Protein AF-0000000078793741 (afdb_homodimer)

Structure (mmCIF, N/CA/C/O backbone):
data_AF-0000000078793741-model_v1
#
loop_
_entity.id
_entity.type
_entity.pdbx_description
1 polymer 'Ribonuclease Z'
#
loop_
_atom_site.group_PDB
_atom_site.id
_atom_site.type_symbol
_atom_site.label_atom_id
_atom_site.label_alt_id
_atom_site.label_comp_id
_atom_site.label_asym_id
_atom_site.label_entity_id
_atom_site.label_seq_id
_atom_site.pdbx_PDB_ins_code
_atom_site.Cartn_x
_atom_site.Cartn_y
_atom_site.Cartn_z
_atom_site.occupancy
_atom_site.B_iso_or_equiv
_atom_site.auth_seq_id
_atom_site.auth_comp_id
_atom_site.auth_asym_id
_atom_site.auth_atom_id
_atom_site.pdbx_PDB_model_num
ATOM 1 N N . MET A 1 1 ? -8.016 23.734 22.828 1 80.94 1 MET A N 1
ATOM 2 C CA . MET A 1 1 ? -8.281 22.891 21.672 1 80.94 1 MET A CA 1
ATOM 3 C C . MET A 1 1 ? -7.121 21.938 21.422 1 80.94 1 MET A C 1
ATOM 5 O O . MET A 1 1 ? -5.957 22.312 21.562 1 80.94 1 MET A O 1
ATOM 9 N N . GLU A 1 2 ? -7.434 20.641 21.078 1 92.31 2 GLU A N 1
ATOM 10 C CA . GLU A 1 2 ? -6.398 19.641 20.797 1 92.31 2 GLU A CA 1
ATOM 11 C C . GLU A 1 2 ? -5.625 20 19.531 1 92.31 2 GLU A C 1
ATOM 13 O O . GLU A 1 2 ? -6.211 20.453 18.547 1 92.31 2 GLU A O 1
ATOM 18 N N . PHE A 1 3 ? -4.344 20.047 19.641 1 97.56 3 PHE A N 1
ATOM 19 C CA . PHE A 1 3 ? -3.445 20.219 18.5 1 97.56 3 PHE A CA 1
ATOM 20 C C . PHE A 1 3 ? -2.244 19.281 18.625 1 97.56 3 PHE A C 1
ATOM 22 O O . PHE A 1 3 ? -1.313 19.562 19.375 1 97.56 3 PHE A O 1
ATOM 29 N N . GLN A 1 4 ? -2.367 18.125 17.828 1 98.19 4 GLN A N 1
ATOM 30 C CA . GLN A 1 4 ? -1.365 17.078 18.016 1 98.19 4 GLN A CA 1
ATOM 31 C C . GLN A 1 4 ? -1.037 16.391 16.703 1 98.19 4 GLN A C 1
ATOM 33 O O . GLN A 1 4 ? -1.836 16.422 15.758 1 98.19 4 GLN A O 1
ATOM 38 N N . VAL A 1 5 ? 0.161 15.797 16.656 1 98.69 5 VAL A N 1
ATOM 39 C CA . VAL A 1 5 ? 0.648 15.086 15.477 1 98.69 5 VAL A CA 1
ATOM 40 C C . VAL A 1 5 ? 0.984 13.641 15.844 1 98.69 5 VAL A C 1
ATOM 42 O O . VAL A 1 5 ? 1.792 13.398 16.75 1 98.69 5 VAL A O 1
ATOM 45 N N . THR A 1 6 ? 0.355 12.727 15.188 1 98.75 6 THR A N 1
ATOM 46 C CA . THR A 1 6 ? 0.688 11.32 15.352 1 98.75 6 THR A CA 1
ATOM 47 C C . THR A 1 6 ? 1.462 10.797 14.148 1 98.75 6 THR A C 1
ATOM 49 O O . THR A 1 6 ? 1.026 10.961 13.008 1 98.75 6 THR A O 1
ATOM 52 N N . VAL A 1 7 ? 2.574 10.141 14.469 1 98.81 7 VAL A N 1
ATOM 53 C CA . VAL A 1 7 ? 3.428 9.641 13.398 1 98.81 7 VAL A CA 1
ATOM 54 C C . VAL A 1 7 ? 2.957 8.25 12.961 1 98.81 7 VAL A C 1
ATOM 56 O O . VAL A 1 7 ? 2.834 7.348 13.789 1 98.81 7 VAL A O 1
ATOM 59 N N . LEU A 1 8 ? 2.705 8.117 11.648 1 98.69 8 LEU A N 1
ATOM 60 C CA . LEU A 1 8 ? 2.289 6.832 11.102 1 98.69 8 LEU A CA 1
ATOM 61 C C . LEU A 1 8 ? 3.453 6.133 10.406 1 98.69 8 LEU A C 1
ATOM 63 O O . LEU A 1 8 ? 3.486 4.902 10.328 1 98.69 8 LEU A O 1
ATOM 67 N N . GLY A 1 9 ? 4.309 6.895 9.875 1 98.44 9 GLY A N 1
ATOM 68 C CA . GLY A 1 9 ? 5.527 6.438 9.219 1 98.44 9 GLY A CA 1
ATOM 69 C C . GLY A 1 9 ? 6.598 7.508 9.141 1 98.44 9 GLY A C 1
ATOM 70 O O . GLY A 1 9 ? 6.289 8.695 9.039 1 98.44 9 GLY A O 1
ATOM 71 N N . ALA A 1 10 ? 7.887 7.008 9.109 1 97.81 10 ALA A N 1
ATOM 72 C CA . ALA A 1 10 ? 8.953 7.996 9.219 1 97.81 10 ALA A CA 1
ATOM 73 C C . ALA A 1 10 ? 10.133 7.625 8.328 1 97.81 10 ALA A C 1
ATOM 75 O O . ALA A 1 10 ? 11.188 8.266 8.375 1 97.81 10 ALA A O 1
ATOM 76 N N . ASN A 1 11 ? 9.938 6.555 7.48 1 97.56 11 ASN A N 1
ATOM 77 C CA . ASN A 1 11 ? 11.016 6.16 6.582 1 97.56 11 ASN A CA 1
ATOM 78 C C . ASN A 1 11 ? 10.875 6.816 5.211 1 97.56 11 ASN A C 1
ATOM 80 O O . ASN A 1 11 ? 9.766 7.184 4.809 1 97.56 11 ASN A O 1
ATOM 84 N N . SER A 1 12 ? 12.047 6.918 4.652 1 97.25 12 SER A N 1
ATOM 85 C CA . SER A 1 12 ? 12.07 7.328 3.252 1 97.25 12 SER A CA 1
ATOM 86 C C . SER A 1 12 ? 12.008 6.125 2.32 1 97.25 12 SER A C 1
ATOM 88 O O . SER A 1 12 ? 12.289 4.996 2.734 1 97.25 12 SER A O 1
ATOM 90 N N . ALA A 1 13 ? 11.578 6.246 1.208 1 94.69 13 ALA A N 1
ATOM 91 C CA . ALA A 1 13 ? 11.703 5.383 0.035 1 94.69 13 ALA A CA 1
ATOM 92 C C . ALA A 1 13 ? 10.922 4.086 0.22 1 94.69 13 ALA A C 1
ATOM 94 O O . ALA A 1 13 ? 9.859 3.91 -0.372 1 94.69 13 ALA A O 1
ATOM 95 N N . ILE A 1 14 ? 11.438 3.193 1.119 1 93.94 14 ILE A N 1
ATOM 96 C CA . ILE A 1 14 ? 10.789 1.893 1.269 1 93.94 14 ILE A CA 1
ATOM 97 C C . ILE A 1 14 ? 10.648 1.556 2.752 1 93.94 14 ILE A C 1
A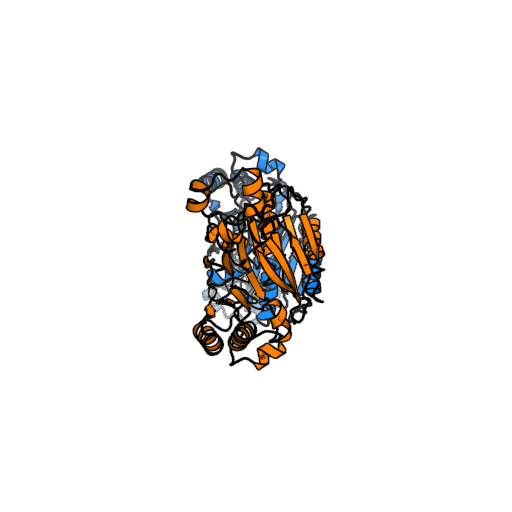TOM 99 O O . ILE A 1 14 ? 11.375 2.094 3.59 1 93.94 14 ILE A O 1
ATOM 103 N N . PRO A 1 15 ? 9.68 0.693 3.113 1 94 15 PRO A N 1
ATOM 104 C CA . PRO A 1 15 ? 9.633 0.208 4.492 1 94 15 PRO A CA 1
ATOM 105 C C . PRO A 1 15 ? 10.867 -0.607 4.875 1 94 15 PRO A C 1
ATOM 107 O O . PRO A 1 15 ? 11.359 -1.399 4.07 1 94 15 PRO A O 1
ATOM 110 N N . ALA A 1 16 ? 11.383 -0.297 6.023 1 92.12 16 ALA A N 1
ATOM 111 C CA . ALA A 1 16 ? 12.562 -0.991 6.523 1 92.12 16 ALA A CA 1
ATOM 112 C C . ALA A 1 16 ? 12.719 -0.796 8.031 1 92.12 16 ALA A C 1
ATOM 114 O O . ALA A 1 16 ? 12.227 0.19 8.586 1 92.12 16 ALA A O 1
ATOM 115 N N . HIS A 1 17 ? 13.336 -1.751 8.688 1 93.12 17 HIS A N 1
ATOM 116 C CA . HIS A 1 17 ? 13.672 -1.677 10.109 1 93.12 17 HIS A CA 1
ATOM 117 C C . HIS A 1 17 ? 12.43 -1.449 10.961 1 93.12 17 HIS A C 1
ATOM 119 O O . HIS A 1 17 ? 12.477 -0.723 11.953 1 93.12 17 HIS A O 1
ATOM 125 N N . GLY A 1 18 ? 11.305 -1.909 10.461 1 91 18 GLY A N 1
ATOM 126 C CA . GLY A 1 18 ? 10.07 -1.777 11.219 1 91 18 GLY A CA 1
ATOM 127 C C . GLY A 1 18 ? 9.422 -0.416 11.062 1 91 18 GLY A C 1
ATOM 128 O O . GLY A 1 18 ? 8.484 -0.084 11.797 1 91 18 GLY A O 1
ATOM 129 N N . ARG A 1 19 ? 9.906 0.318 10.117 1 95.62 19 ARG A N 1
ATOM 130 C CA . ARG A 1 19 ? 9.359 1.649 9.891 1 95.62 19 ARG A CA 1
ATOM 131 C C . ARG A 1 19 ? 8.68 1.733 8.531 1 95.62 19 ARG A C 1
ATOM 133 O O . ARG A 1 19 ? 9.164 1.173 7.547 1 95.62 19 ARG A O 1
ATOM 140 N N . ASN A 1 20 ? 7.602 2.443 8.539 1 97.12 20 ASN A N 1
ATOM 141 C CA . ASN A 1 20 ? 6.824 2.645 7.32 1 97.12 20 ASN A CA 1
ATOM 142 C C . ASN A 1 20 ? 7.176 3.967 6.641 1 97.12 20 ASN A C 1
ATOM 144 O O . ASN A 1 20 ? 7.875 4.797 7.219 1 97.12 20 ASN A O 1
ATOM 148 N N . GLN A 1 21 ? 6.672 4.102 5.453 1 98 21 GLN A N 1
ATOM 149 C CA . GLN A 1 21 ? 6.891 5.309 4.664 1 98 21 GLN A CA 1
ATOM 150 C C . GLN A 1 21 ? 6.16 6.504 5.273 1 98 21 GLN A C 1
ATOM 152 O O . GLN A 1 21 ? 5.254 6.332 6.094 1 98 21 GLN A O 1
ATOM 157 N N . THR A 1 22 ? 6.492 7.609 4.867 1 98.56 22 THR A N 1
ATOM 158 C CA . THR A 1 22 ? 6.129 8.875 5.492 1 98.56 22 THR A CA 1
ATOM 159 C C . THR A 1 22 ? 4.613 9.062 5.492 1 98.56 22 THR A C 1
ATOM 161 O O . THR A 1 22 ? 3.973 8.984 4.445 1 98.56 22 THR A O 1
ATOM 164 N N . SER A 1 23 ? 4.059 9.281 6.672 1 98.88 23 SER A N 1
ATOM 165 C CA . SER A 1 23 ? 2.662 9.648 6.891 1 98.88 23 SER A CA 1
ATOM 166 C C . SER A 1 23 ? 2.436 10.133 8.32 1 98.88 23 SER A C 1
ATOM 168 O O . SER A 1 23 ? 3.027 9.609 9.266 1 98.88 23 SER A O 1
ATOM 170 N N . GLN A 1 24 ? 1.602 11.18 8.484 1 98.75 24 GLN A N 1
ATOM 171 C CA . GLN A 1 24 ? 1.268 11.719 9.797 1 98.75 24 GLN A CA 1
ATOM 172 C C . GLN A 1 24 ? -0.207 12.102 9.875 1 98.75 24 GLN A C 1
ATOM 174 O O . GLN A 1 24 ? -0.781 12.586 8.898 1 98.75 24 GLN A O 1
ATOM 179 N N . LEU A 1 25 ? -0.77 11.898 11.016 1 98.81 25 LEU A N 1
ATOM 180 C CA . LEU A 1 25 ? -2.125 12.352 11.305 1 98.81 25 LEU A CA 1
ATOM 181 C C . LEU A 1 25 ? -2.107 13.547 12.25 1 98.81 25 LEU A C 1
ATOM 183 O O . LEU A 1 25 ? -1.556 13.461 13.352 1 98.81 25 LEU A O 1
ATOM 187 N N . VAL A 1 26 ? -2.668 14.633 11.82 1 98.69 26 VAL A N 1
ATOM 188 C CA . VAL A 1 26 ? -2.758 15.836 12.641 1 98.69 26 VAL A CA 1
ATOM 189 C C . VAL A 1 26 ? -4.191 16.016 13.133 1 98.69 26 VAL A C 1
ATOM 191 O O . VAL A 1 26 ? -5.133 16.016 12.336 1 98.69 26 VAL A O 1
ATOM 194 N N . ASN A 1 27 ? -4.301 16.109 14.328 1 97.69 27 ASN A N 1
ATOM 195 C CA . ASN A 1 27 ? -5.574 16.438 14.961 1 97.69 27 ASN A CA 1
ATOM 196 C C . ASN A 1 27 ? -5.598 17.859 15.477 1 97.69 27 ASN A C 1
ATOM 198 O O . ASN A 1 27 ? -4.773 18.25 16.312 1 97.69 27 ASN A O 1
ATOM 202 N N . ILE A 1 28 ? -6.488 18.688 15 1 97.19 28 ILE A N 1
ATOM 203 C CA . ILE A 1 28 ? -6.656 20.062 15.461 1 97.19 28 ILE A CA 1
ATOM 204 C C . ILE A 1 28 ? -8.141 20.344 15.703 1 97.19 28 ILE A C 1
ATOM 206 O O . ILE A 1 28 ? -8.922 20.438 14.758 1 97.19 28 ILE A O 1
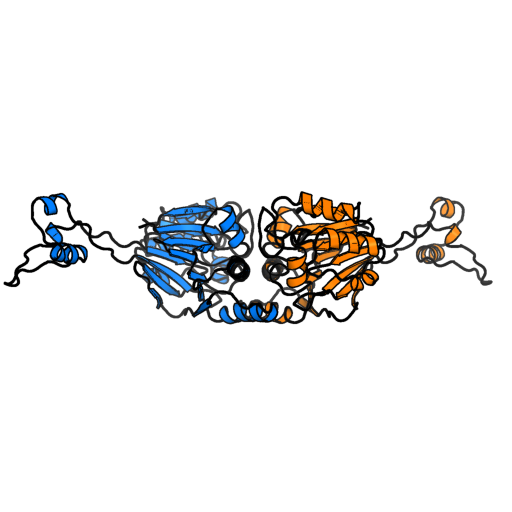ATOM 210 N N . GLY A 1 29 ? -8.469 20.469 16.969 1 93.56 29 GLY A N 1
ATOM 211 C CA . GLY A 1 29 ? -9.875 20.484 17.312 1 93.56 29 GLY A CA 1
ATOM 212 C C . GLY A 1 29 ? -10.609 19.219 16.938 1 93.56 29 GLY A C 1
ATOM 213 O O . GLY A 1 29 ? -10.188 18.125 17.297 1 93.56 29 GLY A O 1
ATOM 214 N N . ASN A 1 30 ? -11.633 19.422 16.156 1 93.69 30 ASN A N 1
ATOM 215 C CA . ASN A 1 30 ? -12.422 18.266 15.719 1 93.69 30 ASN A CA 1
ATOM 216 C C . ASN A 1 30 ? -12.039 17.844 14.305 1 93.69 30 ASN A C 1
ATOM 218 O O . ASN A 1 30 ? -12.727 17.031 13.695 1 93.69 30 ASN A O 1
ATOM 222 N N . ASN A 1 31 ? -10.93 18.422 13.852 1 96.88 31 ASN A N 1
ATOM 223 C CA . ASN A 1 31 ? -10.508 18.141 12.484 1 96.88 31 ASN A CA 1
ATOM 224 C C . ASN A 1 31 ? -9.32 17.188 12.445 1 96.88 31 ASN A C 1
ATOM 226 O O . ASN A 1 31 ? -8.453 17.234 13.32 1 96.88 31 ASN A O 1
ATOM 230 N N . TYR A 1 32 ? -9.344 16.328 11.43 1 97.81 32 TYR A N 1
ATOM 231 C CA . TYR A 1 32 ? -8.266 15.375 11.195 1 97.81 32 TYR A CA 1
ATOM 232 C C . TYR A 1 32 ? -7.664 15.57 9.805 1 97.81 32 TYR A C 1
ATOM 234 O O . TYR A 1 32 ? -8.375 15.531 8.805 1 97.81 32 TYR A O 1
ATOM 242 N N . LEU A 1 33 ? -6.363 15.836 9.805 1 98.69 33 LEU A N 1
ATOM 243 C CA . LEU A 1 33 ? -5.59 16.062 8.586 1 98.69 33 LEU A CA 1
ATOM 244 C C . LEU A 1 33 ? -4.52 14.984 8.414 1 98.69 33 LEU A C 1
ATOM 246 O O . LEU A 1 33 ? -3.773 14.695 9.359 1 98.69 33 LEU A O 1
ATOM 250 N N . LEU A 1 34 ? -4.516 14.398 7.266 1 98.94 34 LEU A N 1
ATOM 251 C CA . LEU A 1 34 ? -3.426 13.477 6.949 1 98.94 34 LEU A CA 1
ATOM 252 C C . LEU A 1 34 ? -2.373 14.164 6.082 1 98.94 34 LEU A C 1
ATOM 254 O O . LEU A 1 34 ? -2.703 14.781 5.066 1 98.94 34 LEU A O 1
ATOM 258 N N . ILE A 1 35 ? -1.127 14.109 6.527 1 98.94 35 ILE A N 1
ATOM 259 C CA . ILE A 1 35 ? -0.023 14.648 5.738 1 98.94 35 ILE A CA 1
ATOM 260 C C . ILE A 1 35 ? 0.806 13.5 5.164 1 98.94 35 ILE A C 1
ATOM 262 O O . ILE A 1 35 ? 1.385 12.711 5.914 1 98.94 35 ILE A O 1
ATOM 266 N N . ASP A 1 36 ? 0.881 13.477 3.834 1 98.94 36 ASP A N 1
ATOM 267 C CA . ASP A 1 36 ? 1.446 12.367 3.072 1 98.94 36 ASP A CA 1
ATOM 268 C C . ASP A 1 36 ? 0.793 11.047 3.463 1 98.94 36 ASP A C 1
ATOM 270 O O . ASP A 1 36 ? 0.128 10.953 4.496 1 98.94 36 ASP A O 1
ATOM 274 N N . CYS A 1 37 ? 0.893 10.117 2.592 1 98.88 37 CYS A N 1
ATOM 275 C CA . CYS A 1 37 ? 0.198 8.836 2.725 1 98.88 37 CYS A CA 1
ATOM 276 C C . CYS A 1 37 ? 1.004 7.711 2.09 1 98.88 37 CYS A C 1
ATOM 278 O O . CYS A 1 37 ? 0.598 7.148 1.071 1 98.88 37 CYS A O 1
ATOM 280 N N . GLY A 1 38 ? 2.076 7.352 2.75 1 98.56 38 GLY A N 1
ATOM 281 C CA . GLY A 1 38 ? 2.891 6.254 2.248 1 98.56 38 GLY A CA 1
ATOM 282 C C . GLY A 1 38 ? 2.166 4.922 2.258 1 98.56 38 GLY A C 1
ATOM 283 O O . GLY A 1 38 ? 1.075 4.809 2.82 1 98.56 38 GLY A O 1
ATOM 284 N N . GLU A 1 39 ? 2.752 3.982 1.643 1 98.06 39 GLU A N 1
ATOM 285 C CA . GLU A 1 39 ? 2.176 2.643 1.592 1 98.06 39 GLU A CA 1
ATOM 286 C C . GLU A 1 39 ? 1.801 2.148 2.986 1 98.06 39 GLU A C 1
ATOM 288 O O . GLU A 1 39 ? 2.537 2.377 3.949 1 98.06 39 GLU A O 1
ATOM 293 N N . ALA A 1 40 ? 0.642 1.504 3.148 1 97.19 40 ALA A N 1
ATOM 294 C CA . ALA A 1 40 ? 0.161 0.84 4.355 1 97.19 40 ALA A CA 1
ATOM 295 C C . ALA A 1 40 ? -0.241 1.859 5.422 1 97.19 40 ALA A C 1
ATOM 297 O O . ALA A 1 40 ? -0.302 1.534 6.609 1 97.19 40 ALA A O 1
ATOM 298 N N . SER A 1 41 ? -0.481 3.117 5.023 1 98.06 41 SER A N 1
ATOM 299 C CA . SER A 1 41 ? -0.909 4.125 5.988 1 98.06 41 SER A CA 1
ATOM 300 C C . SER A 1 41 ? -2.213 3.721 6.668 1 98.06 41 SER A C 1
ATOM 302 O O . SER A 1 41 ? -2.379 3.92 7.871 1 98.06 41 SER A O 1
ATOM 304 N N . GLN A 1 42 ? -3.137 3.123 5.891 1 97.38 42 GLN A N 1
ATOM 305 C CA . GLN A 1 42 ? -4.398 2.727 6.5 1 97.38 42 GLN A CA 1
ATOM 306 C C . GLN A 1 42 ? -4.191 1.6 7.512 1 97.38 42 GLN A C 1
ATOM 308 O O . GLN A 1 42 ? -4.922 1.502 8.5 1 97.38 42 GLN A O 1
ATOM 313 N N . ILE A 1 43 ? -3.23 0.757 7.238 1 95.88 43 ILE A N 1
ATOM 314 C CA . ILE A 1 43 ? -2.906 -0.314 8.172 1 95.88 43 ILE A CA 1
ATOM 315 C C . ILE A 1 43 ? -2.371 0.282 9.477 1 95.88 43 ILE A C 1
ATOM 317 O O . ILE A 1 43 ? -2.738 -0.158 10.562 1 95.88 43 ILE A O 1
ATOM 321 N N . GLN A 1 44 ? -1.519 1.329 9.359 1 96.88 44 GLN A N 1
ATOM 322 C CA . GLN A 1 44 ? -0.981 2.023 10.523 1 96.88 44 GLN A CA 1
ATOM 323 C C . GLN A 1 44 ? -2.092 2.705 11.312 1 96.88 44 GLN A C 1
ATOM 325 O O . GLN A 1 44 ? -2.094 2.668 12.547 1 96.88 44 GLN A O 1
ATOM 330 N N . LEU A 1 45 ? -3.023 3.35 10.602 1 97.5 45 LEU A N 1
ATOM 331 C CA . LEU A 1 45 ? -4.152 4.004 11.25 1 97.5 45 LEU A CA 1
ATOM 332 C C . LEU A 1 45 ? -4.941 3.012 12.094 1 97.5 45 LEU A C 1
ATOM 334 O O . LEU A 1 45 ? -5.309 3.312 13.234 1 97.5 45 LEU A O 1
ATOM 338 N N . ARG A 1 46 ? -5.137 1.856 11.562 1 94.44 46 ARG A N 1
ATOM 339 C CA . ARG A 1 46 ? -5.871 0.819 12.281 1 94.44 46 ARG A CA 1
ATOM 340 C C . ARG A 1 46 ? -5.051 0.275 13.445 1 94.44 46 ARG A C 1
ATOM 342 O O . ARG A 1 46 ? -5.578 0.078 14.547 1 94.44 46 ARG A O 1
ATOM 349 N N . LYS A 1 47 ? -3.811 0.047 13.203 1 94.5 47 LYS A N 1
ATOM 350 C CA . LYS A 1 47 ? -2.898 -0.491 14.211 1 94.5 47 LYS A CA 1
ATOM 351 C C . LYS A 1 47 ? -2.873 0.389 15.453 1 94.5 47 LYS A C 1
ATOM 353 O O . LYS A 1 47 ? -2.885 -0.117 16.578 1 94.5 47 LYS A O 1
ATOM 358 N N . PHE A 1 48 ? -2.912 1.65 15.227 1 96.5 48 PHE A N 1
ATOM 359 C CA . PHE A 1 48 ? -2.779 2.578 16.344 1 96.5 48 PHE A CA 1
ATOM 360 C C . PHE A 1 48 ? -4.145 3.088 16.797 1 96.5 48 PHE A C 1
ATOM 362 O O . PHE A 1 48 ? -4.234 4.047 17.562 1 96.5 48 PHE A O 1
ATOM 369 N N . LYS A 1 49 ? -5.223 2.545 16.25 1 94.81 49 LYS A N 1
ATOM 370 C CA . LYS A 1 49 ? -6.605 2.801 16.641 1 94.81 49 LYS A CA 1
ATOM 371 C C . LYS A 1 49 ? -6.957 4.277 16.484 1 94.81 49 LYS A C 1
ATOM 373 O O . LYS A 1 49 ? -7.551 4.879 17.375 1 94.81 49 LYS A O 1
ATOM 378 N N . LEU A 1 50 ? -6.488 4.781 15.375 1 94.38 50 LEU A N 1
ATOM 379 C CA . LEU A 1 50 ? -6.77 6.18 15.062 1 94.38 50 LEU A CA 1
ATOM 380 C C . LEU A 1 50 ? -8.039 6.312 14.242 1 94.38 50 LEU A C 1
ATOM 382 O O . LEU A 1 50 ? -8.367 5.426 13.445 1 94.38 50 LEU A O 1
ATOM 386 N N . LYS A 1 51 ? -8.742 7.355 14.406 1 87.56 51 LYS A N 1
ATOM 387 C CA . LYS A 1 51 ? -10.039 7.605 13.789 1 87.56 51 LYS A CA 1
ATOM 388 C C . LYS A 1 51 ? -9.883 8.023 12.328 1 87.56 51 LYS A C 1
ATOM 390 O O . LYS A 1 51 ? -10.172 9.164 11.969 1 87.56 51 LYS A O 1
ATOM 395 N N . PHE A 1 52 ? -9.75 7.047 11.5 1 88.19 52 PHE A N 1
ATOM 396 C CA . PHE A 1 52 ? -9.445 7.402 10.117 1 88.19 52 PHE A CA 1
ATOM 397 C C . PHE A 1 52 ? -10.703 7.859 9.391 1 88.19 52 PHE A C 1
ATOM 399 O O . PHE A 1 52 ? -10.617 8.625 8.43 1 88.19 52 PHE A O 1
ATOM 406 N N . SER A 1 53 ? -11.906 7.477 9.875 1 92.06 53 SER A N 1
ATOM 407 C CA . SER A 1 53 ? -13.148 7.859 9.219 1 92.06 53 SER A CA 1
ATOM 408 C C . SER A 1 53 ? -13.406 9.359 9.344 1 92.06 53 SER A C 1
ATOM 410 O O . SER A 1 53 ? -14.25 9.906 8.633 1 92.06 53 SER A O 1
ATOM 412 N N . LYS A 1 54 ? -12.688 10.016 10.195 1 94.75 54 LYS A N 1
ATOM 413 C CA . LYS A 1 54 ? -12.906 11.438 10.453 1 94.75 54 LYS A CA 1
ATOM 414 C C . LYS A 1 54 ? -11.984 12.305 9.602 1 94.75 54 LYS A C 1
ATOM 416 O O . LYS A 1 54 ? -12.094 13.531 9.609 1 94.75 54 LYS A O 1
ATOM 421 N N . ILE A 1 55 ? -11.117 11.672 8.844 1 98.25 55 ILE A N 1
ATOM 422 C CA . ILE A 1 55 ? -10.18 12.43 8.023 1 98.25 55 ILE A CA 1
ATOM 423 C C . ILE A 1 55 ? -10.93 13.094 6.871 1 98.25 55 ILE A C 1
ATOM 425 O O . ILE A 1 55 ? -11.539 12.414 6.039 1 98.25 55 ILE A O 1
ATOM 429 N N . ASP A 1 56 ? -10.812 14.43 6.855 1 98.06 56 ASP A N 1
ATOM 430 C CA . ASP A 1 56 ? -11.508 15.141 5.789 1 98.06 56 ASP A CA 1
ATOM 431 C C . ASP A 1 56 ? -10.516 15.797 4.832 1 98.06 56 ASP A C 1
ATOM 433 O O . ASP A 1 56 ? -10.891 16.219 3.738 1 98.06 56 ASP A O 1
ATOM 437 N N . PHE A 1 57 ? -9.258 15.891 5.301 1 98.81 57 PHE A N 1
ATOM 438 C CA . PHE A 1 57 ? -8.242 16.578 4.512 1 98.81 57 PHE A CA 1
ATOM 439 C C . PHE A 1 57 ? -6.977 15.734 4.406 1 98.81 57 PHE A C 1
ATOM 441 O O . PHE A 1 57 ? -6.484 15.219 5.414 1 98.81 57 PHE A O 1
ATOM 448 N N . ILE A 1 58 ? -6.5 15.57 3.195 1 98.94 58 ILE A N 1
ATOM 449 C CA . ILE A 1 58 ? -5.234 14.883 2.953 1 98.94 58 ILE A CA 1
ATOM 450 C C . ILE A 1 58 ? -4.297 15.797 2.162 1 98.94 58 ILE A C 1
ATOM 452 O O . ILE A 1 58 ? -4.691 16.359 1.143 1 98.94 58 ILE A O 1
ATOM 456 N N . PHE A 1 59 ? -3.105 15.984 2.674 1 98.94 59 PHE A N 1
ATOM 457 C CA . PHE A 1 59 ? -2.088 16.797 2.027 1 98.94 59 PHE A CA 1
ATOM 458 C C . PHE A 1 59 ? -0.929 15.945 1.538 1 98.94 59 PHE A C 1
ATOM 460 O O . PHE A 1 59 ? -0.266 15.273 2.334 1 98.94 59 PHE A O 1
ATOM 467 N N . ILE A 1 60 ? -0.69 15.938 0.218 1 98.94 60 ILE A N 1
ATOM 468 C CA . ILE A 1 60 ? 0.434 15.219 -0.373 1 98.94 60 ILE A CA 1
ATOM 469 C C . ILE A 1 60 ? 1.521 16.219 -0.783 1 98.94 60 ILE A C 1
ATOM 471 O O . ILE A 1 60 ? 1.283 17.094 -1.605 1 98.94 60 ILE A O 1
ATOM 475 N N . SER A 1 61 ? 2.676 16 -0.262 1 98.81 61 SER A N 1
ATOM 476 C CA . SER A 1 61 ? 3.75 16.984 -0.438 1 98.81 61 SER A CA 1
ATOM 477 C C . SER A 1 61 ? 4.293 16.953 -1.861 1 98.81 61 SER A C 1
ATOM 479 O O . SER A 1 61 ? 4.539 18 -2.461 1 98.81 61 SER A O 1
ATOM 481 N N . HIS A 1 62 ? 4.543 15.734 -2.387 1 98.75 62 HIS A N 1
ATOM 482 C CA . HIS A 1 62 ? 5.066 15.555 -3.736 1 98.75 62 HIS A CA 1
ATOM 483 C C . HIS A 1 62 ? 4.855 14.133 -4.227 1 98.75 62 HIS A C 1
ATOM 485 O O . HIS A 1 62 ? 4.316 13.289 -3.5 1 98.75 62 HIS A O 1
ATOM 491 N N . LEU A 1 63 ? 5.289 13.844 -5.441 1 98.62 63 LEU A N 1
ATOM 492 C CA . LEU A 1 63 ? 4.805 12.617 -6.074 1 98.62 63 LEU A CA 1
ATOM 493 C C . LEU A 1 63 ? 5.906 11.562 -6.125 1 98.62 63 LEU A C 1
ATOM 495 O O . LEU A 1 63 ? 5.949 10.75 -7.051 1 98.62 63 LEU A O 1
ATOM 499 N N . HIS A 1 64 ? 6.832 11.594 -5.199 1 98.31 64 HIS A N 1
ATOM 500 C CA . HIS A 1 64 ? 7.543 10.352 -4.926 1 98.31 64 HIS A CA 1
ATOM 501 C C . HIS A 1 64 ? 6.652 9.352 -4.191 1 98.31 64 HIS A C 1
ATOM 503 O O . HIS A 1 64 ? 5.863 9.742 -3.324 1 98.31 64 HIS A O 1
ATOM 509 N N . GLY A 1 65 ? 6.824 8.125 -4.484 1 97.94 65 GLY A N 1
ATOM 510 C CA . GLY A 1 65 ? 5.898 7.078 -4.094 1 97.94 65 GLY A CA 1
ATOM 511 C C . GLY A 1 65 ? 5.758 6.934 -2.592 1 97.94 65 GLY A C 1
ATOM 512 O O . GLY A 1 65 ? 4.66 6.699 -2.084 1 97.94 65 GLY A O 1
ATOM 513 N N . ASP A 1 66 ? 6.863 7.055 -1.884 1 98 66 ASP A N 1
ATOM 514 C CA . ASP A 1 66 ? 6.852 6.836 -0.441 1 98 66 ASP A CA 1
ATOM 515 C C . ASP A 1 66 ? 6.027 7.91 0.27 1 98 66 ASP A C 1
ATOM 517 O O . ASP A 1 66 ? 5.836 7.848 1.486 1 98 66 ASP A O 1
ATOM 521 N N . HIS A 1 67 ? 5.418 8.828 -0.481 1 98.81 67 HIS A N 1
ATOM 522 C CA . HIS A 1 67 ? 4.598 9.875 0.127 1 98.81 67 HIS A CA 1
ATOM 523 C C . HIS A 1 67 ? 3.129 9.703 -0.241 1 98.81 67 HIS A C 1
ATOM 525 O O . HIS A 1 67 ? 2.264 10.391 0.31 1 98.81 67 HIS A O 1
ATOM 531 N N . TYR A 1 68 ? 2.793 8.727 -1.192 1 98.75 68 TYR A N 1
ATOM 532 C CA . TYR A 1 68 ? 1.375 8.695 -1.536 1 98.75 68 TYR A CA 1
ATOM 533 C C . TYR A 1 68 ? 0.947 7.297 -1.956 1 98.75 68 TYR A C 1
ATOM 535 O O . TYR A 1 68 ? -0.219 7.074 -2.289 1 98.75 68 TYR A O 1
ATOM 543 N N . PHE A 1 69 ? 1.784 6.289 -1.899 1 98.62 69 PHE A N 1
ATOM 544 C CA . PHE A 1 69 ? 1.472 4.953 -2.391 1 98.62 69 PHE A CA 1
ATOM 545 C C . PHE A 1 69 ? 0.331 4.336 -1.59 1 98.62 69 PHE A C 1
ATOM 547 O O . PHE A 1 69 ? -0.272 3.35 -2.02 1 98.62 69 PHE A O 1
ATOM 554 N N . GLY A 1 70 ? 0.026 4.84 -0.472 1 98.62 70 GLY A N 1
ATOM 555 C CA . GLY A 1 70 ? -1.069 4.328 0.337 1 98.62 70 GLY A CA 1
ATOM 556 C C . GLY A 1 70 ? -2.377 5.059 0.1 1 98.62 70 GLY A C 1
ATOM 557 O O . GLY A 1 70 ? -3.414 4.684 0.652 1 98.62 70 GLY A O 1
ATOM 558 N N . LEU A 1 71 ? -2.389 6.035 -0.764 1 98.81 71 LEU A N 1
ATOM 559 C CA . LEU A 1 71 ? -3.516 6.953 -0.897 1 98.81 71 LEU A CA 1
ATOM 560 C C . LEU A 1 71 ? -4.73 6.238 -1.477 1 98.81 71 LEU A C 1
ATOM 562 O O . LEU A 1 71 ? -5.836 6.34 -0.933 1 98.81 71 LEU A O 1
ATOM 566 N N . MET A 1 72 ? -4.551 5.469 -2.537 1 98.69 72 MET A N 1
ATOM 567 C CA . MET A 1 72 ? -5.684 4.812 -3.182 1 98.69 72 MET A CA 1
ATOM 568 C C . MET A 1 72 ? -6.289 3.752 -2.268 1 98.69 72 MET A C 1
ATOM 570 O O . MET A 1 72 ? -7.504 3.533 -2.281 1 98.69 72 MET A O 1
ATOM 574 N N . GLY A 1 73 ? -5.363 3.078 -1.523 1 98 73 GLY A N 1
ATOM 575 C CA . GLY A 1 73 ? -5.879 2.15 -0.531 1 98 73 GLY A CA 1
ATOM 576 C C . GLY A 1 73 ? -6.801 2.811 0.479 1 98 73 GLY A C 1
ATOM 577 O O . GLY A 1 73 ? -7.863 2.277 0.797 1 98 73 GLY A O 1
ATOM 578 N N . LEU A 1 74 ? -6.43 3.943 0.907 1 98.31 74 LEU A N 1
ATOM 579 C CA . LEU A 1 74 ? -7.211 4.672 1.9 1 98.31 74 LEU A CA 1
ATOM 580 C C . LEU A 1 74 ? -8.523 5.168 1.302 1 98.31 74 LEU A C 1
ATOM 582 O O . LEU A 1 74 ? -9.586 5.023 1.916 1 98.31 74 LEU A O 1
ATOM 586 N N . ILE A 1 75 ? -8.461 5.742 0.122 1 98.5 75 ILE A N 1
ATOM 587 C CA . ILE A 1 75 ? -9.648 6.219 -0.578 1 98.5 75 ILE A CA 1
ATOM 588 C C . ILE A 1 75 ? -10.633 5.07 -0.761 1 98.5 75 ILE A C 1
ATOM 590 O O . ILE A 1 75 ? -11.836 5.23 -0.529 1 98.5 75 ILE A O 1
ATOM 594 N N . SER A 1 76 ? -10.102 3.928 -1.158 1 97.31 76 SER A N 1
ATOM 595 C CA . SER A 1 76 ? -10.938 2.746 -1.34 1 97.31 76 SER A CA 1
ATOM 596 C C . SER A 1 76 ? -11.609 2.336 -0.033 1 97.31 76 SER A C 1
ATOM 598 O O . SER A 1 76 ? -12.789 1.979 -0.02 1 97.31 76 SER A O 1
ATOM 600 N N . SER A 1 77 ? -10.867 2.377 1.026 1 96.88 77 SER A N 1
ATOM 601 C CA . SER A 1 77 ? -11.414 2.039 2.334 1 96.88 77 SER A CA 1
ATOM 602 C C . SER A 1 77 ? -12.539 2.994 2.727 1 96.88 77 SER A C 1
ATOM 604 O O . SER A 1 77 ? -13.562 2.57 3.273 1 96.88 77 SER A O 1
ATOM 606 N N . PHE A 1 78 ? -12.375 4.312 2.432 1 97.69 78 PHE A N 1
ATOM 607 C CA . PHE A 1 78 ? -13.422 5.289 2.691 1 97.69 78 PHE A CA 1
ATOM 608 C C . PHE A 1 78 ? -14.695 4.926 1.935 1 97.69 78 PHE A C 1
ATOM 610 O O . PHE A 1 78 ? -15.797 4.992 2.49 1 97.69 78 PHE A O 1
ATOM 617 N N . HIS A 1 79 ? -14.5 4.555 0.707 1 96.88 79 HIS A N 1
ATOM 618 C CA . HIS A 1 79 ? -15.625 4.172 -0.143 1 96.88 79 HIS A CA 1
ATOM 619 C C . HIS A 1 79 ? -16.359 2.959 0.42 1 96.88 79 HIS A C 1
ATOM 621 O O . HIS A 1 79 ? -17.578 2.965 0.536 1 96.88 79 HIS A O 1
ATOM 627 N N . LEU A 1 80 ? -15.633 1.968 0.812 1 94.06 80 LEU A N 1
ATOM 628 C CA . LEU A 1 80 ? -16.203 0.703 1.274 1 94.06 80 LEU A CA 1
ATOM 629 C C . LEU A 1 80 ? -16.875 0.873 2.627 1 94.06 80 LEU A C 1
ATOM 631 O O . LEU A 1 80 ? -17.828 0.15 2.947 1 94.06 80 LEU A O 1
ATOM 635 N N . HIS A 1 81 ? -16.406 1.848 3.373 1 94.19 81 HIS A N 1
ATOM 636 C CA . HIS A 1 81 ? -17 2.127 4.672 1 94.19 81 HIS A CA 1
ATOM 637 C C . HIS A 1 81 ? -18.141 3.135 4.547 1 94.19 81 HIS A C 1
ATOM 639 O O . HIS A 1 81 ? -18.562 3.723 5.547 1 94.19 81 HIS A O 1
ATOM 645 N N . LYS A 1 82 ? -18.562 3.447 3.375 1 94.62 82 LYS A N 1
ATOM 646 C CA . LYS A 1 82 ? -19.734 4.234 3.043 1 94.62 82 LYS A CA 1
ATOM 647 C C . LYS A 1 82 ? -19.594 5.676 3.51 1 94.62 82 LYS A C 1
ATOM 649 O O . LYS A 1 82 ? -20.531 6.254 4.062 1 94.62 82 LYS A O 1
ATOM 654 N N . ARG A 1 83 ? -18.344 6.141 3.385 1 95.88 83 ARG A N 1
ATOM 655 C CA . ARG A 1 83 ? -18.156 7.57 3.588 1 95.88 83 ARG A CA 1
ATOM 656 C C . ARG A 1 83 ? -19.109 8.375 2.717 1 95.88 83 ARG A C 1
ATOM 658 O O . ARG A 1 83 ? -19.359 8.023 1.562 1 95.88 83 ARG A O 1
ATOM 665 N N . SER A 1 84 ? -19.656 9.438 3.318 1 96.31 84 SER A N 1
ATOM 666 C CA . SER A 1 84 ? -20.516 10.312 2.537 1 96.31 84 SER A CA 1
ATOM 667 C C . SER A 1 84 ? -19.984 11.742 2.523 1 96.31 84 SER A C 1
ATOM 669 O O . SER A 1 84 ? -20.312 12.516 1.622 1 96.31 84 SER A O 1
ATOM 671 N N . ARG A 1 85 ? -19.141 12.055 3.465 1 96.56 85 ARG A N 1
ATOM 672 C CA . ARG A 1 85 ? -18.641 13.414 3.592 1 96.56 85 ARG A CA 1
ATOM 673 C C . ARG A 1 85 ? -17.594 13.711 2.527 1 96.56 85 ARG A C 1
ATOM 675 O O . ARG A 1 85 ? -16.906 12.805 2.057 1 96.56 85 ARG A O 1
ATOM 682 N N . LEU A 1 86 ? -17.438 14.969 2.299 1 98.19 86 LEU A N 1
ATOM 683 C CA . LEU A 1 86 ? -16.453 15.461 1.338 1 98.19 86 LEU A CA 1
ATOM 684 C C . LEU A 1 86 ? -15.031 15.133 1.798 1 98.19 86 LEU A C 1
ATOM 686 O O . LEU A 1 86 ? -14.703 15.305 2.973 1 98.19 86 LEU A O 1
ATOM 690 N N . LEU A 1 87 ? -14.266 14.547 0.91 1 98.69 87 LEU A N 1
ATOM 691 C CA . LEU A 1 87 ? -12.82 14.43 1.085 1 98.69 87 LEU A CA 1
ATOM 692 C C . LEU A 1 87 ? -12.086 15.414 0.19 1 98.69 87 LEU A C 1
ATOM 694 O O . LEU A 1 87 ? -12.312 15.453 -1.021 1 98.69 87 LEU A O 1
ATOM 698 N N . THR A 1 88 ? -11.25 16.234 0.774 1 98.94 88 THR A N 1
ATOM 699 C CA . THR A 1 88 ? -10.43 17.156 -0.007 1 98.94 88 THR A CA 1
ATOM 700 C C . THR A 1 88 ? -8.969 16.719 0.018 1 98.94 88 THR A C 1
ATOM 702 O O . THR A 1 88 ? -8.391 16.531 1.09 1 98.94 88 THR A O 1
ATOM 705 N N . ILE A 1 89 ? -8.406 16.578 -1.168 1 98.94 89 ILE A N 1
ATOM 706 C CA . ILE A 1 89 ? -7 16.203 -1.305 1 98.94 89 ILE A CA 1
ATOM 707 C C . ILE A 1 89 ? -6.215 17.359 -1.906 1 98.94 89 ILE A C 1
ATOM 709 O O . ILE A 1 89 ? -6.586 17.891 -2.957 1 98.94 89 ILE A O 1
ATOM 713 N N . PHE A 1 90 ? -5.215 17.766 -1.185 1 98.94 90 PHE A N 1
ATOM 714 C CA . PHE A 1 90 ? -4.277 18.797 -1.645 1 98.94 90 PHE A CA 1
ATOM 715 C C . PHE A 1 90 ? -2.986 18.156 -2.139 1 98.94 90 PHE A C 1
ATOM 717 O O . PHE A 1 90 ? -2.424 17.281 -1.475 1 98.94 90 PHE A O 1
ATOM 724 N N . GLY A 1 91 ? -2.506 18.516 -3.277 1 98.75 91 GLY A N 1
ATOM 725 C CA . GLY A 1 91 ? -1.26 17.953 -3.783 1 98.75 91 GLY A CA 1
ATOM 726 C C . GLY A 1 91 ? -0.864 18.516 -5.137 1 98.75 91 GLY A C 1
ATOM 727 O O . GLY A 1 91 ? -1.59 19.328 -5.715 1 98.75 91 GLY A O 1
ATOM 728 N N . PRO A 1 92 ? 0.284 18.188 -5.637 1 98.5 92 PRO A N 1
ATOM 729 C CA . PRO A 1 92 ? 0.729 18.703 -6.93 1 98.5 92 PRO A CA 1
ATOM 730 C C . PRO A 1 92 ? -0.077 18.156 -8.102 1 98.5 92 PRO A C 1
ATOM 732 O O . PRO A 1 92 ? -0.705 17.094 -7.977 1 98.5 92 PRO A O 1
ATOM 735 N N . ASN A 1 93 ? -0.005 18.922 -9.18 1 97.69 93 ASN A N 1
ATOM 736 C CA . ASN A 1 93 ? -0.587 18.391 -10.406 1 97.69 93 ASN A CA 1
ATOM 737 C C . ASN A 1 93 ? -0.012 17.031 -10.75 1 97.69 93 ASN A C 1
ATOM 739 O O . ASN A 1 93 ? 1.184 16.781 -10.57 1 97.69 93 ASN A O 1
ATOM 743 N N . GLY A 1 94 ? -0.807 16.25 -11.32 1 98.44 94 GLY A N 1
ATOM 744 C CA . GLY A 1 94 ? -0.403 14.875 -11.602 1 98.44 94 GLY A CA 1
ATOM 745 C C . GLY A 1 94 ? -1.048 13.859 -10.672 1 98.44 94 GLY A C 1
ATOM 746 O O . GLY A 1 94 ? -1.353 12.742 -11.086 1 98.44 94 GLY A O 1
ATOM 747 N N . LEU A 1 95 ? -1.192 14.305 -9.453 1 98.81 95 LEU A N 1
ATOM 748 C CA . LEU A 1 95 ? -1.854 13.422 -8.5 1 98.81 95 LEU A CA 1
ATOM 749 C C . LEU A 1 95 ? -3.297 13.156 -8.914 1 98.81 95 LEU A C 1
ATOM 751 O O . LEU A 1 95 ? -3.797 12.039 -8.758 1 98.81 95 LEU A O 1
ATOM 755 N N . ASP A 1 96 ? -3.959 14.148 -9.359 1 98.62 96 ASP A N 1
ATOM 756 C CA . ASP A 1 96 ? -5.332 14.008 -9.828 1 98.62 96 ASP A CA 1
ATOM 757 C C . ASP A 1 96 ? -5.426 12.969 -10.945 1 98.62 96 ASP A C 1
ATOM 759 O O . ASP A 1 96 ? -6.352 12.156 -10.969 1 98.62 96 ASP A O 1
ATOM 763 N N . GLU A 1 97 ? -4.461 12.984 -11.852 1 98.75 97 GLU A N 1
ATOM 764 C CA . GLU A 1 97 ? -4.434 12.008 -12.938 1 98.75 97 GLU A CA 1
ATOM 765 C C . GLU A 1 97 ? -4.211 10.594 -12.398 1 98.75 97 GLU A C 1
ATOM 767 O O . GLU A 1 97 ? -4.859 9.648 -12.852 1 98.75 97 GLU A O 1
ATOM 772 N N . ILE A 1 98 ? -3.326 10.484 -11.484 1 98.81 98 ILE A N 1
ATOM 773 C CA . ILE A 1 98 ? -3.025 9.188 -10.875 1 98.81 98 ILE A CA 1
ATOM 774 C C . ILE A 1 98 ? -4.281 8.625 -10.219 1 98.81 98 ILE A C 1
ATOM 776 O O . ILE A 1 98 ? -4.609 7.449 -10.391 1 98.81 98 ILE A O 1
ATOM 780 N N . ILE A 1 99 ? -4.992 9.469 -9.492 1 98.81 99 ILE A N 1
ATOM 781 C CA . ILE A 1 99 ? -6.211 9.047 -8.805 1 98.81 99 ILE A CA 1
ATOM 782 C C . ILE A 1 99 ? -7.273 8.672 -9.836 1 98.81 99 ILE A C 1
ATOM 784 O O . ILE A 1 99 ? -7.875 7.594 -9.75 1 98.81 99 ILE A O 1
ATOM 788 N N . THR A 1 100 ? -7.461 9.461 -10.852 1 98.56 100 THR A N 1
ATOM 789 C CA . THR A 1 100 ? -8.562 9.297 -11.797 1 98.56 100 THR A CA 1
ATOM 790 C C . THR A 1 100 ? -8.352 8.047 -12.656 1 98.56 100 THR A C 1
ATOM 792 O O . THR A 1 100 ? -9.305 7.32 -12.945 1 98.56 100 THR A O 1
ATOM 795 N N . VAL A 1 101 ? -7.109 7.805 -13.062 1 98.69 101 VAL A N 1
ATOM 796 C CA . VAL A 1 101 ? -6.84 6.664 -13.93 1 98.69 101 VAL A CA 1
ATOM 797 C C . VAL A 1 101 ? -7.137 5.363 -13.188 1 98.69 101 VAL A C 1
ATOM 799 O O . VAL A 1 101 ? -7.637 4.402 -13.773 1 98.69 101 VAL A O 1
ATOM 802 N N . GLN A 1 102 ? -6.816 5.328 -11.945 1 98.5 102 GLN A N 1
ATOM 803 C CA . GLN A 1 102 ? -7.059 4.129 -11.156 1 98.5 102 GLN A CA 1
ATOM 804 C C . GLN A 1 102 ? -8.555 3.92 -10.914 1 98.5 102 GLN A C 1
ATOM 806 O O . GLN A 1 102 ? -9.047 2.791 -10.977 1 98.5 102 GLN A O 1
ATOM 811 N N . LEU A 1 103 ? -9.258 4.992 -10.625 1 98.44 103 LEU A N 1
ATOM 812 C CA . LEU A 1 103 ? -10.703 4.887 -10.477 1 98.44 103 LEU A CA 1
ATOM 813 C C . LEU A 1 103 ? -11.367 4.457 -11.781 1 98.44 103 LEU A C 1
ATOM 815 O O . LEU A 1 103 ? -12.297 3.65 -11.773 1 98.44 103 LEU A O 1
ATOM 819 N N . LYS A 1 104 ? -10.852 4.961 -12.883 1 98.25 104 LYS A N 1
ATOM 820 C CA . LYS A 1 104 ? -11.375 4.617 -14.203 1 98.25 104 LYS A CA 1
ATOM 821 C C . LYS A 1 104 ? -11.227 3.125 -14.477 1 98.25 104 LYS A C 1
ATOM 823 O O . LYS A 1 104 ? -12.203 2.451 -14.812 1 98.25 104 LYS A O 1
ATOM 828 N N . HIS A 1 105 ? -10.062 2.572 -14.258 1 97.81 105 HIS A N 1
ATOM 829 C CA . HIS A 1 105 ? -9.766 1.204 -14.664 1 97.81 105 HIS A CA 1
ATOM 830 C C . HIS A 1 105 ? -10.367 0.195 -13.695 1 97.81 105 HIS A C 1
ATOM 832 O O . HIS A 1 105 ? -10.555 -0.973 -14.039 1 97.81 105 HIS A O 1
ATOM 838 N N . SER A 1 106 ? -10.664 0.657 -12.5 1 95.88 106 SER A N 1
ATOM 839 C CA . SER A 1 106 ? -11.367 -0.207 -11.562 1 95.88 106 SER A CA 1
ATOM 840 C C . SER A 1 106 ? -12.883 -0.045 -11.688 1 95.88 106 SER A C 1
ATOM 842 O O . SER A 1 106 ? -13.641 -0.678 -10.953 1 95.88 106 SER A O 1
ATOM 844 N N . ASN A 1 107 ? -13.305 0.866 -12.562 1 96.19 107 ASN A N 1
ATOM 845 C CA . ASN A 1 107 ? -14.719 1.18 -12.734 1 96.19 107 ASN A CA 1
ATOM 846 C C . ASN A 1 107 ? -15.383 1.515 -11.398 1 96.19 107 ASN A C 1
ATOM 848 O O . ASN A 1 107 ? -16.422 0.95 -11.062 1 96.19 107 ASN A O 1
ATOM 852 N N . THR A 1 108 ? -14.68 2.381 -10.656 1 96.31 108 THR A N 1
ATOM 853 C CA . THR A 1 108 ? -15.172 2.75 -9.328 1 96.31 108 THR A CA 1
ATOM 854 C C . THR A 1 108 ? -15.758 4.156 -9.344 1 96.31 108 THR A C 1
ATOM 856 O O . THR A 1 108 ? -15.102 5.109 -9.766 1 96.31 108 THR A O 1
ATOM 859 N N . ARG A 1 109 ? -17.047 4.238 -8.953 1 96.25 109 ARG A N 1
ATOM 860 C CA . ARG A 1 109 ? -17.672 5.508 -8.602 1 96.25 109 ARG A CA 1
ATOM 861 C C . ARG A 1 109 ? -17.766 5.68 -7.086 1 96.25 109 ARG A C 1
ATOM 863 O O . ARG A 1 109 ? -18.5 4.949 -6.418 1 96.25 109 ARG A O 1
ATOM 870 N N . LEU A 1 110 ? -17.016 6.609 -6.598 1 97.81 110 LEU A N 1
ATOM 871 C CA . LEU A 1 110 ? -16.969 6.816 -5.152 1 97.81 110 LEU A CA 1
ATOM 872 C C . LEU A 1 110 ? -18.328 7.227 -4.613 1 97.81 110 LEU A C 1
ATOM 874 O O . LEU A 1 110 ? -19.078 7.957 -5.277 1 97.81 110 LEU A O 1
ATOM 878 N N . ASN A 1 111 ? -18.656 6.844 -3.42 1 96.88 111 ASN A N 1
ATOM 879 C CA . ASN A 1 111 ? -19.938 7.18 -2.793 1 96.88 111 ASN A CA 1
ATOM 880 C C . ASN A 1 111 ? -19.875 8.523 -2.072 1 96.88 111 ASN A C 1
ATOM 882 O O . ASN A 1 111 ? -20.812 8.906 -1.378 1 96.88 111 ASN A O 1
ATOM 886 N N . PHE A 1 112 ? -18.797 9.195 -2.164 1 98.12 112 PHE A N 1
ATOM 887 C CA . PHE A 1 112 ? -18.594 10.5 -1.551 1 98.12 112 PHE A CA 1
ATOM 888 C C . PHE A 1 112 ? -17.922 11.461 -2.525 1 98.12 112 PHE A C 1
ATOM 890 O O . PHE A 1 112 ? -17.234 11.023 -3.453 1 98.12 112 PHE A O 1
ATOM 897 N N . PRO A 1 113 ? -18.125 12.719 -2.322 1 98.25 113 PRO A N 1
ATOM 898 C CA . PRO A 1 113 ? -17.453 13.672 -3.201 1 98.25 113 PRO A CA 1
ATOM 899 C C . PRO A 1 113 ? -15.961 13.805 -2.893 1 98.25 113 PRO A C 1
ATOM 901 O O . PRO A 1 113 ? -15.562 13.812 -1.724 1 98.25 113 PRO A O 1
ATOM 904 N N . LEU A 1 114 ? -15.156 13.812 -3.93 1 98.44 114 LEU A N 1
ATOM 905 C CA . LEU A 1 114 ? -13.719 14.031 -3.84 1 98.44 114 LEU A CA 1
ATOM 906 C C . LEU A 1 114 ? -13.328 15.336 -4.527 1 98.44 114 LEU A C 1
ATOM 908 O O . LEU A 1 114 ? -13.586 15.516 -5.719 1 98.44 114 LEU A O 1
ATOM 912 N N . ARG A 1 115 ? -12.766 16.219 -3.719 1 98.75 115 ARG A N 1
ATOM 913 C CA . ARG A 1 115 ? -12.266 17.484 -4.254 1 98.75 115 ARG A CA 1
ATOM 914 C C . ARG A 1 115 ? -10.742 17.5 -4.277 1 98.75 115 ARG A C 1
ATOM 916 O O . ARG A 1 115 ? -10.102 17.203 -3.275 1 98.75 115 ARG A O 1
ATOM 923 N N . PHE A 1 116 ? -10.195 17.844 -5.438 1 98.75 116 PHE A N 1
ATOM 924 C CA . PHE A 1 116 ? -8.75 17.969 -5.57 1 98.75 116 PHE A CA 1
ATOM 925 C C . PHE A 1 116 ? -8.352 19.438 -5.648 1 98.75 116 PHE A C 1
ATOM 927 O O . PHE A 1 116 ? -8.922 20.203 -6.43 1 98.75 116 PHE A O 1
ATOM 934 N N . VAL A 1 117 ? -7.422 19.859 -4.812 1 98.75 117 VAL A N 1
ATOM 935 C CA . VAL A 1 117 ? -6.883 21.219 -4.809 1 98.75 117 VAL A CA 1
ATOM 936 C C . VAL A 1 117 ? -5.391 21.172 -5.121 1 98.75 117 VAL A C 1
ATOM 938 O O . VAL A 1 117 ? -4.582 20.766 -4.281 1 98.75 117 VAL A O 1
ATOM 941 N N . PRO A 1 118 ? -4.996 21.656 -6.285 1 98.5 118 PRO A N 1
ATOM 942 C CA . PRO A 1 118 ? -3.57 21.641 -6.633 1 98.5 118 PRO A CA 1
ATOM 943 C C . PRO A 1 118 ? -2.74 22.594 -5.777 1 98.5 118 PRO A C 1
ATOM 945 O O . PRO A 1 118 ? -3.178 23.703 -5.496 1 98.5 118 PRO A O 1
ATOM 948 N N . THR A 1 119 ? -1.618 22.047 -5.32 1 98.44 119 THR A N 1
ATOM 949 C CA . THR A 1 119 ? -0.648 22.906 -4.648 1 98.44 119 THR A CA 1
ATOM 950 C C . THR A 1 119 ? 0.37 23.453 -5.641 1 98.44 119 THR A C 1
ATOM 952 O O . THR A 1 119 ? 0.623 22.844 -6.68 1 98.44 119 THR A O 1
ATOM 955 N N . GLN A 1 120 ? 0.891 24.609 -5.293 1 95.81 120 GLN A N 1
ATOM 956 C CA . GLN A 1 120 ? 1.916 25.234 -6.113 1 95.81 120 GLN A CA 1
ATOM 957 C C . GLN A 1 120 ? 3.23 25.375 -5.348 1 95.81 120 GLN A C 1
ATOM 959 O O . GLN A 1 120 ? 3.232 25.625 -4.145 1 95.81 120 GLN A O 1
ATOM 964 N N . SER A 1 121 ? 4.305 25.172 -6.074 1 94.19 121 SER A N 1
ATOM 965 C CA . SER A 1 121 ? 5.609 25.219 -5.426 1 94.19 121 SER A CA 1
ATOM 966 C C . SER A 1 121 ? 6.367 26.484 -5.781 1 94.19 121 SER A C 1
ATOM 968 O O . SER A 1 121 ? 7.586 26.453 -5.977 1 94.19 121 SER A O 1
ATOM 970 N N . ASP A 1 122 ? 5.668 27.578 -5.941 1 93.69 122 ASP A N 1
ATOM 971 C CA . ASP A 1 122 ? 6.328 28.828 -6.34 1 93.69 122 ASP A CA 1
ATOM 972 C C . ASP A 1 122 ? 6.184 29.891 -5.262 1 93.69 122 ASP A C 1
ATOM 974 O O . ASP A 1 122 ? 6.625 31.031 -5.445 1 93.69 122 ASP A O 1
ATOM 978 N N . GLY A 1 123 ? 5.551 29.641 -4.168 1 95.44 123 GLY A N 1
ATOM 979 C CA . GLY A 1 123 ? 5.379 30.547 -3.053 1 95.44 123 GLY A CA 1
ATOM 980 C C . GLY A 1 123 ? 4.418 30.031 -2 1 95.44 123 GLY A C 1
ATOM 981 O O . GLY A 1 123 ? 3.82 28.969 -2.166 1 95.44 123 GLY A O 1
ATOM 982 N N . ILE A 1 124 ? 4.363 30.781 -0.968 1 97.5 124 ILE A N 1
ATOM 983 C CA . ILE A 1 124 ? 3.438 30.422 0.102 1 97.5 124 ILE A CA 1
ATOM 984 C C . ILE A 1 124 ? 2.002 30.688 -0.35 1 97.5 124 ILE A C 1
ATOM 986 O O . ILE A 1 124 ? 1.728 31.688 -1.017 1 97.5 124 ILE A O 1
ATOM 990 N N . GLN A 1 125 ? 1.113 29.766 -0.088 1 98.31 125 GLN A N 1
ATOM 991 C CA . GLN A 1 125 ? -0.284 29.875 -0.492 1 98.31 125 GLN A CA 1
ATOM 992 C C . GLN A 1 125 ? -1.218 29.391 0.614 1 98.31 125 GLN A C 1
ATOM 994 O O . GLN A 1 125 ? -0.985 28.344 1.215 1 98.31 125 GLN A O 1
ATOM 999 N N . LEU A 1 126 ? -2.254 30.234 0.913 1 98.62 126 LEU A N 1
ATOM 1000 C CA . LEU A 1 126 ? -3.342 29.734 1.751 1 98.62 126 LEU A CA 1
ATOM 1001 C C . LEU A 1 126 ? -4.184 28.719 1.002 1 98.62 126 LEU A C 1
ATOM 1003 O O . LEU A 1 126 ? -4.836 29.047 0.009 1 98.62 126 LEU A O 1
ATOM 1007 N N . ILE A 1 127 ? -4.254 27.469 1.492 1 98.75 127 ILE A N 1
ATOM 1008 C CA . ILE A 1 127 ? -4.914 26.438 0.691 1 98.75 127 ILE A CA 1
ATOM 1009 C C . ILE A 1 127 ? -6.16 25.953 1.417 1 98.75 127 ILE A C 1
ATOM 1011 O O . ILE A 1 127 ? -7.031 25.328 0.809 1 98.75 127 ILE A O 1
ATOM 1015 N N . LEU A 1 128 ? -6.223 26.141 2.678 1 98.75 128 LEU A N 1
ATOM 1016 C CA . LEU A 1 128 ? -7.383 25.734 3.463 1 98.75 128 LEU A CA 1
ATOM 1017 C C . LEU A 1 128 ? -7.645 26.719 4.602 1 98.75 128 LEU A C 1
ATOM 1019 O O . LEU A 1 128 ? -6.719 27.109 5.312 1 98.75 128 LEU A O 1
ATOM 1023 N N . GLU A 1 129 ? -8.828 27.156 4.707 1 98.19 129 GLU A N 1
ATOM 1024 C CA . GLU A 1 129 ? -9.266 28 5.816 1 98.19 129 GLU A CA 1
ATOM 1025 C C . GLU A 1 129 ? -10.492 27.406 6.508 1 98.19 129 GLU A C 1
ATOM 1027 O O . GLU A 1 129 ? -11.562 27.312 5.902 1 98.19 129 GLU A O 1
ATOM 1032 N N . GLU A 1 130 ? -10.289 26.984 7.672 1 97 130 GLU A N 1
ATOM 1033 C CA . GLU A 1 130 ? -11.367 26.469 8.508 1 97 130 GLU A CA 1
ATOM 1034 C C . GLU A 1 130 ? -11.68 27.422 9.656 1 97 130 GLU A C 1
ATOM 1036 O O . GLU A 1 130 ? -11.07 28.484 9.773 1 97 130 GLU A O 1
ATOM 1041 N N . LYS A 1 131 ? -12.672 27.141 10.484 1 93.25 131 LYS A N 1
ATOM 1042 C CA . LYS A 1 131 ? -13.141 28.031 11.555 1 93.25 131 LYS A CA 1
ATOM 1043 C C . LYS A 1 131 ? -12.031 28.328 12.555 1 93.25 131 LYS A C 1
ATOM 1045 O O . LYS A 1 131 ? -11.867 29.469 12.992 1 93.25 131 LYS A O 1
ATOM 1050 N N . ASN A 1 132 ? -11.18 27.344 12.789 1 93.5 132 ASN A N 1
ATOM 1051 C CA . ASN A 1 132 ? -10.266 27.516 13.914 1 93.5 132 ASN A CA 1
ATOM 1052 C C . ASN A 1 132 ? -8.812 27.406 13.469 1 93.5 132 ASN A C 1
ATOM 1054 O O . ASN A 1 132 ? -7.895 27.562 14.281 1 93.5 132 ASN A O 1
ATOM 1058 N N . PHE A 1 133 ? -8.602 27.125 12.133 1 97.38 133 PHE A N 1
ATOM 1059 C CA . PHE A 1 133 ? -7.223 27.016 11.688 1 97.38 133 PHE A CA 1
ATOM 1060 C C . PHE A 1 133 ? -7.105 27.297 10.195 1 97.38 133 PHE A C 1
ATOM 1062 O O . PHE A 1 133 ? -8.117 27.359 9.492 1 97.38 133 PHE A O 1
ATOM 1069 N N . ARG A 1 134 ? -5.91 27.547 9.773 1 98.31 134 ARG A N 1
ATOM 1070 C CA . ARG A 1 134 ? -5.531 27.734 8.375 1 98.31 134 ARG A CA 1
ATOM 1071 C C . ARG A 1 134 ? -4.355 26.828 8.008 1 98.31 134 ARG A C 1
ATOM 1073 O O . ARG A 1 134 ? -3.535 26.484 8.867 1 98.31 134 ARG A O 1
ATOM 1080 N N . VAL A 1 135 ? -4.348 26.422 6.727 1 98.88 135 VAL A N 1
ATOM 1081 C CA . VAL A 1 135 ? -3.205 25.656 6.223 1 98.88 135 VAL A CA 1
ATOM 1082 C C . VAL A 1 135 ? -2.588 26.391 5.031 1 98.88 135 VAL A C 1
ATOM 1084 O O . VAL A 1 135 ? -3.299 26.797 4.109 1 98.88 135 VAL A O 1
ATOM 1087 N N . PHE A 1 136 ? -1.309 26.578 5.152 1 98.81 136 PHE A N 1
ATOM 1088 C CA . PHE A 1 136 ? -0.534 27.141 4.051 1 98.81 136 PHE A CA 1
ATOM 1089 C C . PHE A 1 136 ? 0.395 26.094 3.453 1 98.81 136 PHE A C 1
ATOM 1091 O O . PHE A 1 136 ? 0.916 25.234 4.172 1 98.81 136 PHE A O 1
ATOM 1098 N N . SER A 1 137 ? 0.54 26.141 2.143 1 98.81 137 SER A N 1
ATOM 1099 C CA . SER A 1 137 ? 1.643 25.422 1.502 1 98.81 137 SER A CA 1
ATOM 1100 C C . SER A 1 137 ? 2.793 26.375 1.174 1 98.81 137 SER A C 1
ATOM 1102 O O . SER A 1 137 ? 2.578 27.562 0.94 1 98.81 137 SER A O 1
ATOM 1104 N N . PHE A 1 138 ? 4.004 25.922 1.225 1 98.69 138 PHE A N 1
ATOM 1105 C CA . PHE A 1 138 ? 5.176 26.703 0.839 1 98.69 138 PHE A CA 1
ATOM 1106 C C . PHE A 1 138 ? 6.172 25.844 0.078 1 98.69 138 PHE A C 1
ATOM 1108 O O . PHE A 1 138 ? 6.191 24.625 0.24 1 98.69 138 PHE A O 1
ATOM 1115 N N . PRO A 1 139 ? 6.992 26.422 -0.757 1 98.31 139 PRO A N 1
ATOM 1116 C CA . PRO A 1 139 ? 7.855 25.641 -1.64 1 98.31 139 PRO A CA 1
ATOM 1117 C C . PRO A 1 139 ? 9.055 25.031 -0.907 1 98.31 139 PRO A C 1
ATOM 1119 O O . PRO A 1 139 ? 9.617 25.672 -0.014 1 98.31 139 PRO A O 1
ATOM 1122 N N . LEU A 1 140 ? 9.352 23.859 -1.274 1 98.62 140 LEU A N 1
ATOM 1123 C CA . LEU A 1 140 ? 10.594 23.172 -0.921 1 98.62 140 LEU A CA 1
ATOM 1124 C C . LEU A 1 140 ? 11.422 22.875 -2.166 1 98.62 140 LEU A C 1
ATOM 1126 O O . LEU A 1 140 ? 10.906 22.922 -3.285 1 98.62 140 LEU A O 1
ATOM 1130 N N . LYS A 1 141 ? 12.711 22.641 -1.958 1 98.31 141 LYS A N 1
ATOM 1131 C CA . LYS A 1 141 ? 13.609 22.391 -3.082 1 98.31 141 LYS A CA 1
ATOM 1132 C C . LYS A 1 141 ? 13.93 20.906 -3.213 1 98.31 141 LYS A C 1
ATOM 1134 O O . LYS A 1 141 ? 14.75 20.375 -2.463 1 98.31 141 LYS A O 1
ATOM 1139 N N . HIS A 1 142 ? 13.328 20.281 -4.184 1 97.81 142 HIS A N 1
ATOM 1140 C CA . HIS A 1 142 ? 13.477 18.859 -4.473 1 97.81 142 HIS A CA 1
ATOM 1141 C C . HIS A 1 142 ? 13.406 18.594 -5.973 1 97.81 142 HIS A C 1
ATOM 1143 O O . HIS A 1 142 ? 13.328 19.531 -6.773 1 97.81 142 HIS A O 1
ATOM 1149 N N . ARG A 1 143 ? 13.602 17.375 -6.398 1 95.75 143 ARG A N 1
ATOM 1150 C CA . ARG A 1 143 ? 13.68 17.016 -7.812 1 95.75 143 ARG A CA 1
ATOM 1151 C C . ARG A 1 143 ? 12.344 17.25 -8.508 1 95.75 143 ARG A C 1
ATOM 1153 O O . ARG A 1 143 ? 12.297 17.531 -9.703 1 95.75 143 ARG A O 1
ATOM 1160 N N . LEU A 1 144 ? 11.266 17.078 -7.75 1 96.75 144 LEU A N 1
ATOM 1161 C CA . LEU A 1 144 ? 9.898 17.312 -8.195 1 96.75 144 LEU A CA 1
ATOM 1162 C C . LEU A 1 144 ? 9.281 18.5 -7.469 1 96.75 144 LEU A C 1
ATOM 1164 O O . LEU A 1 144 ? 9.789 18.922 -6.43 1 96.75 144 LEU A O 1
ATOM 1168 N N . PRO A 1 145 ? 8.195 19.047 -8.133 1 97.31 145 PRO A N 1
ATOM 1169 C CA . PRO A 1 145 ? 7.457 20.031 -7.332 1 97.31 145 PRO A CA 1
ATOM 1170 C C . PRO A 1 145 ? 7.09 19.5 -5.949 1 97.31 145 PRO A C 1
ATOM 1172 O O . PRO A 1 145 ? 6.48 18.438 -5.836 1 97.31 145 PRO A O 1
ATOM 1175 N N . CYS A 1 146 ? 7.551 20.156 -4.992 1 98.31 146 CYS A N 1
ATOM 1176 C CA . CYS A 1 146 ? 7.422 19.719 -3.605 1 98.31 146 CYS A CA 1
ATOM 1177 C C . CYS A 1 146 ? 7.031 20.875 -2.701 1 98.31 146 CYS A C 1
ATOM 1179 O O . CYS A 1 146 ? 7.539 22 -2.861 1 98.31 146 CYS A O 1
ATOM 1181 N N . THR A 1 147 ? 6.113 20.625 -1.812 1 98.69 147 THR A N 1
ATOM 1182 C CA . THR A 1 147 ? 5.68 21.672 -0.891 1 98.69 147 THR A CA 1
ATOM 1183 C C . THR A 1 147 ? 5.742 21.172 0.552 1 98.69 147 THR A C 1
ATOM 1185 O O . THR A 1 147 ? 5.641 19.969 0.808 1 98.69 147 THR A O 1
ATOM 1188 N N . GLY A 1 148 ? 6.008 22.109 1.468 1 98.81 148 GLY A N 1
ATOM 1189 C CA . GLY A 1 148 ? 5.695 21.938 2.879 1 98.81 148 GLY A CA 1
ATOM 1190 C C . GLY A 1 148 ? 4.328 22.484 3.256 1 98.81 148 GLY A C 1
ATOM 1191 O O . GLY A 1 148 ? 3.639 23.078 2.428 1 98.81 148 GLY A O 1
ATOM 1192 N N . PHE A 1 149 ? 3.951 22.188 4.484 1 98.94 149 PHE A N 1
ATOM 1193 C CA . PHE A 1 149 ? 2.652 22.641 4.969 1 98.94 149 PHE A CA 1
ATOM 1194 C C . PHE A 1 149 ? 2.785 23.328 6.328 1 98.94 149 PHE A C 1
ATOM 1196 O O . PHE A 1 149 ? 3.553 22.875 7.18 1 98.94 149 PHE A O 1
ATOM 1203 N N . LEU A 1 150 ? 2.121 24.422 6.477 1 98.88 150 LEU A N 1
ATOM 1204 C CA . LEU A 1 150 ? 2.051 25.172 7.723 1 98.88 150 LEU A CA 1
ATOM 1205 C C . LEU A 1 150 ? 0.617 25.25 8.234 1 98.88 150 LEU A C 1
ATOM 1207 O O . LEU A 1 150 ? -0.256 25.812 7.578 1 98.88 150 LEU A O 1
ATOM 1211 N N . ILE A 1 151 ? 0.378 24.594 9.352 1 98.88 151 ILE A N 1
ATOM 1212 C CA . ILE A 1 151 ? -0.925 24.609 10.008 1 98.88 151 ILE A CA 1
ATOM 1213 C C . ILE A 1 151 ? -0.906 25.609 11.164 1 98.88 151 ILE A C 1
ATOM 1215 O O . ILE A 1 151 ? -0.124 25.453 12.109 1 98.88 151 ILE A O 1
ATOM 1219 N N . LYS A 1 152 ? -1.781 26.609 11.094 1 97.94 152 LYS A N 1
ATOM 1220 C CA . LYS A 1 152 ? -1.812 27.656 12.102 1 97.94 152 LYS A CA 1
ATOM 1221 C C . LYS A 1 152 ? -3.186 27.766 12.758 1 97.94 152 LYS A C 1
ATOM 1223 O O . LYS A 1 152 ? -4.199 27.906 12.07 1 97.94 152 LYS A O 1
ATOM 1228 N N . GLU A 1 153 ? -3.146 27.719 14.023 1 96.25 153 GLU A N 1
ATOM 1229 C CA . GLU A 1 153 ? -4.363 28.016 14.773 1 96.25 153 GLU A CA 1
ATOM 1230 C C . GLU A 1 153 ? -4.793 29.453 14.578 1 96.25 153 GLU A C 1
ATOM 1232 O O . GLU A 1 153 ? -3.951 30.359 14.477 1 96.25 153 GLU A O 1
ATOM 1237 N N . LYS A 1 154 ? -6.098 29.609 14.516 1 92.5 154 LYS A N 1
ATOM 1238 C CA . LYS A 1 154 ? -6.641 30.969 14.57 1 92.5 154 LYS A CA 1
ATOM 1239 C C . LYS A 1 154 ? -6.82 31.422 16.016 1 92.5 154 LYS A C 1
ATOM 1241 O O . LYS A 1 154 ? -7.047 30.609 16.906 1 92.5 154 LYS A O 1
ATOM 1246 N N . PRO A 1 155 ? -6.633 32.812 16.109 1 87.06 155 PRO A N 1
ATOM 1247 C CA . PRO A 1 155 ? -6.895 33.281 17.469 1 87.06 155 PRO A CA 1
ATOM 1248 C C . PRO A 1 155 ? -8.312 32.969 17.953 1 87.06 155 PRO A C 1
ATOM 1250 O O . PRO A 1 155 ? -9.266 33.062 17.172 1 87.06 155 PRO A O 1
ATOM 1253 N N . GLY A 1 156 ? -8.383 32.375 19.062 1 81.81 156 GLY A N 1
ATOM 1254 C CA . GLY A 1 156 ? -9.695 32.094 19.625 1 81.81 156 GLY A CA 1
ATOM 1255 C C . GLY A 1 156 ? -10.266 33.281 20.391 1 81.81 156 GLY A C 1
ATOM 1256 O O . GLY A 1 156 ? -9.711 34.375 20.359 1 81.81 156 GLY A O 1
ATOM 1257 N N . LEU A 1 157 ? -11.477 33 20.922 1 84 157 LEU A N 1
ATOM 1258 C CA . LEU A 1 157 ? -12.109 34 21.781 1 84 157 LEU A CA 1
ATOM 1259 C C . LEU A 1 157 ? -11.32 34.156 23.062 1 84 157 LEU A C 1
ATOM 1261 O O . LEU A 1 157 ? -10.695 33.219 23.562 1 84 157 LEU A O 1
ATOM 1265 N N . LEU A 1 158 ? -11.367 35.375 23.469 1 88 158 LEU A N 1
ATOM 1266 C CA . LEU A 1 158 ? -10.656 35.656 24.719 1 88 158 LEU A CA 1
ATOM 1267 C C . LEU A 1 158 ? -11.406 35.094 25.906 1 88 158 LEU A C 1
ATOM 1269 O O . LEU A 1 158 ? -12.641 35.062 25.938 1 88 158 LEU A O 1
ATOM 1273 N N . ASN A 1 159 ? -10.633 34.562 26.781 1 88.81 159 ASN A N 1
ATOM 1274 C CA . ASN A 1 159 ? -11.203 34.156 28.062 1 88.81 159 ASN A CA 1
ATOM 1275 C C . ASN A 1 159 ? -11.359 35.344 29 1 88.81 159 ASN A C 1
ATOM 1277 O O . ASN A 1 159 ? -10.406 36.094 29.234 1 88.81 159 ASN A O 1
ATOM 1281 N N . LEU A 1 160 ? -12.523 35.406 29.562 1 91.94 160 LEU A N 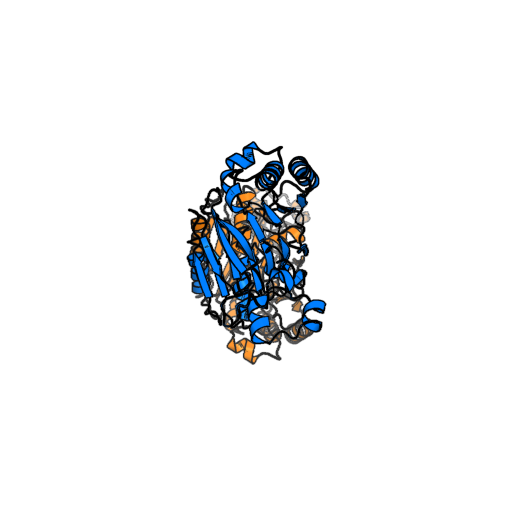1
ATOM 1282 C CA . LEU A 1 160 ? -12.797 36.531 30.453 1 91.94 160 LEU A CA 1
ATOM 1283 C C . LEU A 1 160 ? -12.484 36.156 31.906 1 91.94 160 LEU A C 1
ATOM 1285 O O . LEU A 1 160 ? -12.547 35 32.281 1 91.94 160 LEU A O 1
ATOM 1289 N N . ILE A 1 161 ? -12.117 37.188 32.688 1 92.56 161 ILE A N 1
ATOM 1290 C CA . ILE A 1 161 ? -11.789 37 34.094 1 92.56 161 ILE A CA 1
ATOM 1291 C C . ILE A 1 161 ? -13.078 36.875 34.906 1 92.56 161 ILE A C 1
ATOM 1293 O O . ILE A 1 161 ? -13.82 37.812 35.094 1 92.56 161 ILE A O 1
ATOM 1297 N N . LYS A 1 162 ? -13.273 35.688 35.375 1 91.44 162 LYS A N 1
ATOM 1298 C CA . LYS A 1 162 ? -14.508 35.344 36.094 1 91.44 162 LYS A CA 1
ATOM 1299 C C . LYS A 1 162 ? -14.75 36.312 37.25 1 91.44 162 LYS A C 1
ATOM 1301 O O . LYS A 1 162 ? -15.875 36.75 37.469 1 91.44 162 LYS A O 1
ATOM 1306 N N . GLU A 1 163 ? -13.727 36.531 38.094 1 91.56 163 GLU A N 1
ATOM 1307 C CA . GLU A 1 163 ? -13.836 37.375 39.25 1 91.56 163 GLU A CA 1
ATOM 1308 C C . GLU A 1 163 ? -14.32 38.781 38.906 1 91.56 163 GLU A C 1
ATOM 1310 O O . GLU A 1 163 ? -15.133 39.375 39.594 1 91.56 163 GLU A O 1
ATOM 1315 N N . LYS A 1 164 ? -13.797 39.25 37.75 1 91.25 164 LYS A N 1
ATOM 1316 C CA . LYS A 1 164 ? -14.18 40.594 37.281 1 91.25 164 LYS A CA 1
ATOM 1317 C C . LYS A 1 164 ? -15.633 40.625 36.812 1 91.25 164 LYS A C 1
ATOM 1319 O O . LYS A 1 164 ? -16.328 41.594 37.031 1 91.25 164 LYS A O 1
ATOM 1324 N N . LEU A 1 165 ? -16.047 39.625 36.281 1 89.62 165 LEU A N 1
ATOM 1325 C CA . LEU A 1 165 ? -17.422 39.531 35.781 1 89.62 165 LEU A CA 1
ATOM 1326 C C . LEU A 1 165 ? -18.406 39.469 36.938 1 89.62 165 LEU A C 1
ATOM 1328 O O . LEU A 1 165 ? -19.531 39.969 36.844 1 89.62 165 LEU A O 1
ATOM 1332 N N . GLN A 1 166 ? -17.953 38.844 37.969 1 88.06 166 GLN A N 1
ATOM 1333 C CA . GLN A 1 166 ? -18.797 38.781 39.156 1 88.06 166 GLN A CA 1
ATOM 1334 C C . GLN A 1 166 ? -18.906 40.125 39.844 1 88.06 166 GLN A C 1
ATOM 1336 O O . GLN A 1 166 ? -19.953 40.469 40.406 1 88.06 166 GLN A O 1
ATOM 1341 N N . GLU A 1 167 ? -17.812 40.844 39.875 1 91.12 167 GLU A N 1
ATOM 1342 C CA . GLU A 1 167 ? -17.75 42.125 40.562 1 91.12 167 GLU A CA 1
ATOM 1343 C C . GLU A 1 167 ? -18.516 43.188 39.812 1 91.12 167 GLU A C 1
ATOM 1345 O O . GLU A 1 167 ? -18.984 44.156 40.375 1 91.12 167 GLU A O 1
ATOM 1350 N N . THR A 1 168 ? -18.469 43 38.562 1 87.06 168 THR A N 1
ATOM 1351 C CA . THR A 1 168 ? -19.094 43.969 37.688 1 87.06 168 THR A CA 1
ATOM 1352 C C . THR A 1 168 ? -20.203 43.344 36.875 1 87.06 168 THR A C 1
ATOM 1354 O O . THR A 1 168 ? -20.016 42.25 36.312 1 87.06 168 THR A O 1
ATOM 1357 N N . HIS A 1 169 ? -21.375 43.875 36.969 1 87.19 169 HIS A N 1
ATOM 1358 C CA . HIS A 1 169 ? -22.438 43.375 36.094 1 87.19 169 HIS A CA 1
ATOM 1359 C C . HIS A 1 169 ? -22.156 43.719 34.625 1 87.19 169 HIS A C 1
ATOM 1361 O O . HIS A 1 169 ? -22.391 44.875 34.188 1 87.19 169 HIS A O 1
ATOM 1367 N N . VAL A 1 170 ? -21.656 42.844 33.844 1 90.81 170 VAL A N 1
ATOM 1368 C CA . VAL A 1 170 ? -21.344 43.031 32.438 1 90.81 170 VAL A CA 1
ATOM 1369 C C . VAL A 1 170 ? -22.438 42.406 31.562 1 90.81 170 VAL A C 1
ATOM 1371 O O . VAL A 1 170 ? -22.734 41.219 31.703 1 90.81 170 VAL A O 1
ATOM 1374 N N . PRO A 1 171 ? -23.125 43.188 30.703 1 92.69 171 PRO A N 1
ATOM 1375 C CA . PRO A 1 171 ? -24.172 42.656 29.844 1 92.69 171 PRO A CA 1
ATOM 1376 C C . PRO A 1 171 ? -23.641 41.625 28.859 1 92.69 171 PRO A C 1
ATOM 1378 O O . PRO A 1 171 ? -22.469 41.656 28.5 1 92.69 171 PRO A O 1
ATOM 1381 N N . ILE A 1 172 ? -24.578 40.75 28.359 1 91.75 172 ILE A N 1
ATOM 1382 C CA . ILE A 1 172 ? -24.234 39.625 27.484 1 91.75 172 ILE A CA 1
ATOM 1383 C C . ILE A 1 172 ? -23.609 40.125 26.203 1 91.75 172 ILE A C 1
ATOM 1385 O O . ILE A 1 172 ? -22.656 39.531 25.688 1 91.75 172 ILE A O 1
ATOM 1389 N N . ASP A 1 173 ? -24.141 41.156 25.672 1 92.75 173 ASP A N 1
ATOM 1390 C CA . ASP A 1 173 ? -23.594 41.719 24.438 1 92.75 173 ASP A CA 1
ATOM 1391 C C . ASP A 1 173 ? -22.172 42.219 24.641 1 92.75 173 ASP A C 1
ATOM 1393 O O . ASP A 1 173 ? -21.328 42.125 23.75 1 92.75 173 ASP A O 1
ATOM 1397 N N . ALA A 1 174 ? -21.922 42.812 25.781 1 92.56 174 ALA A N 1
ATOM 1398 C CA . ALA A 1 174 ? -20.578 43.281 26.125 1 92.56 174 ALA A CA 1
ATOM 1399 C C . ALA A 1 174 ? -19.625 42.094 26.297 1 92.56 174 ALA A C 1
ATOM 1401 O O . ALA A 1 174 ? -18.453 42.188 25.891 1 92.56 174 ALA A O 1
ATOM 1402 N N . ILE A 1 175 ? -20.141 41.094 26.875 1 93 175 ILE A N 1
ATOM 1403 C CA . ILE A 1 175 ? -19.344 39.875 27.078 1 93 175 ILE A CA 1
ATOM 1404 C C . ILE A 1 175 ? -18.859 39.344 25.719 1 93 175 ILE A C 1
ATOM 1406 O O . ILE A 1 175 ? -17.672 39.031 25.562 1 93 175 ILE A O 1
ATOM 1410 N N . ASN A 1 176 ? -19.672 39.344 24.75 1 92.56 176 ASN A N 1
ATOM 1411 C CA . ASN A 1 176 ? -19.328 38.844 23.422 1 92.56 176 ASN A CA 1
ATOM 1412 C C . ASN A 1 176 ? -18.266 39.719 22.766 1 92.56 176 ASN A C 1
ATOM 1414 O O . ASN A 1 176 ? -17.344 39.188 22.125 1 92.56 176 ASN A O 1
ATOM 1418 N N . LYS A 1 177 ? -18.438 40.938 22.891 1 92.12 177 LYS A N 1
ATOM 1419 C CA . LYS A 1 177 ? -17.453 41.875 22.312 1 92.12 177 LYS A CA 1
ATOM 1420 C C . LYS A 1 177 ? -16.094 41.719 23 1 92.12 177 LYS A C 1
ATOM 1422 O O . LYS A 1 177 ? -15.062 41.719 22.328 1 92.12 177 LYS A O 1
ATOM 1427 N N . LEU A 1 178 ? -16.141 41.625 24.281 1 92.56 178 LEU A N 1
ATOM 1428 C CA . LEU A 1 178 ? -14.898 41.469 25.031 1 92.56 178 LEU A CA 1
ATOM 1429 C C . LEU A 1 178 ? -14.188 40.188 24.641 1 92.56 178 LEU A C 1
ATOM 1431 O O . LEU A 1 178 ? -12.969 40.156 24.469 1 92.56 178 LEU A O 1
ATOM 1435 N N . ARG A 1 179 ? -14.961 39.094 24.391 1 91.5 179 ARG A N 1
ATOM 1436 C CA . ARG A 1 179 ? -14.391 37.781 24.016 1 91.5 179 ARG A CA 1
ATOM 1437 C C . ARG A 1 179 ? -13.742 37.844 22.641 1 91.5 179 ARG A C 1
ATOM 1439 O O . ARG A 1 179 ? -12.812 37.094 22.359 1 91.5 179 ARG A O 1
ATOM 1446 N N . GLN A 1 180 ? -14.219 38.812 21.906 1 90.19 180 GLN A N 1
ATOM 1447 C CA . GLN A 1 180 ? -13.672 39 20.562 1 90.19 180 GLN A CA 1
ATOM 1448 C C . GLN A 1 180 ? -12.484 39.969 20.578 1 90.19 180 GLN A C 1
ATOM 1450 O O . GLN A 1 180 ? -11.922 40.281 19.531 1 90.19 180 GLN A O 1
ATOM 1455 N N . GLY A 1 181 ? -12.148 40.375 21.719 1 88.06 181 GLY A N 1
ATOM 1456 C CA . GLY A 1 181 ? -11 41.25 21.891 1 88.06 181 GLY A CA 1
ATOM 1457 C C . GLY A 1 181 ? -11.305 42.719 21.609 1 88.06 181 GLY A C 1
ATOM 1458 O O . GLY A 1 181 ? -10.422 43.5 21.234 1 88.06 181 GLY A O 1
ATOM 1459 N N . ARG A 1 182 ? -12.594 43 21.719 1 92.94 182 ARG A N 1
ATOM 1460 C CA . ARG A 1 182 ? -13 44.375 21.453 1 92.94 182 ARG A CA 1
ATOM 1461 C C . ARG A 1 182 ? -13.484 45.094 22.719 1 92.94 182 ARG A C 1
ATOM 1463 O O . ARG A 1 182 ? -14.289 44.531 23.469 1 92.94 182 ARG A O 1
ATOM 1470 N N . ASP A 1 183 ? -12.938 46.188 22.938 1 94.12 183 ASP A N 1
ATOM 1471 C CA . ASP A 1 183 ? -13.438 47 24.047 1 94.12 183 ASP A CA 1
ATOM 1472 C C . ASP A 1 183 ? -14.898 47.375 23.828 1 94.12 183 ASP A C 1
ATOM 1474 O O . ASP A 1 183 ? -15.359 47.5 22.688 1 94.12 183 ASP A O 1
ATOM 1478 N N . VAL A 1 184 ? -15.609 47.531 24.859 1 93.94 184 VAL A N 1
ATOM 1479 C CA . VAL A 1 184 ? -17 47.969 24.797 1 93.94 184 VAL A CA 1
ATOM 1480 C C . VAL A 1 184 ? -17.094 49.469 25.172 1 93.94 184 VAL A C 1
ATOM 1482 O O . VAL A 1 184 ? -16.625 49.875 26.25 1 93.94 184 VAL A O 1
ATOM 1485 N N . LEU A 1 185 ? -17.609 50.188 24.312 1 93.69 185 LEU A N 1
ATOM 1486 C CA . LEU A 1 185 ? -17.703 51.625 24.531 1 93.69 185 LEU A CA 1
ATOM 1487 C C . LEU A 1 185 ? -19.094 52.031 25.031 1 93.69 185 LEU A C 1
ATOM 1489 O O . LEU A 1 185 ? -20.062 51.312 24.766 1 93.69 185 LEU A O 1
ATOM 1493 N N . ASP A 1 186 ? -19.25 53.156 25.812 1 91.12 186 ASP A N 1
ATOM 1494 C CA . ASP A 1 186 ? -20.547 53.688 26.219 1 91.12 186 ASP A CA 1
ATOM 1495 C C . ASP A 1 186 ? -21.094 54.656 25.188 1 91.12 186 ASP A C 1
ATOM 1497 O O . ASP A 1 186 ? -20.531 54.781 24.094 1 91.12 186 ASP A O 1
ATOM 1501 N N . GLU A 1 187 ? -22.234 55.219 25.531 1 90.38 187 GLU A N 1
ATOM 1502 C CA . GLU A 1 187 ? -22.938 56.094 24.594 1 90.38 187 GLU A CA 1
ATOM 1503 C C . GLU A 1 187 ? -22.094 57.312 24.266 1 90.38 187 GLU A C 1
ATOM 1505 O O . GLU A 1 187 ? -22.25 57.906 23.188 1 90.38 187 GLU A O 1
ATOM 1510 N N . ALA A 1 188 ? -21.141 57.75 25.109 1 93.81 188 ALA A N 1
ATOM 1511 C CA . ALA A 1 188 ? -20.297 58.906 24.938 1 93.81 188 ALA A CA 1
ATOM 1512 C C . ALA A 1 188 ? -19 58.562 24.203 1 93.81 188 ALA A C 1
ATOM 1514 O O . ALA A 1 188 ? -18.188 59.438 23.922 1 93.81 188 ALA A O 1
ATOM 1515 N N . GLY A 1 189 ? -18.812 57.281 23.891 1 92.44 189 GLY A N 1
ATOM 1516 C CA . GLY A 1 189 ? -17.641 56.844 23.141 1 92.44 189 GLY A CA 1
ATOM 1517 C C . GLY A 1 189 ? -16.469 56.5 24.031 1 92.44 189 GLY A C 1
ATOM 1518 O O . GLY A 1 189 ? -15.359 56.25 23.547 1 92.44 189 GLY A O 1
ATOM 1519 N N . ASN A 1 190 ? -16.734 56.594 25.359 1 92.69 190 ASN A N 1
ATOM 1520 C CA . ASN A 1 190 ? -15.68 56.219 26.297 1 92.69 190 ASN A CA 1
ATOM 1521 C C . ASN A 1 190 ? -15.664 54.719 26.547 1 92.69 190 ASN A C 1
ATOM 1523 O O . ASN A 1 190 ? -16.703 54.062 26.422 1 92.69 190 ASN A O 1
ATOM 1527 N N . ILE A 1 191 ? -14.445 54.094 26.922 1 94.06 191 ILE A N 1
ATOM 1528 C CA . ILE A 1 191 ? -14.328 52.656 27.219 1 94.06 191 ILE A CA 1
ATOM 1529 C C . ILE A 1 191 ? -15.094 52.312 28.5 1 94.06 191 ILE A C 1
ATOM 1531 O O . ILE A 1 191 ? -14.758 52.812 29.578 1 94.06 191 ILE A O 1
ATOM 1535 N N . ARG A 1 192 ? -16.156 51.625 28.391 1 93.38 192 ARG A N 1
ATOM 1536 C CA . ARG A 1 192 ? -16.938 51.125 29.516 1 93.38 192 ARG A CA 1
ATOM 1537 C C . ARG A 1 192 ? -16.328 49.844 30.094 1 93.38 192 ARG A C 1
ATOM 1539 O O . ARG A 1 192 ? -16.203 49.719 31.312 1 93.38 192 ARG A O 1
ATOM 1546 N N . PHE A 1 193 ? -16.078 48.906 29.297 1 94.44 193 PHE A N 1
ATOM 1547 C CA . PHE A 1 193 ? -15.398 47.656 29.641 1 94.44 193 PHE A CA 1
ATOM 1548 C C . PHE A 1 193 ? -14.172 47.438 28.766 1 94.44 193 PHE A C 1
ATOM 1550 O O . PHE A 1 193 ? -14.281 47.344 27.547 1 94.44 193 PHE A O 1
ATOM 1557 N N . ALA A 1 194 ? -13.031 47.406 29.344 1 94.19 194 ALA A N 1
ATOM 1558 C CA . ALA A 1 194 ? -11.773 47.25 28.609 1 94.19 194 ALA A CA 1
ATOM 1559 C C . ALA A 1 194 ? -11.359 45.781 28.578 1 94.19 194 ALA A C 1
ATOM 1561 O O . ALA A 1 194 ? -11.43 45.094 29.594 1 94.19 194 ALA A O 1
ATOM 1562 N N . VAL A 1 195 ? -10.969 45.281 27.359 1 94.31 195 VAL A N 1
ATOM 1563 C CA . VAL A 1 195 ? -10.461 43.938 27.203 1 94.31 195 VAL A CA 1
ATOM 1564 C C . VAL A 1 195 ? -9.336 43.688 28.203 1 94.31 195 VAL A C 1
ATOM 1566 O O . VAL A 1 195 ? -9.305 42.656 28.875 1 94.31 195 VAL A O 1
ATOM 1569 N N . GLU A 1 196 ? -8.484 44.625 28.391 1 92.75 196 GLU A N 1
ATOM 1570 C CA . GLU A 1 196 ? -7.324 44.5 29.266 1 92.75 196 GLU A CA 1
ATOM 1571 C C . GLU A 1 196 ? -7.742 44.25 30.719 1 92.75 196 GLU A C 1
ATOM 1573 O O . GLU A 1 196 ? -7.012 43.625 31.484 1 92.75 196 GLU A O 1
ATOM 1578 N N . GLU A 1 197 ? -8.859 44.719 31.016 1 92.12 197 GLU A N 1
ATOM 1579 C CA . GLU A 1 197 ? -9.344 44.625 32.406 1 92.12 197 GLU A CA 1
ATOM 1580 C C . GLU A 1 197 ? -10.148 43.375 32.594 1 92.12 197 GLU A C 1
ATOM 1582 O O . GLU A 1 197 ? -10.156 42.812 33.719 1 92.12 197 GLU A O 1
ATOM 1587 N N . PHE A 1 198 ? -10.766 42.969 31.594 1 93.69 198 PHE A N 1
ATOM 1588 C CA . PHE A 1 198 ? -11.773 41.938 31.828 1 93.69 198 PHE A CA 1
ATOM 1589 C C . PHE A 1 198 ? -11.344 40.594 31.203 1 93.69 198 PHE A C 1
ATOM 1591 O O . PHE A 1 198 ? -11.953 39.562 31.453 1 93.69 198 PHE A O 1
ATOM 1598 N N . ALA A 1 199 ? -10.398 40.594 30.281 1 92.06 199 ALA A N 1
ATOM 1599 C CA . ALA A 1 199 ? -10.008 39.375 29.594 1 92.06 199 ALA A CA 1
ATOM 1600 C C . ALA A 1 199 ? -8.578 38.969 29.938 1 92.06 199 ALA A C 1
ATOM 1602 O O . ALA A 1 199 ? -7.73 39.844 30.172 1 92.06 199 ALA A O 1
ATOM 1603 N N . HIS A 1 200 ? -8.375 37.656 30.078 1 90.62 200 HIS A N 1
ATOM 1604 C CA . HIS A 1 200 ? -7 37.188 30.125 1 90.62 200 HIS A CA 1
ATOM 1605 C C . HIS A 1 200 ? -6.262 37.469 28.828 1 90.62 200 HIS A C 1
ATOM 1607 O O . HIS A 1 200 ? -6.883 37.594 27.766 1 90.62 200 HIS A O 1
ATOM 1613 N N . PRO A 1 201 ? -4.957 37.719 28.906 1 84.75 201 PRO A N 1
ATOM 1614 C CA . PRO A 1 201 ? -4.203 37.875 27.656 1 84.75 201 PRO A CA 1
ATOM 1615 C C . PRO A 1 201 ? -4.426 36.719 26.688 1 84.75 201 PRO A C 1
ATOM 1617 O O . PRO A 1 201 ? -4.582 35.562 27.125 1 84.75 201 PRO A O 1
ATOM 1620 N N . PRO A 1 202 ? -4.543 37.156 25.469 1 80.38 202 PRO A N 1
ATOM 1621 C CA . PRO A 1 202 ? -4.758 36.062 24.484 1 80.38 202 PRO A CA 1
ATOM 1622 C C . PRO A 1 202 ? -3.617 35.062 24.438 1 80.38 202 PRO A C 1
ATOM 1624 O O . PRO A 1 202 ? -2.453 35.438 24.625 1 80.38 202 PRO A O 1
ATOM 1627 N N . LYS A 1 203 ? -4.098 33.844 24.281 1 80.12 203 LYS A N 1
ATOM 1628 C CA . LYS A 1 203 ? -3.08 32.812 24.047 1 80.12 203 LYS A CA 1
ATOM 1629 C C . LYS A 1 203 ? -2.525 32.906 22.625 1 80.12 203 LYS A C 1
ATOM 1631 O O . LYS A 1 203 ? -3.268 33.188 21.688 1 80.12 203 LYS A O 1
ATOM 1636 N N . THR A 1 204 ? -1.205 32.812 22.516 1 86.44 204 THR A N 1
ATOM 1637 C CA . THR A 1 204 ? -0.585 32.844 21.188 1 86.44 204 THR A CA 1
ATOM 1638 C C . THR A 1 204 ? -1 31.609 20.375 1 86.44 204 THR A C 1
ATOM 1640 O O . THR A 1 204 ? -0.888 30.469 20.859 1 86.44 204 THR A O 1
ATOM 1643 N N . PRO A 1 205 ? -1.528 31.828 19.234 1 93.12 205 PRO A N 1
ATOM 1644 C CA . PRO A 1 205 ? -1.919 30.703 18.406 1 93.12 205 PRO A CA 1
ATOM 1645 C C . PRO A 1 205 ? -0.753 29.75 18.109 1 93.12 205 PRO A C 1
ATOM 1647 O O . PRO A 1 205 ? 0.369 30.219 17.875 1 93.12 205 PRO A O 1
ATOM 1650 N N . ARG A 1 206 ? -1.059 28.484 18.156 1 97 206 ARG A N 1
ATOM 1651 C CA . ARG A 1 206 ? -0.043 27.469 17.891 1 97 206 ARG A CA 1
ATOM 1652 C C . ARG A 1 206 ? 0.08 27.188 16.391 1 97 206 ARG A C 1
ATOM 1654 O O . ARG A 1 206 ? -0.843 27.469 15.625 1 97 206 ARG A O 1
ATOM 1661 N N . SER A 1 207 ? 1.259 26.672 16.031 1 98.5 207 SER A N 1
ATOM 1662 C CA . SER A 1 207 ? 1.46 26.312 14.625 1 98.5 207 SER A CA 1
ATOM 1663 C C . SER A 1 207 ? 2.35 25.078 14.484 1 98.5 207 SER A C 1
ATOM 1665 O O . SER A 1 207 ? 3.18 24.812 15.352 1 98.5 207 SER A O 1
ATOM 1667 N N . TYR A 1 208 ? 2.074 24.297 13.5 1 98.88 208 TYR A N 1
ATOM 1668 C CA . TYR A 1 208 ? 2.842 23.125 13.102 1 98.88 208 TYR A CA 1
ATOM 1669 C C . TYR A 1 208 ? 3.289 23.219 11.648 1 98.88 208 TYR A C 1
ATOM 1671 O O . TYR A 1 208 ? 2.482 23.516 10.766 1 98.88 208 TYR A O 1
ATOM 1679 N N . ALA A 1 209 ? 4.566 23.016 11.422 1 98.94 209 ALA A N 1
ATOM 1680 C CA . ALA A 1 209 ? 5.082 23.016 10.055 1 98.94 209 ALA A CA 1
ATOM 1681 C C . ALA A 1 209 ? 5.664 21.656 9.68 1 98.94 209 ALA A C 1
ATOM 1683 O O . ALA A 1 209 ? 6.32 21.016 10.492 1 98.94 209 ALA A O 1
ATOM 1684 N N . PHE A 1 210 ? 5.406 21.297 8.492 1 98.94 210 PHE A N 1
ATOM 1685 C CA . PHE A 1 210 ? 5.883 20.047 7.902 1 98.94 210 PHE A CA 1
ATOM 1686 C C . PHE A 1 210 ? 6.77 20.312 6.695 1 98.94 210 PHE A C 1
ATOM 1688 O O . PHE A 1 210 ? 6.297 20.797 5.664 1 98.94 210 PHE A O 1
ATOM 1695 N N . CYS A 1 211 ? 8.023 20 6.852 1 98.75 211 CYS A N 1
ATOM 1696 C CA . CYS A 1 211 ? 8.945 20.078 5.73 1 98.75 211 CYS A CA 1
ATOM 1697 C C . CYS A 1 211 ? 9.258 18.688 5.184 1 98.75 211 CYS A C 1
ATOM 1699 O O . CYS A 1 211 ? 10.055 17.953 5.766 1 98.75 211 CYS A O 1
ATOM 1701 N N . SER A 1 212 ? 8.672 18.453 4.02 1 96.5 212 SER A N 1
ATOM 1702 C CA . SER A 1 212 ? 8.922 17.188 3.352 1 96.5 212 SER A CA 1
ATOM 1703 C C . SER A 1 212 ? 10.328 17.125 2.77 1 96.5 212 SER A C 1
ATOM 1705 O O . SER A 1 212 ? 11.258 17.734 3.312 1 96.5 212 SER A O 1
ATOM 1707 N N . ASP A 1 213 ? 10.539 16.391 1.689 1 98.5 213 ASP A N 1
ATOM 1708 C CA . ASP A 1 213 ? 11.836 16.234 1.044 1 98.5 213 ASP A CA 1
ATOM 1709 C C . ASP A 1 213 ? 12.359 17.578 0.534 1 98.5 213 ASP A C 1
ATOM 1711 O O . ASP A 1 213 ? 11.695 18.25 -0.256 1 98.5 213 ASP A O 1
ATOM 1715 N N . THR A 1 214 ? 13.555 17.922 1.031 1 98.81 214 THR A N 1
ATOM 1716 C CA . THR A 1 214 ? 14.18 19.172 0.601 1 98.81 214 THR A CA 1
ATOM 1717 C C . THR A 1 214 ? 15.672 19.156 0.896 1 98.81 214 THR A C 1
ATOM 1719 O O . THR A 1 214 ? 16.109 18.594 1.904 1 98.81 214 THR A O 1
ATOM 1722 N N . VAL A 1 215 ? 16.344 19.812 0.042 1 98.75 215 VAL A N 1
ATOM 1723 C CA . VAL A 1 215 ? 17.75 20.109 0.326 1 98.75 215 VAL A CA 1
ATOM 1724 C C . VAL A 1 215 ? 17.844 21.188 1.398 1 98.75 215 VAL A C 1
ATOM 1726 O O . VAL A 1 215 ? 16.859 21.875 1.683 1 98.75 215 VAL A O 1
ATOM 1729 N N . PHE A 1 216 ? 19.031 21.203 2.064 1 98.75 216 PHE A N 1
ATOM 1730 C CA . PHE A 1 216 ? 19.234 22.312 2.977 1 98.75 216 PHE A CA 1
ATOM 1731 C C . PHE A 1 216 ? 19.062 23.641 2.252 1 98.75 216 PHE A C 1
ATOM 1733 O O . PHE A 1 216 ? 19.844 23.969 1.345 1 98.75 216 PHE A O 1
ATOM 1740 N N . ASP A 1 217 ? 18.047 24.391 2.656 1 98.25 217 ASP A N 1
ATOM 1741 C CA . ASP A 1 217 ? 17.703 25.641 2.004 1 98.25 217 ASP A CA 1
ATOM 1742 C C . ASP A 1 217 ? 17.25 26.688 3.023 1 98.25 217 ASP A C 1
ATOM 1744 O O . ASP A 1 217 ? 16.047 26.766 3.332 1 98.25 217 ASP A O 1
ATOM 1748 N N . PRO A 1 218 ? 18.156 27.562 3.434 1 98.25 218 PRO A N 1
ATOM 1749 C CA . PRO A 1 218 ? 17.812 28.578 4.422 1 98.25 218 PRO A CA 1
ATOM 1750 C C . PRO A 1 218 ? 16.688 29.5 3.951 1 98.25 218 PRO A C 1
ATOM 1752 O O . PRO A 1 218 ? 16.078 30.203 4.762 1 98.25 218 PRO A O 1
ATOM 1755 N N . GLU A 1 219 ? 16.359 29.484 2.701 1 97.69 219 GLU A N 1
ATOM 1756 C CA . GLU A 1 219 ? 15.305 30.344 2.16 1 97.69 219 GLU A CA 1
ATOM 1757 C C . GLU A 1 219 ? 13.938 29.953 2.701 1 97.69 219 GLU A C 1
ATOM 1759 O O . GLU A 1 219 ? 12.969 30.703 2.572 1 97.69 219 GLU A O 1
ATOM 1764 N N . ILE A 1 220 ? 13.836 28.781 3.357 1 98.38 220 ILE A N 1
ATOM 1765 C CA . ILE A 1 220 ? 12.523 28.359 3.85 1 98.38 220 ILE A CA 1
ATOM 1766 C C . ILE A 1 220 ? 12.297 28.922 5.254 1 98.38 220 ILE A C 1
ATOM 1768 O O . ILE A 1 220 ? 11.188 28.844 5.781 1 98.38 220 ILE A O 1
ATOM 1772 N N . VAL A 1 221 ? 13.281 29.516 5.883 1 98.69 221 VAL A N 1
ATOM 1773 C CA . VAL A 1 221 ? 13.266 29.953 7.277 1 98.69 221 VAL A CA 1
ATOM 1774 C C . VAL A 1 221 ? 12.133 30.938 7.504 1 98.69 221 VAL A C 1
ATOM 1776 O O . VAL A 1 221 ? 11.398 30.844 8.492 1 98.69 221 VAL A O 1
ATOM 1779 N N . PRO A 1 222 ? 11.859 31.891 6.578 1 98.38 222 PRO A N 1
ATOM 1780 C CA . PRO A 1 222 ? 10.773 32.844 6.812 1 98.38 222 PRO A CA 1
ATOM 1781 C C . PRO A 1 222 ? 9.414 32.156 6.945 1 98.38 222 PRO A C 1
ATOM 1783 O O . PRO A 1 222 ? 8.523 32.688 7.629 1 98.38 222 PRO A O 1
ATOM 1786 N N . TYR A 1 223 ? 9.203 31.031 6.312 1 98.19 223 TYR A N 1
ATOM 1787 C CA . TYR A 1 223 ? 7.938 30.312 6.398 1 98.19 223 TYR A CA 1
ATOM 1788 C C . TYR A 1 223 ? 7.785 29.641 7.758 1 98.19 223 TYR A C 1
ATOM 1790 O O . TYR A 1 223 ? 6.676 29.297 8.156 1 98.19 223 TYR A O 1
ATOM 1798 N N . LEU A 1 224 ? 8.906 29.469 8.531 1 98.69 224 LEU A N 1
ATOM 1799 C CA . LEU A 1 224 ? 8.938 28.578 9.688 1 98.69 224 LEU A CA 1
ATOM 1800 C C . LEU A 1 224 ? 9.133 29.359 10.977 1 98.69 224 LEU A C 1
ATOM 1802 O O . LEU A 1 224 ? 9.172 28.781 12.062 1 98.69 224 LEU A O 1
ATOM 1806 N N . GLU A 1 225 ? 9.258 30.641 10.844 1 98.38 225 GLU A N 1
ATOM 1807 C CA . GLU A 1 225 ? 9.648 31.469 11.977 1 98.38 225 GLU A CA 1
ATOM 1808 C C . GLU A 1 225 ? 8.688 31.281 13.148 1 98.38 225 GLU A C 1
ATOM 1810 O O . GLU A 1 225 ? 7.488 31.531 13.016 1 98.38 225 GLU A O 1
ATOM 1815 N N . GLY A 1 226 ? 9.203 30.812 14.227 1 98 226 GLY A N 1
ATOM 1816 C CA . GLY A 1 226 ? 8.469 30.781 15.477 1 98 226 GLY A CA 1
ATOM 1817 C C . GLY A 1 226 ? 7.457 29.656 15.555 1 98 226 GLY A C 1
ATOM 1818 O O . GLY A 1 226 ? 6.621 29.625 16.469 1 98 226 GLY A O 1
ATOM 1819 N N . VAL A 1 227 ? 7.488 28.734 14.664 1 98.44 227 VAL A N 1
ATOM 1820 C CA . VAL A 1 227 ? 6.527 27.641 14.719 1 98.44 227 VAL A CA 1
ATOM 1821 C C . VAL A 1 227 ? 6.734 26.828 16 1 98.44 227 VAL A C 1
ATOM 1823 O O . VAL A 1 227 ? 7.867 26.672 16.469 1 98.44 227 VAL A O 1
ATOM 1826 N N . ASN A 1 228 ? 5.66 26.328 16.562 1 98.62 228 ASN A N 1
ATOM 1827 C CA . ASN A 1 228 ? 5.734 25.609 17.828 1 98.62 228 ASN A CA 1
ATOM 1828 C C . ASN A 1 228 ? 6.363 24.234 17.656 1 98.62 228 ASN A C 1
ATOM 1830 O O . ASN A 1 228 ? 7.152 23.797 18.484 1 98.62 228 ASN A O 1
ATOM 1834 N N . LEU A 1 229 ? 6.004 23.547 16.594 1 98.88 229 LEU A N 1
ATOM 1835 C CA . LEU A 1 229 ? 6.531 22.234 16.25 1 98.88 229 LEU A CA 1
ATOM 1836 C C . LEU A 1 229 ? 6.867 22.156 14.766 1 98.88 229 LEU A C 1
ATOM 1838 O O . LEU A 1 229 ? 6.027 22.469 13.914 1 98.88 229 LEU A O 1
ATOM 1842 N N . LEU A 1 230 ? 8.102 21.828 14.508 1 98.94 230 LEU A N 1
ATOM 1843 C CA . LEU A 1 230 ? 8.578 21.641 13.141 1 98.94 230 LEU A CA 1
ATOM 1844 C C . LEU A 1 230 ? 8.922 20.188 12.867 1 98.94 230 LEU A C 1
ATOM 1846 O O . LEU A 1 230 ? 9.664 19.562 13.633 1 98.94 230 LEU A O 1
ATOM 1850 N N . TYR A 1 231 ? 8.312 19.609 11.906 1 98.94 231 TYR A N 1
ATOM 1851 C CA . TYR A 1 231 ? 8.828 18.375 11.312 1 98.94 231 TYR A CA 1
ATOM 1852 C C . TYR A 1 231 ? 9.742 18.688 10.133 1 98.94 231 TYR A C 1
ATOM 1854 O O . TYR A 1 231 ? 9.367 19.438 9.234 1 98.94 231 TYR A O 1
ATOM 1862 N N . HIS A 1 232 ? 10.883 18.156 10.086 1 98.94 232 HIS A N 1
ATOM 1863 C CA . HIS A 1 232 ? 11.812 18.312 8.977 1 98.94 232 HIS A CA 1
ATOM 1864 C C . HIS A 1 232 ? 12.445 16.969 8.594 1 98.94 232 HIS A C 1
ATOM 1866 O O . HIS A 1 232 ? 12.82 16.188 9.461 1 98.94 232 HIS A O 1
ATOM 1872 N N . GLU A 1 233 ? 12.523 16.734 7.297 1 98.69 233 GLU A N 1
ATOM 1873 C CA . GLU A 1 233 ? 13.211 15.5 6.898 1 98.69 233 GLU A CA 1
ATOM 1874 C C . GLU A 1 233 ? 14.656 15.484 7.391 1 98.69 233 GLU A C 1
ATOM 1876 O O . GLU A 1 233 ? 15.289 16.547 7.492 1 98.69 233 GLU A O 1
ATOM 1881 N N . ALA A 1 234 ? 15.062 14.406 7.758 1 98.62 234 ALA A N 1
ATOM 1882 C CA . ALA A 1 234 ? 16.438 14.094 8.133 1 98.62 234 ALA A CA 1
ATOM 1883 C C . ALA A 1 234 ? 16.891 12.758 7.52 1 98.62 234 ALA A C 1
ATOM 1885 O O . ALA A 1 234 ? 17.297 11.844 8.242 1 98.62 234 ALA A O 1
ATOM 1886 N N . THR A 1 235 ? 16.891 12.758 6.238 1 98.75 235 THR A N 1
ATOM 1887 C CA . THR A 1 235 ? 17.125 11.523 5.496 1 98.75 235 THR A CA 1
ATOM 1888 C C . THR A 1 235 ? 18.516 10.969 5.797 1 98.75 235 THR A C 1
ATOM 1890 O O . THR A 1 235 ? 18.672 9.758 5.965 1 98.75 235 THR A O 1
ATOM 1893 N N . PHE A 1 236 ? 19.469 11.938 5.918 1 98.81 236 PHE A N 1
ATOM 1894 C CA . PHE A 1 236 ? 20.844 11.477 6.023 1 98.81 236 PHE A CA 1
ATOM 1895 C C . PHE A 1 236 ? 21.516 12.062 7.262 1 98.81 236 PHE A C 1
ATOM 1897 O O . PHE A 1 236 ? 21 13.008 7.871 1 98.81 236 PHE A O 1
ATOM 1904 N N . GLY A 1 237 ? 22.609 11.391 7.621 1 98.56 237 GLY A N 1
ATOM 1905 C CA . GLY A 1 237 ? 23.547 11.977 8.57 1 98.56 237 GLY A CA 1
ATOM 1906 C C . GLY A 1 237 ? 24.625 12.82 7.902 1 98.56 237 GLY A C 1
ATOM 1907 O O . GLY A 1 237 ? 24.688 12.898 6.676 1 98.56 237 GLY A O 1
ATOM 1908 N N . GLN A 1 238 ? 25.406 13.398 8.766 1 97.69 238 GLN A N 1
ATOM 1909 C CA . GLN A 1 238 ? 26.5 14.219 8.258 1 97.69 238 GLN A CA 1
ATOM 1910 C C . GLN A 1 238 ? 27.469 13.391 7.43 1 97.69 238 GLN A C 1
ATOM 1912 O O . GLN A 1 238 ? 28.125 13.914 6.523 1 97.69 238 GLN A O 1
ATOM 1917 N N . ASP A 1 239 ? 27.578 12.172 7.688 1 97.44 239 ASP A N 1
ATOM 1918 C CA . ASP A 1 239 ? 28.438 11.234 6.965 1 97.44 239 ASP A CA 1
ATOM 1919 C C . ASP A 1 239 ? 28.047 11.148 5.492 1 97.44 239 ASP A C 1
ATOM 1921 O O . ASP A 1 239 ? 28.859 10.766 4.648 1 97.44 239 ASP A O 1
ATOM 1925 N N . GLU A 1 240 ? 26.828 11.516 5.191 1 98.38 240 GLU A N 1
ATOM 1926 C CA . GLU A 1 240 ? 26.328 11.461 3.822 1 98.38 240 GLU A CA 1
ATOM 1927 C C . GLU A 1 240 ? 25.906 12.844 3.33 1 98.38 240 GLU A C 1
ATOM 1929 O O . GLU A 1 240 ? 24.938 12.977 2.598 1 98.38 240 GLU A O 1
ATOM 1934 N N . GLU A 1 241 ? 26.547 13.82 3.768 1 98.25 241 GLU A N 1
ATOM 1935 C CA . GLU A 1 241 ? 26.188 15.195 3.424 1 98.25 241 GLU A CA 1
ATOM 1936 C C . GLU A 1 241 ? 26.234 15.414 1.914 1 98.25 241 GLU A C 1
ATOM 1938 O O . GLU A 1 241 ? 25.359 16.078 1.357 1 98.25 241 GLU A O 1
ATOM 1943 N N . LYS A 1 242 ? 27.25 14.883 1.223 1 98.31 242 LYS A N 1
ATOM 1944 C CA . LYS A 1 242 ? 27.359 15.023 -0.227 1 98.31 242 LYS A CA 1
ATOM 1945 C C . LYS A 1 242 ? 26.172 14.367 -0.932 1 98.31 242 LYS A C 1
ATOM 1947 O O . LYS A 1 242 ? 25.594 14.945 -1.849 1 98.31 242 LYS A O 1
ATOM 1952 N N . ARG A 1 243 ? 25.859 13.195 -0.525 1 98 243 ARG A N 1
ATOM 1953 C CA . ARG A 1 243 ? 24.703 12.492 -1.086 1 98 243 ARG A CA 1
ATOM 1954 C C . ARG A 1 243 ? 23.422 13.266 -0.855 1 98 243 ARG A C 1
ATOM 1956 O O . ARG A 1 243 ? 22.547 13.32 -1.733 1 98 243 ARG A O 1
ATOM 1963 N N . ALA A 1 244 ? 23.266 13.766 0.345 1 98.56 244 ALA A N 1
ATOM 1964 C CA . ALA A 1 244 ? 22.094 14.578 0.662 1 98.56 244 ALA A CA 1
ATOM 1965 C C . ALA A 1 244 ? 21.938 15.727 -0.326 1 98.56 244 ALA A C 1
ATOM 1967 O O . ALA A 1 244 ? 20.859 15.945 -0.864 1 98.56 244 ALA A O 1
ATOM 1968 N N . ALA A 1 245 ? 22.984 16.391 -0.588 1 98.44 245 ALA A N 1
ATOM 1969 C CA . ALA A 1 245 ? 22.969 17.516 -1.527 1 98.44 245 ALA A CA 1
ATOM 1970 C C . ALA A 1 245 ? 22.641 17.047 -2.941 1 98.44 245 ALA A C 1
ATOM 1972 O O . ALA A 1 245 ? 21.812 17.641 -3.635 1 98.44 245 ALA A O 1
ATOM 1973 N N . ASP A 1 246 ? 23.25 15.969 -3.375 1 98.06 246 ASP A N 1
ATOM 1974 C CA . ASP A 1 246 ? 23.109 15.445 -4.73 1 98.06 246 ASP A CA 1
ATOM 1975 C C . ASP A 1 246 ? 21.672 14.977 -4.98 1 98.06 246 ASP A C 1
ATOM 1977 O O . ASP A 1 246 ? 21.156 15.094 -6.098 1 98.06 246 ASP A O 1
ATOM 1981 N N . THR A 1 247 ? 21.062 14.469 -3.949 1 97.25 247 THR A N 1
ATOM 1982 C CA . THR A 1 247 ? 19.734 13.898 -4.102 1 97.25 247 THR A CA 1
ATOM 1983 C C . THR A 1 247 ? 18.672 14.875 -3.607 1 97.25 247 THR A C 1
ATOM 1985 O O . THR A 1 247 ? 17.484 14.539 -3.547 1 97.25 247 THR A O 1
ATOM 1988 N N . LEU A 1 248 ? 19.094 16.047 -3.164 1 98.62 248 LEU A N 1
ATOM 1989 C CA . LEU A 1 248 ? 18.234 17.156 -2.734 1 98.62 248 LEU A CA 1
ATOM 1990 C C . LEU A 1 248 ? 17.438 16.766 -1.495 1 98.62 248 LEU A C 1
ATOM 1992 O O . LEU A 1 248 ? 16.219 16.938 -1.455 1 98.62 248 LEU A O 1
ATOM 1996 N N . HIS A 1 249 ? 18.172 16.188 -0.575 1 98.81 249 HIS A N 1
ATOM 1997 C CA . HIS A 1 249 ? 17.688 15.906 0.77 1 98.81 249 HIS A CA 1
ATOM 1998 C C . HIS A 1 249 ? 18.516 16.625 1.823 1 98.81 249 HIS A C 1
ATOM 2000 O O . HIS A 1 249 ? 19.438 17.375 1.487 1 98.81 249 HIS A O 1
ATOM 2006 N N . SER A 1 250 ? 18.172 16.453 3.092 1 98.88 250 SER A N 1
ATOM 2007 C CA . SER A 1 250 ? 18.875 17.125 4.184 1 98.88 250 SER A CA 1
ATOM 2008 C C . SER A 1 250 ? 19.484 16.125 5.152 1 98.88 250 SER A C 1
ATOM 2010 O O . SER A 1 250 ? 19.016 14.984 5.25 1 98.88 250 SER A O 1
ATOM 2012 N N . THR A 1 251 ? 20.531 16.562 5.824 1 98.88 251 THR A N 1
ATOM 2013 C CA . THR A 1 251 ? 21.047 15.812 6.965 1 98.88 251 THR A CA 1
ATOM 2014 C C . THR A 1 251 ? 20.328 16.219 8.242 1 98.88 251 THR A C 1
ATOM 2016 O O . THR A 1 251 ? 19.656 17.25 8.289 1 98.88 251 THR A O 1
ATOM 2019 N N . ALA A 1 252 ? 20.5 15.375 9.266 1 98.94 252 ALA A N 1
ATOM 2020 C CA . ALA A 1 252 ? 19.906 15.688 10.562 1 98.94 252 ALA A CA 1
ATOM 2021 C C . ALA A 1 252 ? 20.469 16.984 11.125 1 98.94 252 ALA A C 1
ATOM 2023 O O . ALA A 1 252 ? 19.734 17.781 11.703 1 98.94 252 ALA A O 1
ATOM 2024 N N . ALA A 1 253 ? 21.703 17.219 10.984 1 98.94 253 ALA A N 1
ATOM 2025 C CA . ALA A 1 253 ? 22.328 18.469 11.43 1 98.94 253 ALA A CA 1
ATOM 2026 C C . ALA A 1 253 ? 21.719 19.672 10.695 1 98.94 253 ALA A C 1
ATOM 2028 O O . ALA A 1 253 ? 21.484 20.719 11.305 1 98.94 253 ALA A O 1
ATOM 2029 N N . GLN A 1 254 ? 21.5 19.516 9.453 1 98.94 254 GLN A N 1
ATOM 2030 C CA . GLN A 1 254 ? 20.922 20.578 8.641 1 98.94 254 GLN A CA 1
ATOM 2031 C C . GLN A 1 254 ? 19.5 20.891 9.078 1 98.94 254 GLN A C 1
ATOM 2033 O O . GLN A 1 254 ? 19.094 22.047 9.125 1 98.94 254 GLN A O 1
ATOM 2038 N N . ALA A 1 255 ? 18.766 19.844 9.359 1 98.94 255 ALA A N 1
ATOM 2039 C CA . ALA A 1 255 ? 17.438 20.062 9.93 1 98.94 255 ALA A CA 1
ATOM 2040 C C . ALA A 1 255 ? 17.516 20.859 11.227 1 98.94 255 ALA A C 1
ATOM 2042 O O . ALA A 1 255 ? 16.719 21.781 11.438 1 98.94 255 ALA A O 1
ATOM 2043 N N . GLY A 1 256 ? 18.438 20.516 12.078 1 98.94 256 GLY A N 1
ATOM 2044 C CA . GLY A 1 256 ? 18.656 21.266 13.305 1 98.94 256 GLY A CA 1
ATOM 2045 C C . GLY A 1 256 ? 19 22.719 13.07 1 98.94 256 GLY A C 1
ATOM 2046 O O . GLY A 1 256 ? 18.516 23.609 13.773 1 98.94 256 GLY A O 1
ATOM 2047 N N . LYS A 1 257 ? 19.844 22.922 12.094 1 98.94 257 LYS A N 1
ATOM 2048 C CA . LYS A 1 257 ? 20.234 24.297 11.758 1 98.94 257 LYS A CA 1
ATOM 2049 C C . LYS A 1 257 ? 19.016 25.125 11.328 1 98.94 257 LYS A C 1
ATOM 2051 O O . LYS A 1 257 ? 18.875 26.266 11.734 1 98.94 257 LYS A O 1
ATOM 2056 N N . ILE A 1 258 ? 18.188 24.516 10.469 1 98.94 258 ILE A N 1
ATOM 2057 C CA . ILE A 1 258 ? 16.984 25.203 10.031 1 98.94 258 ILE A CA 1
ATOM 2058 C C . ILE A 1 258 ? 16.109 25.547 11.242 1 98.94 258 ILE A C 1
ATOM 2060 O O . ILE A 1 258 ? 15.594 26.656 11.352 1 98.94 258 ILE A O 1
ATOM 2064 N N . ALA A 1 259 ? 15.953 24.562 12.109 1 98.94 259 ALA A N 1
ATOM 2065 C CA . ALA A 1 259 ? 15.156 24.766 13.32 1 98.94 259 ALA A CA 1
ATOM 2066 C C . ALA A 1 259 ? 15.703 25.922 14.148 1 98.94 259 ALA A C 1
ATOM 2068 O O . ALA A 1 259 ? 14.945 26.766 14.633 1 98.94 259 ALA A O 1
ATOM 2069 N N . SER A 1 260 ? 16.984 25.953 14.297 1 98.88 260 SER A N 1
ATOM 2070 C CA . SER A 1 260 ? 17.641 27.016 15.047 1 98.88 260 SER A CA 1
ATOM 2071 C C . SER A 1 260 ? 17.438 28.359 14.383 1 98.88 260 SER A C 1
ATOM 2073 O O . SER A 1 260 ? 17.062 29.344 15.039 1 98.88 260 SER A O 1
ATOM 2075 N N . MET A 1 261 ? 17.672 28.422 13.102 1 98.81 261 MET A N 1
ATOM 2076 C CA . MET A 1 261 ? 17.547 29.656 12.344 1 98.81 261 MET A CA 1
ATOM 2077 C C . MET A 1 261 ? 16.125 30.188 12.422 1 98.81 261 MET A C 1
ATOM 2079 O O . MET A 1 261 ? 15.914 31.406 12.422 1 98.81 261 MET A O 1
ATOM 2083 N N . ALA A 1 262 ? 15.148 29.312 12.461 1 98.81 262 ALA A N 1
ATOM 2084 C CA . ALA A 1 262 ? 13.742 29.703 12.43 1 98.81 262 ALA A CA 1
ATOM 2085 C C . ALA A 1 262 ? 13.203 29.922 13.844 1 98.81 262 ALA A C 1
ATOM 2087 O O . ALA A 1 262 ? 12.055 30.328 14.016 1 98.81 262 ALA A O 1
ATOM 2088 N N . ASN A 1 263 ? 14.031 29.672 14.844 1 98.5 263 ASN A N 1
ATOM 2089 C CA . ASN A 1 263 ? 13.641 29.812 16.25 1 98.5 263 ASN A CA 1
ATOM 2090 C C . ASN A 1 263 ? 12.352 29.062 16.547 1 98.5 263 ASN A C 1
ATOM 2092 O O . ASN A 1 263 ? 11.391 29.656 17.062 1 98.5 263 ASN A O 1
ATOM 2096 N N . VAL A 1 264 ? 12.32 27.812 16.141 1 98.75 264 VAL A N 1
ATOM 2097 C CA . VAL A 1 264 ? 11.117 27.016 16.359 1 98.75 264 VAL A CA 1
ATOM 2098 C C . VAL A 1 264 ? 11.07 26.531 17.797 1 98.75 264 VAL A C 1
ATOM 2100 O O . VAL A 1 264 ? 12.031 26.703 18.547 1 98.75 264 VAL A O 1
ATOM 2103 N N . GLY A 1 265 ? 9.938 26 18.25 1 98.69 265 GLY A N 1
ATOM 2104 C CA . GLY A 1 265 ? 9.812 25.438 19.578 1 98.69 265 GLY A CA 1
ATOM 2105 C C . GLY A 1 265 ? 10.477 24.078 19.719 1 98.69 265 GLY A C 1
ATOM 2106 O O . GLY A 1 265 ? 11.391 23.906 20.531 1 98.69 265 GLY A O 1
ATOM 2107 N N . LYS A 1 266 ? 10.031 23.141 18.922 1 98.88 266 LYS A N 1
ATOM 2108 C CA . LYS A 1 266 ? 10.57 21.781 18.875 1 98.88 266 LYS A CA 1
ATOM 2109 C C . LYS A 1 266 ? 10.773 21.312 17.438 1 98.88 266 LYS A C 1
ATOM 2111 O O . LYS A 1 266 ? 10.07 21.766 16.531 1 98.88 266 LYS A O 1
ATOM 2116 N N . LEU A 1 267 ? 11.766 20.406 17.297 1 98.94 267 LEU A N 1
ATOM 2117 C CA . LEU A 1 267 ? 12.047 19.797 16 1 98.94 267 LEU A CA 1
ATOM 2118 C C . LEU A 1 267 ? 11.805 18.297 16.031 1 98.94 267 LEU A C 1
ATOM 2120 O O . LEU A 1 267 ? 12.344 17.594 16.891 1 98.94 267 LEU A O 1
ATOM 2124 N N . LEU A 1 268 ? 10.961 17.844 15.203 1 98.94 268 LEU A N 1
ATOM 2125 C CA . LEU A 1 268 ? 10.758 16.422 14.969 1 98.94 268 LEU A CA 1
ATOM 2126 C C . LEU A 1 268 ? 11.453 15.977 13.688 1 98.94 268 LEU A C 1
ATOM 2128 O O . LEU A 1 268 ? 11.195 16.516 12.609 1 98.94 268 LEU A O 1
ATOM 2132 N N . LEU A 1 269 ? 12.344 14.992 13.844 1 98.88 269 LEU A N 1
ATOM 2133 C CA . LEU A 1 269 ? 13.055 14.445 12.695 1 98.88 269 LEU A CA 1
ATOM 2134 C C . LEU A 1 269 ? 12.281 13.289 12.07 1 98.88 269 LEU A C 1
ATOM 2136 O O . LEU A 1 269 ? 11.539 12.586 12.766 1 98.88 269 LEU A O 1
ATOM 2140 N N . GLY A 1 270 ? 12.492 13.117 10.734 1 98.56 270 GLY A N 1
ATOM 2141 C CA . GLY A 1 270 ? 11.867 11.984 10.07 1 98.56 270 GLY A CA 1
ATOM 2142 C C . GLY A 1 270 ? 12.398 11.758 8.672 1 98.56 270 GLY A C 1
ATOM 2143 O O . GLY A 1 270 ? 13.469 12.242 8.312 1 98.56 270 GLY A O 1
ATOM 2144 N N . HIS A 1 271 ? 11.664 10.852 7.945 1 98.81 271 HIS A N 1
ATOM 2145 C CA . HIS A 1 271 ? 12.023 10.484 6.582 1 98.81 271 HIS A CA 1
ATOM 2146 C C . HIS A 1 271 ? 13.422 9.875 6.523 1 98.81 271 HIS A C 1
ATOM 2148 O O . HIS A 1 271 ? 14.266 10.32 5.746 1 98.81 271 HIS A O 1
ATOM 2154 N N . TYR A 1 272 ? 13.68 8.914 7.367 1 98.62 272 TYR A N 1
ATOM 2155 C CA . TYR A 1 272 ? 15 8.336 7.578 1 98.62 272 TYR A CA 1
ATOM 2156 C C . TYR A 1 272 ? 15.375 7.402 6.43 1 98.62 272 TYR A C 1
ATOM 2158 O O . TYR A 1 272 ? 14.555 6.598 5.984 1 98.62 272 TYR A O 1
ATOM 2166 N N . SER A 1 273 ? 16.609 7.508 6.047 1 98 273 SER A N 1
ATOM 2167 C CA . SER A 1 273 ? 17.141 6.543 5.09 1 98 273 SER A CA 1
ATOM 2168 C C . SER A 1 273 ? 17.172 5.137 5.68 1 98 273 SER A C 1
ATOM 2170 O O . SER A 1 273 ? 17.469 4.965 6.863 1 98 273 SER A O 1
ATOM 2172 N N . THR A 1 274 ? 16.984 4.172 4.805 1 94.62 274 THR A N 1
ATOM 2173 C CA . THR A 1 274 ? 16.984 2.781 5.242 1 94.62 274 THR A CA 1
ATOM 2174 C C . THR A 1 274 ? 18.375 2.342 5.656 1 94.62 274 THR A C 1
ATOM 2176 O O . THR A 1 274 ? 18.547 1.293 6.281 1 94.62 274 THR A O 1
ATOM 2179 N N . ARG A 1 275 ? 19.359 3.121 5.359 1 95.94 275 ARG A N 1
ATOM 2180 C CA . ARG A 1 275 ? 20.719 2.783 5.723 1 95.94 275 ARG A CA 1
ATOM 2181 C C . ARG A 1 275 ? 20.938 2.867 7.23 1 95.94 275 ARG A C 1
ATOM 2183 O O . ARG A 1 275 ? 21.891 2.309 7.762 1 95.94 275 ARG A O 1
ATOM 2190 N N . TYR A 1 276 ? 20.047 3.602 7.852 1 97.56 276 TYR A N 1
ATOM 2191 C CA . TYR A 1 276 ? 20.219 3.809 9.289 1 97.56 276 TYR A CA 1
ATOM 2192 C C . TYR A 1 276 ? 19.266 2.926 10.078 1 97.56 276 TYR A C 1
ATOM 2194 O O . TYR A 1 276 ? 18.062 3.217 10.172 1 97.56 276 TYR A O 1
ATOM 2202 N N . GLN A 1 277 ? 19.797 1.915 10.648 1 96.19 277 GLN A N 1
ATOM 2203 C CA . GLN A 1 277 ? 19.016 1.134 11.602 1 96.19 277 GLN A CA 1
ATOM 2204 C C . GLN A 1 277 ? 18.922 1.843 12.953 1 96.19 277 GLN A C 1
ATOM 2206 O O . GLN A 1 277 ? 17.844 1.953 13.531 1 96.19 277 GLN A O 1
ATOM 2211 N N . ASP A 1 278 ? 20.078 2.273 13.398 1 97.69 278 ASP A N 1
ATOM 2212 C CA . ASP A 1 278 ? 20.156 3.088 14.609 1 97.69 278 ASP A CA 1
ATOM 2213 C C . ASP A 1 278 ? 20.078 4.578 14.273 1 97.69 278 ASP A C 1
ATOM 2215 O O . ASP A 1 278 ? 20.906 5.094 13.516 1 97.69 278 ASP A O 1
ATOM 2219 N N . LEU A 1 279 ? 19.109 5.234 14.852 1 98.38 279 LEU A N 1
ATOM 2220 C CA . LEU A 1 279 ? 18.859 6.629 14.5 1 98.38 279 LEU A CA 1
ATOM 2221 C C . LEU A 1 279 ? 19.531 7.562 15.5 1 98.38 279 LEU A C 1
ATOM 2223 O O . LEU A 1 279 ? 19.5 8.789 15.336 1 98.38 279 LEU A O 1
ATOM 2227 N N . SER A 1 280 ? 20.156 7.043 16.531 1 98.38 280 SER A N 1
ATOM 2228 C CA . SER A 1 280 ? 20.734 7.84 17.609 1 98.38 280 SER A CA 1
ATOM 2229 C C . SER A 1 280 ? 21.766 8.836 17.078 1 98.38 280 SER A C 1
ATOM 2231 O O . SER A 1 280 ? 21.812 9.984 17.516 1 98.38 280 SER A O 1
ATOM 2233 N N . PRO A 1 281 ? 22.562 8.406 16.109 1 98.62 281 PRO A N 1
ATOM 2234 C CA . PRO A 1 281 ? 23.516 9.383 15.578 1 98.62 281 PRO A CA 1
ATOM 2235 C C . PRO A 1 281 ? 22.828 10.57 14.898 1 98.62 281 PRO A C 1
ATOM 2237 O O . PRO A 1 281 ? 23.297 11.703 15.008 1 98.62 281 PRO A O 1
ATOM 2240 N N . LEU A 1 282 ? 21.75 10.305 14.188 1 98.81 282 LEU A N 1
ATOM 2241 C CA . LEU A 1 282 ? 21 11.391 13.555 1 98.81 282 LEU A CA 1
ATOM 2242 C C . LEU A 1 282 ? 20.484 12.375 14.602 1 98.81 282 LEU A C 1
ATOM 2244 O O . LEU A 1 282 ? 20.594 13.586 14.422 1 98.81 282 LEU A O 1
ATOM 2248 N N . LEU A 1 283 ? 19.938 11.797 15.648 1 98.88 283 LEU A N 1
ATOM 2249 C CA . LEU A 1 283 ? 19.391 12.633 16.719 1 98.88 283 LEU A CA 1
ATOM 2250 C C . LEU A 1 283 ? 20.484 13.492 17.328 1 98.88 283 LEU A C 1
ATOM 2252 O O . LEU A 1 283 ? 20.266 14.68 17.594 1 98.88 283 LEU A O 1
ATOM 2256 N N . GLN A 1 284 ? 21.609 12.93 17.594 1 98.88 284 GLN A N 1
ATOM 2257 C CA . GLN A 1 284 ? 22.703 13.656 18.219 1 98.88 284 GLN A CA 1
ATOM 2258 C C . GLN A 1 284 ? 23.172 14.805 17.328 1 98.88 284 GLN A C 1
ATOM 2260 O O . GLN A 1 284 ? 23.469 15.898 17.828 1 98.88 284 GLN A O 1
ATOM 2265 N N . GLU A 1 285 ? 23.234 14.539 16.062 1 98.88 285 GLU A N 1
ATOM 2266 C CA . GLU A 1 285 ? 23.641 15.578 15.125 1 98.88 285 GLU A CA 1
ATOM 2267 C C . GLU A 1 285 ? 22.656 16.734 15.125 1 98.88 285 GLU A C 1
ATOM 2269 O O . GLU A 1 285 ? 23.062 17.906 15.086 1 98.88 285 GLU A O 1
ATOM 2274 N N . ALA A 1 286 ? 21.406 16.438 15.148 1 98.94 286 ALA A N 1
ATOM 2275 C CA . ALA A 1 286 ? 20.391 17.484 15.188 1 98.94 286 ALA A CA 1
ATOM 2276 C C . ALA A 1 286 ? 20.438 18.25 16.5 1 98.94 286 ALA A C 1
ATOM 2278 O O . ALA A 1 286 ? 20.359 19.484 16.5 1 98.94 286 ALA A O 1
ATOM 2279 N N . LYS A 1 287 ? 20.609 17.562 17.641 1 98.88 287 LYS A N 1
ATOM 2280 C CA . LYS A 1 287 ? 20.625 18.172 18.969 1 98.88 287 LYS A CA 1
ATOM 2281 C C . LYS A 1 287 ? 21.812 19.109 19.125 1 98.88 287 LYS A C 1
ATOM 2283 O O . LYS A 1 287 ? 21.734 20.109 19.859 1 98.88 287 LYS A O 1
ATOM 2288 N N . ALA A 1 288 ? 22.875 18.797 18.5 1 98.81 288 ALA A N 1
ATOM 2289 C CA . ALA A 1 288 ? 24.047 19.641 18.547 1 98.81 288 ALA A CA 1
ATOM 2290 C C . ALA A 1 288 ? 23.75 21.031 17.969 1 98.81 288 ALA A C 1
ATOM 2292 O O . ALA A 1 288 ? 24.328 22.031 18.406 1 98.81 288 ALA A O 1
ATOM 2293 N N . GLU A 1 289 ? 22.859 21.062 17 1 98.81 289 GLU A N 1
ATOM 2294 C CA . GLU A 1 289 ? 22.484 22.328 16.344 1 98.81 289 GLU A CA 1
ATOM 2295 C C . GLU A 1 289 ? 21.266 22.953 17.016 1 98.81 289 GLU A C 1
ATOM 2297 O O . GLU A 1 289 ? 21.125 24.172 17.062 1 98.81 289 GLU A O 1
ATOM 2302 N N . PHE A 1 290 ? 20.391 22.094 17.484 1 98.88 290 PHE A N 1
ATOM 2303 C CA . PHE A 1 290 ? 19.141 22.484 18.094 1 98.88 290 PHE A CA 1
ATOM 2304 C C . PHE A 1 290 ? 18.719 21.5 19.188 1 98.88 290 PHE A C 1
ATOM 2306 O O . PHE A 1 290 ? 18.047 20.516 18.906 1 98.88 290 PHE A O 1
ATOM 2313 N N . PRO A 1 291 ? 18.938 21.812 20.453 1 98.88 291 PRO A N 1
ATOM 2314 C CA . PRO A 1 291 ? 18.812 20.844 21.547 1 98.88 291 PRO A CA 1
ATOM 2315 C C . PRO A 1 291 ? 17.406 20.266 21.656 1 98.88 291 PRO A C 1
ATOM 2317 O O . PRO A 1 291 ? 17.234 19.125 22.078 1 98.88 291 PRO A O 1
ATOM 2320 N N . GLU A 1 292 ? 16.391 21 21.25 1 98.81 292 GLU A N 1
ATOM 2321 C CA . GLU A 1 292 ? 15.008 20.531 21.359 1 98.81 292 GLU A CA 1
ATOM 2322 C C . GLU A 1 292 ? 14.602 19.719 20.125 1 98.81 292 GLU A C 1
ATOM 2324 O O . GLU A 1 292 ? 13.562 19.984 19.516 1 98.81 292 GLU A O 1
ATOM 2329 N N . SER A 1 293 ? 15.469 18.766 19.766 1 98.88 293 SER A N 1
ATOM 2330 C CA . SER A 1 293 ? 15.234 17.875 18.641 1 98.88 293 SER A CA 1
ATOM 2331 C C . SER A 1 293 ? 14.82 16.484 19.109 1 98.88 293 SER A C 1
ATOM 2333 O O . SER A 1 293 ? 15.352 15.969 20.109 1 98.88 293 SER A O 1
ATOM 2335 N N . TYR A 1 294 ? 13.844 15.852 18.391 1 98.88 294 TYR A N 1
ATOM 2336 C CA . TYR A 1 294 ? 13.32 14.539 18.734 1 98.88 294 TYR A CA 1
ATOM 2337 C C . TYR A 1 294 ? 13.164 13.664 17.5 1 98.88 294 TYR A C 1
ATOM 2339 O O . TYR A 1 294 ? 12.961 14.18 16.391 1 98.88 294 TYR A O 1
ATOM 2347 N N . LEU A 1 295 ? 13.289 12.367 17.719 1 98.75 295 LEU A N 1
ATOM 2348 C CA . LEU A 1 295 ? 12.969 11.422 16.656 1 98.75 295 LEU A CA 1
ATOM 2349 C C . LEU A 1 295 ? 11.461 11.195 16.562 1 98.75 295 LEU A C 1
ATOM 2351 O O . LEU A 1 295 ? 10.781 11.109 17.594 1 98.75 295 LEU A O 1
ATOM 2355 N N . SER A 1 296 ? 10.953 11.219 15.289 1 98.12 296 SER A N 1
ATOM 2356 C CA . SER A 1 296 ? 9.586 10.742 15.109 1 98.12 296 SER A CA 1
ATOM 2357 C C . SER A 1 296 ? 9.508 9.227 15.273 1 98.12 296 SER A C 1
ATOM 2359 O O . SER A 1 296 ? 10.297 8.484 14.68 1 98.12 296 SER A O 1
ATOM 2361 N N . GLU A 1 297 ? 8.602 8.828 16.062 1 97.5 297 GLU A N 1
ATOM 2362 C CA . GLU A 1 297 ? 8.375 7.406 16.297 1 97.5 297 GLU A CA 1
ATOM 2363 C C . GLU A 1 297 ? 6.938 7.02 15.961 1 97.5 297 GLU A C 1
ATOM 2365 O O . GLU A 1 297 ? 5.992 7.68 16.391 1 97.5 297 GLU A O 1
ATOM 2370 N N . GLU A 1 298 ? 6.828 5.977 15.203 1 97.88 298 GLU A N 1
ATOM 2371 C CA . GLU A 1 298 ? 5.508 5.523 14.773 1 97.88 298 GLU A CA 1
ATOM 2372 C C . GLU A 1 298 ? 4.613 5.215 15.969 1 97.88 298 GLU A C 1
ATOM 2374 O O . GLU A 1 298 ? 5.055 4.586 16.938 1 97.88 298 GLU A O 1
ATOM 2379 N N . GLY A 1 299 ? 3.414 5.723 15.914 1 97.94 299 GLY A N 1
ATOM 2380 C CA . GLY A 1 299 ? 2.428 5.469 16.953 1 97.94 299 GLY A CA 1
ATOM 2381 C C . GLY A 1 299 ? 2.459 6.496 18.078 1 97.94 299 GLY A C 1
ATOM 2382 O O . GLY A 1 299 ? 1.548 6.547 18.906 1 97.94 299 GLY A O 1
ATOM 2383 N N . ILE A 1 300 ? 3.455 7.309 18.141 1 98.38 300 ILE A N 1
ATOM 2384 C CA . ILE A 1 300 ? 3.578 8.312 19.203 1 98.38 300 ILE A CA 1
ATOM 2385 C C . ILE A 1 300 ? 2.895 9.602 18.75 1 98.38 300 ILE A C 1
ATOM 2387 O O . ILE A 1 300 ? 2.994 10 17.594 1 98.38 300 ILE A O 1
ATOM 2391 N N . THR A 1 301 ? 2.238 10.203 19.672 1 98.38 301 THR A N 1
ATOM 2392 C CA . THR A 1 301 ? 1.565 11.477 19.453 1 98.38 301 THR A CA 1
ATOM 2393 C C . THR A 1 301 ? 2.348 12.617 20.109 1 98.38 301 THR A C 1
ATOM 2395 O O . THR A 1 301 ? 2.662 12.562 21.297 1 98.38 301 THR A O 1
ATOM 2398 N N . TYR A 1 302 ? 2.643 13.641 19.328 1 98.56 302 TYR A N 1
ATOM 2399 C CA . TYR A 1 302 ? 3.365 14.82 19.781 1 98.56 302 TYR A CA 1
ATOM 2400 C C . TYR A 1 302 ? 2.436 16.031 19.875 1 98.56 302 TYR A C 1
ATOM 2402 O O . TYR A 1 302 ? 1.763 16.375 18.906 1 98.56 302 TYR A O 1
ATOM 2410 N N . GLU A 1 303 ? 2.469 16.688 20.984 1 98 303 GLU A N 1
ATOM 2411 C CA . GLU A 1 303 ? 1.636 17.859 21.188 1 98 303 GLU A CA 1
ATOM 2412 C C . GLU A 1 303 ? 2.268 19.094 20.578 1 98 303 GLU A C 1
ATOM 2414 O O . GLU A 1 303 ? 3.486 19.281 20.641 1 98 303 GLU A O 1
ATOM 2419 N N . VAL A 1 304 ? 1.456 19.875 19.984 1 98.12 304 VAL A N 1
ATOM 2420 C CA . VAL A 1 304 ? 1.896 21.188 19.516 1 98.12 304 VAL A CA 1
ATOM 2421 C C . VAL A 1 304 ? 1.688 22.234 20.625 1 98.12 304 VAL A C 1
ATOM 2423 O O . VAL A 1 304 ? 0.551 22.562 20.953 1 98.12 304 VAL A O 1
ATOM 2426 N N . GLU A 1 305 ? 2.826 22.75 21.266 1 92.69 305 GLU A N 1
ATOM 2427 C CA . GLU A 1 305 ? 2.711 23.625 22.438 1 92.69 305 GLU A CA 1
ATOM 2428 C C . GLU A 1 305 ? 3.646 24.812 22.328 1 92.69 305 GLU A C 1
ATOM 2430 O O . GLU A 1 305 ? 4.676 24.75 21.656 1 92.69 305 GLU A O 1
ATOM 2435 N N . MET B 1 1 ? 11.773 -31.062 -7.766 1 81.38 1 MET B N 1
ATOM 2436 C CA . MET B 1 1 ? 11.766 -29.609 -7.875 1 81.38 1 MET B CA 1
ATOM 2437 C C . MET B 1 1 ? 10.75 -29 -6.91 1 81.38 1 MET B C 1
ATOM 2439 O O . MET B 1 1 ? 9.664 -29.547 -6.723 1 81.38 1 MET B O 1
ATOM 2443 N N . GLU B 1 2 ? 11.125 -27.875 -6.227 1 92.38 2 GLU B N 1
ATOM 2444 C CA . GLU B 1 2 ? 10.219 -27.203 -5.297 1 92.38 2 GLU B CA 1
ATOM 2445 C C . GLU B 1 2 ? 9.023 -26.594 -6.023 1 92.38 2 GLU B C 1
ATOM 2447 O O . GLU B 1 2 ? 9.172 -26.031 -7.113 1 92.38 2 GLU B O 1
ATOM 2452 N N . PHE B 1 3 ? 7.855 -26.906 -5.586 1 97.56 3 PHE B N 1
ATOM 2453 C CA . PHE B 1 3 ? 6.617 -26.297 -6.055 1 97.56 3 PHE B CA 1
ATOM 2454 C C . PHE B 1 3 ? 5.688 -25.984 -4.887 1 97.56 3 PHE B C 1
ATOM 2456 O O . PHE B 1 3 ? 5.031 -26.891 -4.359 1 97.56 3 PHE B O 1
ATOM 2463 N N . GLN B 1 4 ? 5.727 -24.625 -4.492 1 98.19 4 GLN B N 1
ATOM 2464 C CA . GLN B 1 4 ? 5.023 -24.25 -3.266 1 98.19 4 GLN B CA 1
ATOM 2465 C C . GLN B 1 4 ? 4.387 -22.875 -3.385 1 98.19 4 GLN B C 1
ATOM 2467 O O . GLN B 1 4 ? 4.816 -22.062 -4.203 1 98.19 4 GLN B O 1
ATOM 2472 N N . VAL B 1 5 ? 3.35 -22.656 -2.572 1 98.69 5 VAL B N 1
ATOM 2473 C CA . VAL B 1 5 ? 2.619 -21.391 -2.537 1 98.69 5 VAL B CA 1
ATOM 2474 C C . VAL B 1 5 ? 2.66 -20.812 -1.127 1 98.69 5 VAL B C 1
ATOM 2476 O O . VAL B 1 5 ? 2.244 -21.469 -0.167 1 98.69 5 VAL B O 1
ATOM 2479 N N . THR B 1 6 ? 3.174 -19.625 -1.02 1 98.75 6 THR B N 1
ATOM 2480 C CA . THR B 1 6 ? 3.145 -18.922 0.252 1 98.75 6 THR B CA 1
ATOM 2481 C C . THR B 1 6 ? 2.111 -17.797 0.22 1 98.75 6 THR B C 1
ATOM 2483 O O . THR B 1 6 ? 2.115 -16.969 -0.695 1 98.75 6 THR B O 1
ATOM 2486 N N . VAL B 1 7 ? 1.279 -17.797 1.263 1 98.81 7 VAL B N 1
ATOM 2487 C CA . VAL B 1 7 ? 0.212 -16.797 1.316 1 98.81 7 VAL B CA 1
ATOM 2488 C C . VAL B 1 7 ? 0.729 -15.523 1.964 1 98.81 7 VAL B C 1
ATOM 2490 O O . VAL B 1 7 ? 1.266 -15.547 3.074 1 98.81 7 VAL B O 1
ATOM 2493 N N . LEU B 1 8 ? 0.558 -14.398 1.237 1 98.69 8 LEU B N 1
ATOM 2494 C CA . LEU B 1 8 ? 0.973 -13.102 1.764 1 98.69 8 LEU B CA 1
ATOM 2495 C C . LEU B 1 8 ? -0.227 -12.312 2.285 1 98.69 8 LEU B C 1
ATOM 2497 O O . LEU B 1 8 ? -0.087 -11.484 3.184 1 98.69 8 LEU B O 1
ATOM 2501 N N . GLY B 1 9 ? -1.315 -12.523 1.692 1 98.44 9 GLY B N 1
ATOM 2502 C CA . GLY B 1 9 ? -2.59 -11.938 2.068 1 98.44 9 GLY B CA 1
ATOM 2503 C C . GLY B 1 9 ? -3.785 -12.727 1.567 1 98.44 9 GLY B C 1
ATOM 2504 O O . GLY B 1 9 ? -3.723 -13.344 0.503 1 98.44 9 GLY B O 1
ATOM 2505 N N . ALA B 1 10 ? -4.918 -12.594 2.355 1 97.88 10 ALA B N 1
ATOM 2506 C CA . ALA B 1 10 ? -6.039 -13.477 2.02 1 97.88 10 ALA B CA 1
ATOM 2507 C C . ALA B 1 10 ? -7.371 -12.75 2.186 1 97.88 10 ALA B C 1
ATOM 2509 O O . ALA B 1 10 ? -8.438 -13.367 2.082 1 97.88 10 ALA B O 1
ATOM 2510 N N . ASN B 1 11 ? -7.297 -11.406 2.451 1 97.5 11 ASN B N 1
ATOM 2511 C CA . ASN B 1 11 ? -8.531 -10.648 2.592 1 97.5 11 ASN B CA 1
ATOM 2512 C C . ASN B 1 11 ? -8.953 -10.008 1.273 1 97.5 11 ASN B C 1
ATOM 2514 O O . ASN B 1 11 ? -8.109 -9.758 0.406 1 97.5 11 ASN B O 1
ATOM 2518 N N . SER B 1 12 ? -10.25 -9.828 1.263 1 97.25 12 SER B N 1
ATOM 2519 C CA . SER B 1 12 ? -10.805 -9.031 0.171 1 97.25 12 SER B CA 1
ATOM 2520 C C . SER B 1 12 ? -10.859 -7.551 0.538 1 97.25 12 SER B C 1
ATOM 2522 O O . SER B 1 12 ? -10.82 -7.195 1.719 1 97.25 12 SER B O 1
ATOM 2524 N N . ALA B 1 13 ? -10.836 -6.719 -0.322 1 94.69 13 ALA B N 1
ATOM 2525 C CA . ALA B 1 13 ? -11.203 -5.305 -0.289 1 94.69 13 ALA B CA 1
ATOM 2526 C C . ALA B 1 13 ? -10.203 -4.5 0.537 1 94.69 13 ALA B C 1
ATOM 2528 O O . ALA B 1 13 ? -9.383 -3.764 -0.016 1 94.69 13 ALA B O 1
ATOM 2529 N N . ILE B 1 14 ? -10.227 -4.691 1.893 1 94 14 ILE B N 1
ATOM 2530 C CA . ILE B 1 14 ? -9.375 -3.877 2.748 1 94 14 ILE B CA 1
ATOM 2531 C C . ILE B 1 14 ? -8.695 -4.762 3.791 1 94 14 ILE B C 1
ATOM 2533 O O . ILE B 1 14 ? -9.18 -5.855 4.094 1 94 14 ILE B O 1
ATOM 2537 N N . PRO B 1 15 ? -7.551 -4.336 4.324 1 94.06 15 PRO B N 1
ATOM 2538 C CA . PRO B 1 15 ? -6.969 -5.062 5.457 1 94.06 15 PRO B CA 1
ATOM 2539 C C . PRO B 1 15 ? -7.859 -5.035 6.695 1 94.06 15 PRO B C 1
ATOM 2541 O O . PRO B 1 15 ? -8.461 -4.004 7.004 1 94.06 15 PRO B O 1
ATOM 2544 N N . ALA B 1 16 ? -8 -6.18 7.281 1 92.12 16 ALA B N 1
ATOM 2545 C CA . ALA B 1 16 ? -8.828 -6.309 8.477 1 92.12 16 ALA B CA 1
ATOM 2546 C C . ALA B 1 16 ? -8.508 -7.598 9.227 1 92.12 16 ALA B C 1
ATOM 2548 O O . ALA B 1 16 ? -8.031 -8.562 8.633 1 92.12 16 ALA B O 1
ATOM 2549 N N . HIS B 1 17 ? -8.711 -7.594 10.523 1 93.12 17 HIS B N 1
ATOM 2550 C CA . HIS B 1 17 ? -8.578 -8.766 11.383 1 93.12 17 HIS B CA 1
ATOM 2551 C C . HIS B 1 17 ? -7.176 -9.367 11.281 1 93.12 17 HIS B C 1
ATOM 2553 O O . HIS B 1 17 ? -7.016 -10.586 11.312 1 93.12 17 HIS B O 1
ATOM 2559 N N . GLY B 1 18 ? -6.223 -8.516 10.977 1 90.94 18 GLY B N 1
ATOM 2560 C CA . GLY B 1 18 ? -4.848 -8.984 10.891 1 90.94 18 GLY B CA 1
ATOM 2561 C C . GLY B 1 18 ? -4.512 -9.625 9.562 1 90.94 18 GLY B C 1
ATOM 2562 O O . GLY B 1 18 ? -3.453 -10.242 9.414 1 90.94 18 GLY B O 1
ATOM 2563 N N . ARG B 1 19 ? -5.395 -9.461 8.641 1 95.56 19 ARG B N 1
ATOM 2564 C CA . ARG B 1 19 ? -5.172 -10.039 7.316 1 95.56 19 ARG B CA 1
ATOM 2565 C C . ARG B 1 19 ? -5 -8.953 6.262 1 95.56 19 ARG B C 1
ATOM 2567 O O . ARG B 1 19 ? -5.691 -7.934 6.293 1 95.56 19 ARG B O 1
ATOM 2574 N N . ASN B 1 20 ? -4.109 -9.234 5.375 1 97.12 20 ASN B N 1
ATOM 2575 C CA . ASN B 1 20 ? -3.818 -8.312 4.281 1 97.12 20 ASN B CA 1
ATOM 2576 C C . ASN B 1 20 ? -4.586 -8.688 3.016 1 97.12 20 ASN B C 1
ATOM 2578 O O . ASN B 1 20 ? -5.18 -9.758 2.939 1 97.12 20 ASN B O 1
ATOM 2582 N N . GLN B 1 21 ? -4.527 -7.797 2.076 1 98 21 GLN B N 1
ATOM 2583 C CA . GLN B 1 21 ? -5.18 -8 0.788 1 98 21 GLN B CA 1
ATOM 2584 C C . GLN B 1 21 ? -4.492 -9.102 -0.013 1 98 21 GLN B C 1
ATOM 2586 O O . GLN B 1 21 ? -3.352 -9.461 0.278 1 98 21 GLN B O 1
ATOM 2591 N N . THR B 1 22 ? -5.121 -9.547 -0.968 1 98.56 22 THR B N 1
ATOM 2592 C CA . THR B 1 22 ? -4.777 -10.766 -1.692 1 98.56 22 THR B CA 1
ATOM 2593 C C . THR B 1 22 ? -3.395 -10.648 -2.328 1 98.56 22 THR B C 1
ATOM 2595 O O . THR B 1 22 ? -3.129 -9.703 -3.074 1 98.56 22 THR B O 1
ATOM 2598 N N . SER B 1 23 ? -2.535 -11.594 -2.018 1 98.88 23 SER B N 1
ATOM 2599 C CA . SER B 1 23 ? -1.22 -11.766 -2.623 1 98.88 23 SER B CA 1
ATOM 2600 C C . SER B 1 23 ? -0.616 -13.117 -2.26 1 98.88 23 SER B C 1
ATOM 2602 O O . SER B 1 23 ? -0.773 -13.594 -1.132 1 98.88 23 SER B O 1
ATOM 2604 N N . GLN B 1 24 ? 0.053 -13.781 -3.225 1 98.75 24 GLN B N 1
ATOM 2605 C CA . GLN B 1 24 ? 0.714 -15.062 -2.992 1 98.75 24 GLN B CA 1
ATOM 2606 C C . GLN B 1 24 ? 2.051 -15.133 -3.725 1 98.75 24 GLN B C 1
ATOM 2608 O O . GLN B 1 24 ? 2.186 -14.609 -4.836 1 98.75 24 GLN B O 1
ATOM 2613 N N . LEU B 1 25 ? 2.979 -15.766 -3.117 1 98.81 25 LEU B N 1
ATOM 2614 C CA . LEU B 1 25 ? 4.262 -16.062 -3.746 1 98.81 25 LEU B CA 1
ATOM 2615 C C . LEU B 1 25 ? 4.371 -17.531 -4.102 1 98.81 25 LEU B C 1
ATOM 2617 O O . LEU B 1 25 ? 4.227 -18.406 -3.236 1 98.81 25 LEU B O 1
ATOM 2621 N N . VAL B 1 26 ? 4.578 -17.812 -5.363 1 98.69 26 VAL B N 1
ATOM 2622 C CA . VAL B 1 26 ? 4.746 -19.188 -5.832 1 98.69 26 VAL B CA 1
ATOM 2623 C C . VAL B 1 26 ? 6.215 -19.438 -6.168 1 98.69 26 VAL B C 1
ATOM 2625 O O . VAL B 1 26 ? 6.828 -18.688 -6.922 1 98.69 26 VAL B O 1
ATOM 2628 N N . ASN B 1 27 ? 6.684 -20.391 -5.586 1 97.69 27 ASN B N 1
ATOM 2629 C CA . ASN B 1 27 ? 8.031 -20.875 -5.891 1 97.69 27 ASN B CA 1
ATOM 2630 C C . ASN B 1 27 ? 7.992 -22.172 -6.695 1 97.69 27 ASN B C 1
ATOM 2632 O O . ASN B 1 27 ? 7.434 -23.172 -6.238 1 97.69 27 ASN B O 1
ATOM 2636 N N . ILE B 1 28 ? 8.539 -22.188 -7.875 1 97.19 28 ILE B N 1
ATOM 2637 C CA . ILE B 1 28 ? 8.625 -23.375 -8.711 1 97.19 28 ILE B CA 1
ATOM 2638 C C . ILE B 1 28 ? 10.039 -23.5 -9.281 1 97.19 28 ILE B C 1
ATOM 2640 O O . ILE B 1 28 ? 10.445 -22.719 -10.133 1 97.19 28 ILE B O 1
ATOM 2644 N N . GLY B 1 29 ? 10.727 -24.5 -8.766 1 93.5 29 GLY B N 1
ATOM 2645 C CA . GLY B 1 29 ? 12.148 -24.547 -9.055 1 93.5 29 GLY B CA 1
ATOM 2646 C C . GLY B 1 29 ? 12.914 -23.344 -8.547 1 93.5 29 GLY B C 1
ATOM 2647 O O . GLY B 1 29 ? 12.812 -22.984 -7.371 1 93.5 29 GLY B O 1
ATOM 2648 N N . ASN B 1 30 ? 13.594 -22.719 -9.484 1 93.5 30 ASN B N 1
ATOM 2649 C CA . ASN B 1 30 ? 14.359 -21.531 -9.117 1 93.5 30 ASN B CA 1
ATOM 2650 C C . ASN B 1 30 ? 13.617 -20.25 -9.477 1 93.5 30 ASN B C 1
ATOM 2652 O O . ASN B 1 30 ? 14.188 -19.156 -9.438 1 93.5 30 ASN B O 1
ATOM 2656 N N . ASN B 1 31 ? 12.336 -20.453 -9.789 1 96.81 31 ASN B N 1
ATOM 2657 C CA . ASN B 1 31 ? 11.539 -19.297 -10.219 1 96.81 31 ASN B CA 1
ATOM 2658 C C . ASN B 1 31 ? 10.57 -18.859 -9.133 1 96.81 31 ASN B C 1
ATOM 2660 O O . ASN B 1 31 ? 10.031 -19.688 -8.391 1 96.81 31 ASN B O 1
ATOM 2664 N N . TYR B 1 32 ? 10.398 -17.547 -9.062 1 97.81 32 TYR B N 1
ATOM 2665 C CA . TYR B 1 32 ? 9.469 -16.938 -8.117 1 97.81 32 TYR B CA 1
ATOM 2666 C C . TYR B 1 32 ? 8.422 -16.094 -8.852 1 97.81 32 TYR B C 1
ATOM 2668 O O . TYR B 1 32 ? 8.766 -15.203 -9.633 1 97.81 32 TYR B O 1
ATOM 2676 N N . LEU B 1 33 ? 7.164 -16.469 -8.625 1 98.69 33 LEU B N 1
ATOM 2677 C CA . LEU B 1 33 ? 6.008 -15.812 -9.227 1 98.69 33 LEU B CA 1
ATOM 2678 C C . LEU B 1 33 ? 5.125 -15.18 -8.156 1 98.69 33 LEU B C 1
ATOM 2680 O O . LEU B 1 33 ? 4.789 -15.82 -7.16 1 98.69 33 LEU B O 1
ATOM 2684 N N . LEU B 1 34 ? 4.836 -13.93 -8.367 1 98.94 34 LEU B N 1
ATOM 2685 C CA . LEU B 1 34 ? 3.867 -13.281 -7.492 1 98.94 34 LEU B CA 1
ATOM 2686 C C . LEU B 1 34 ? 2.492 -13.227 -8.148 1 98.94 34 LEU B C 1
ATOM 2688 O O . LEU B 1 34 ? 2.365 -12.805 -9.305 1 98.94 34 LEU B O 1
ATOM 2692 N N . ILE B 1 35 ? 1.484 -13.719 -7.449 1 98.94 35 ILE B N 1
ATOM 2693 C CA . ILE B 1 35 ? 0.111 -13.648 -7.938 1 98.94 35 ILE B CA 1
ATOM 2694 C C . ILE B 1 35 ? -0.669 -12.617 -7.121 1 98.94 35 ILE B C 1
ATOM 2696 O O . ILE B 1 35 ? -0.838 -12.773 -5.91 1 98.94 35 ILE B O 1
ATOM 2700 N N . ASP B 1 36 ? -1.17 -11.609 -7.836 1 98.94 36 ASP B N 1
ATOM 2701 C CA . ASP B 1 36 ? -1.774 -10.422 -7.242 1 98.94 36 ASP B CA 1
ATOM 2702 C C . ASP B 1 36 ? -0.83 -9.766 -6.234 1 98.94 36 ASP B C 1
ATOM 2704 O O . ASP B 1 36 ? 0.136 -10.391 -5.789 1 98.94 36 ASP B O 1
ATOM 2708 N N . CYS B 1 37 ? -1.057 -8.531 -5.992 1 98.88 37 CYS B N 1
ATOM 2709 C CA . CYS B 1 37 ? -0.163 -7.715 -5.184 1 98.88 37 CYS B CA 1
ATOM 2710 C C . CYS B 1 37 ? -0.941 -6.645 -4.426 1 98.88 37 CYS B C 1
ATOM 2712 O O . CYS B 1 37 ? -0.808 -5.453 -4.711 1 98.88 37 CYS B O 1
ATOM 2714 N N . GLY B 1 38 ? -1.671 -7.078 -3.426 1 98.5 38 GLY B N 1
ATOM 2715 C CA . GLY B 1 38 ? -2.414 -6.129 -2.613 1 98.5 38 GLY B CA 1
ATOM 2716 C C . GLY B 1 38 ? -1.521 -5.176 -1.843 1 98.5 38 GLY B C 1
ATOM 2717 O O . GLY B 1 38 ? -0.302 -5.352 -1.802 1 98.5 38 GLY B O 1
ATOM 2718 N N . GLU B 1 39 ? -2.119 -4.207 -1.286 1 98.12 39 GLU B N 1
ATOM 2719 C CA . GLU B 1 39 ? -1.379 -3.223 -0.5 1 98.12 39 GLU B CA 1
ATOM 2720 C C . GLU B 1 39 ? -0.49 -3.902 0.538 1 98.12 39 GLU B C 1
ATOM 2722 O O . GLU B 1 39 ? -0.893 -4.887 1.159 1 98.12 39 GLU B O 1
ATOM 2727 N N . ALA B 1 40 ? 0.742 -3.436 0.72 1 97.19 40 ALA B N 1
ATOM 2728 C CA . ALA B 1 40 ? 1.696 -3.846 1.747 1 97.19 40 ALA B CA 1
ATOM 2729 C C . ALA B 1 40 ? 2.248 -5.238 1.457 1 97.19 40 ALA B C 1
ATOM 2731 O O . ALA B 1 40 ? 2.738 -5.918 2.361 1 97.19 40 ALA B O 1
ATOM 2732 N N . SER B 1 41 ? 2.141 -5.707 0.209 1 98.06 41 SER B N 1
ATOM 2733 C CA . SER B 1 41 ? 2.691 -7.012 -0.139 1 98.06 41 SER B CA 1
ATOM 2734 C C . SER B 1 41 ? 4.191 -7.066 0.123 1 98.06 41 SER B C 1
ATOM 2736 O O . SER B 1 41 ? 4.711 -8.078 0.602 1 98.06 41 SER B O 1
ATOM 2738 N N . GLN B 1 42 ? 4.895 -5.953 -0.176 1 97.31 42 GLN B N 1
ATOM 2739 C CA . GLN B 1 42 ? 6.336 -5.969 0.054 1 97.31 42 GLN B CA 1
ATOM 2740 C C . GLN B 1 42 ? 6.656 -6.047 1.544 1 97.31 42 GLN B C 1
ATOM 2742 O O . GLN B 1 42 ? 7.676 -6.613 1.938 1 97.31 42 GLN B O 1
ATOM 2747 N N . ILE B 1 43 ? 5.801 -5.453 2.342 1 95.94 43 ILE B N 1
ATOM 2748 C CA . ILE B 1 43 ? 5.98 -5.527 3.789 1 95.94 43 ILE B CA 1
ATOM 2749 C C . ILE B 1 43 ? 5.809 -6.973 4.254 1 95.94 43 ILE B C 1
ATOM 2751 O O . ILE B 1 43 ? 6.582 -7.461 5.082 1 95.94 43 ILE B O 1
ATOM 2755 N N . GLN B 1 44 ? 4.812 -7.68 3.678 1 96.81 44 GLN B N 1
ATOM 2756 C CA . GLN B 1 44 ? 4.582 -9.086 3.99 1 96.81 44 GLN B CA 1
ATOM 2757 C C . GLN B 1 44 ? 5.766 -9.945 3.561 1 96.81 44 GLN B C 1
ATOM 2759 O O . GLN B 1 44 ? 6.18 -10.852 4.289 1 96.81 44 GLN B O 1
ATOM 2764 N N . LEU B 1 45 ? 6.297 -9.672 2.357 1 97.5 45 LEU B N 1
ATOM 2765 C CA . LEU B 1 45 ? 7.453 -10.406 1.862 1 97.5 45 LEU B CA 1
ATOM 2766 C C . LEU B 1 45 ? 8.625 -10.297 2.832 1 97.5 45 LEU B C 1
ATOM 2768 O O . LEU B 1 45 ? 9.289 -11.289 3.129 1 97.5 45 LEU B O 1
ATOM 2772 N N . ARG B 1 46 ? 8.82 -9.125 3.334 1 94.38 46 ARG B N 1
ATOM 2773 C CA . ARG B 1 46 ? 9.906 -8.891 4.281 1 94.38 46 ARG B CA 1
ATOM 2774 C C . ARG B 1 46 ? 9.609 -9.555 5.625 1 94.38 46 ARG B C 1
ATOM 2776 O O . ARG B 1 46 ? 10.492 -10.18 6.219 1 94.38 46 ARG B O 1
ATOM 2783 N N . LYS B 1 47 ? 8.414 -9.422 6.066 1 94.5 47 LYS B N 1
ATOM 2784 C CA . LYS B 1 47 ? 7.977 -9.984 7.344 1 94.5 47 LYS B CA 1
ATOM 2785 C C . LYS B 1 47 ? 8.219 -11.492 7.391 1 94.5 47 LYS B C 1
ATOM 2787 O O . LYS B 1 47 ? 8.68 -12.023 8.406 1 94.5 47 LYS B O 1
ATOM 2792 N N . PHE B 1 48 ? 7.984 -12.117 6.305 1 96.5 48 PHE B N 1
ATOM 2793 C CA . PHE B 1 48 ? 8.078 -13.57 6.281 1 96.5 48 PHE B CA 1
ATOM 2794 C C . PHE B 1 48 ? 9.414 -14.023 5.699 1 96.5 48 PHE B C 1
ATOM 2796 O O . PHE B 1 48 ? 9.594 -15.195 5.379 1 96.5 48 PHE B O 1
ATOM 2803 N N . LYS B 1 49 ? 10.328 -13.094 5.453 1 94.75 49 LYS B N 1
ATOM 2804 C CA . LYS B 1 49 ? 11.703 -13.336 5.023 1 94.75 49 LYS B CA 1
ATOM 2805 C C . LYS B 1 49 ? 11.742 -14.094 3.703 1 94.75 49 LYS B C 1
ATOM 2807 O O . LYS B 1 49 ? 12.492 -15.062 3.561 1 94.75 49 LYS B O 1
ATOM 2812 N N . LEU B 1 50 ? 10.859 -13.648 2.846 1 94.31 50 LEU B N 1
ATOM 2813 C CA . LEU B 1 50 ? 10.797 -14.258 1.522 1 94.31 50 LEU B CA 1
ATOM 2814 C C . LEU B 1 50 ? 11.695 -13.508 0.537 1 94.31 50 LEU B C 1
ATOM 2816 O O . LEU B 1 50 ? 11.875 -12.297 0.655 1 94.31 50 LEU B O 1
ATOM 2820 N N . LYS B 1 51 ? 12.227 -14.188 -0.391 1 87.69 51 LYS B N 1
ATOM 2821 C CA . LYS B 1 51 ? 13.188 -13.672 -1.356 1 87.69 51 LYS B CA 1
ATOM 2822 C C . LYS B 1 51 ? 12.5 -12.852 -2.443 1 87.69 51 LYS B C 1
ATOM 2824 O O . LYS B 1 51 ? 12.469 -13.258 -3.607 1 87.69 51 LYS B O 1
ATOM 2829 N N . PHE B 1 52 ? 12.258 -11.633 -2.125 1 88.25 52 PHE B N 1
ATOM 2830 C CA . PHE B 1 52 ? 11.469 -10.859 -3.072 1 88.25 52 PHE B CA 1
ATOM 2831 C C . PHE B 1 52 ? 12.32 -10.398 -4.246 1 88.25 52 PHE B C 1
ATOM 2833 O O . PHE B 1 52 ? 11.805 -10.172 -5.344 1 88.25 52 PHE B O 1
ATOM 2840 N N . SER B 1 53 ? 13.664 -10.328 -4.078 1 92 53 SER B N 1
ATOM 2841 C CA . SER B 1 53 ? 14.547 -9.875 -5.145 1 92 53 SER B CA 1
ATOM 2842 C C . SER B 1 53 ? 14.586 -10.875 -6.293 1 92 53 SER B C 1
ATOM 2844 O O . SER B 1 53 ? 15.055 -10.562 -7.387 1 92 53 SER B O 1
ATOM 2846 N N . LYS B 1 54 ? 14.094 -12.062 -6.078 1 94.69 54 LYS B N 1
ATOM 2847 C CA . LYS B 1 54 ? 14.164 -13.125 -7.074 1 94.69 54 LYS B CA 1
ATOM 2848 C C . LYS B 1 54 ? 12.891 -13.18 -7.914 1 94.69 54 LYS B C 1
ATOM 2850 O O . LYS B 1 54 ? 12.805 -13.945 -8.875 1 94.69 54 LYS B O 1
ATOM 2855 N N . ILE B 1 55 ? 11.938 -12.344 -7.582 1 98.25 55 ILE B N 1
ATOM 2856 C CA . ILE B 1 55 ? 10.672 -12.352 -8.312 1 98.25 55 ILE B CA 1
ATOM 2857 C C . ILE B 1 55 ? 10.891 -11.789 -9.719 1 98.25 55 ILE B C 1
ATOM 2859 O O . ILE B 1 55 ? 11.281 -10.633 -9.875 1 98.25 55 ILE B O 1
ATOM 2863 N N . ASP B 1 56 ? 10.562 -12.633 -10.703 1 98.06 56 ASP B N 1
ATOM 2864 C CA . ASP B 1 56 ? 10.742 -12.172 -12.07 1 98.06 56 ASP B CA 1
ATOM 2865 C C . ASP B 1 56 ? 9.398 -12.023 -12.789 1 98.06 56 ASP B C 1
ATOM 2867 O O . ASP B 1 56 ? 9.32 -11.406 -13.852 1 98.06 56 ASP B O 1
ATOM 2871 N N . PHE B 1 57 ? 8.375 -12.633 -12.18 1 98.81 57 PHE B N 1
ATOM 2872 C CA . PHE B 1 57 ? 7.059 -12.633 -12.805 1 98.81 57 PHE B CA 1
ATOM 2873 C C . PHE B 1 57 ? 5.98 -12.219 -11.812 1 98.81 57 PHE B C 1
ATOM 2875 O O . PHE B 1 57 ? 5.938 -12.734 -10.688 1 98.81 57 PHE B O 1
ATOM 2882 N N . ILE B 1 58 ? 5.152 -11.281 -12.219 1 98.94 58 ILE B N 1
ATOM 2883 C CA . ILE B 1 58 ? 4.004 -10.867 -11.414 1 98.94 58 ILE B CA 1
ATOM 2884 C C . ILE B 1 58 ? 2.727 -10.992 -12.242 1 98.94 58 ILE B C 1
ATOM 2886 O O . ILE B 1 58 ? 2.668 -10.523 -13.383 1 98.94 58 ILE B O 1
ATOM 2890 N N . PHE B 1 59 ? 1.753 -11.688 -11.695 1 98.94 59 PHE B N 1
ATOM 2891 C CA . PHE B 1 59 ? 0.464 -11.883 -12.352 1 98.94 59 PHE B CA 1
ATOM 2892 C C . PHE B 1 59 ? -0.641 -11.148 -11.594 1 98.94 59 PHE B C 1
ATOM 2894 O O . PHE B 1 59 ? -0.889 -11.43 -10.422 1 98.94 59 PHE B O 1
ATOM 2901 N N . ILE B 1 60 ? -1.294 -10.195 -12.266 1 98.94 60 ILE B N 1
ATOM 2902 C CA . ILE B 1 60 ? -2.42 -9.469 -11.688 1 98.94 60 ILE B CA 1
ATOM 2903 C C . ILE B 1 60 ? -3.725 -9.961 -12.312 1 98.94 60 ILE B C 1
ATOM 2905 O O . ILE B 1 60 ? -3.914 -9.867 -13.523 1 98.94 60 ILE B O 1
ATOM 2909 N N . SER B 1 61 ? -4.594 -10.398 -11.477 1 98.81 61 SER B N 1
ATOM 2910 C CA . SER B 1 61 ? -5.805 -11.055 -11.953 1 98.81 61 SER B CA 1
ATOM 2911 C C . SER B 1 61 ? -6.777 -10.047 -12.562 1 98.81 61 SER B C 1
ATOM 2913 O O . SER B 1 61 ? -7.371 -10.305 -13.609 1 98.81 61 SER B O 1
ATOM 2915 N N . HIS B 1 62 ? -6.992 -8.922 -11.859 1 98.75 62 HIS B N 1
ATOM 2916 C CA . HIS B 1 62 ? -7.895 -7.875 -12.32 1 98.75 62 HIS B CA 1
ATOM 2917 C C . HIS B 1 62 ? -7.637 -6.562 -11.586 1 98.75 62 HIS B C 1
ATOM 2919 O O . HIS B 1 62 ? -6.762 -6.492 -10.719 1 98.75 62 HIS B O 1
ATOM 2925 N N . LEU B 1 63 ? -8.391 -5.535 -11.914 1 98.62 63 LEU B N 1
ATOM 2926 C CA . LEU B 1 63 ? -7.957 -4.203 -11.508 1 98.62 63 LEU B CA 1
ATOM 2927 C C . LEU B 1 63 ? -8.836 -3.67 -10.383 1 98.62 63 LEU B C 1
ATOM 2929 O O . LEU B 1 63 ? -9.07 -2.463 -10.289 1 98.62 63 LEU B O 1
ATOM 2933 N N . HIS B 1 64 ? -9.375 -4.535 -9.562 1 98.31 64 HIS B N 1
ATOM 2934 C CA . HIS B 1 64 ? -9.75 -4.062 -8.234 1 98.31 64 HIS B CA 1
ATOM 2935 C C . HIS B 1 64 ? -8.523 -3.842 -7.355 1 98.31 64 HIS B C 1
ATOM 2937 O O . HIS B 1 64 ? -7.57 -4.617 -7.414 1 98.31 64 HIS B O 1
ATOM 2943 N N . GLY B 1 65 ? -8.594 -2.875 -6.543 1 97.94 65 GLY B N 1
ATOM 2944 C CA . GLY B 1 65 ? -7.434 -2.355 -5.836 1 97.94 65 GLY B CA 1
ATOM 2945 C C . GLY B 1 65 ? -6.789 -3.377 -4.918 1 97.94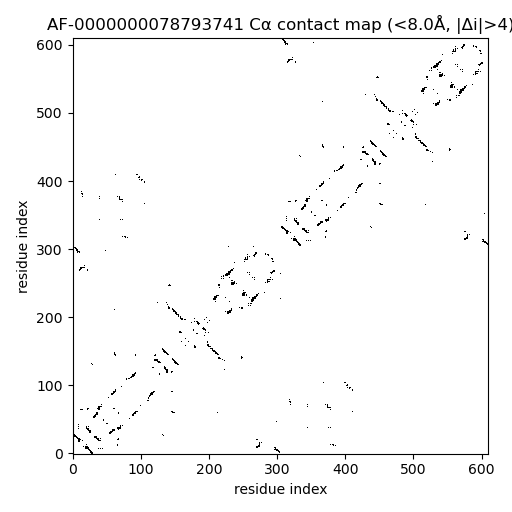 65 GLY B C 1
ATOM 2946 O O . GLY B 1 65 ? -5.562 -3.438 -4.812 1 97.94 65 GLY B O 1
ATOM 2947 N N . ASP B 1 66 ? -7.605 -4.164 -4.246 1 98 66 ASP B N 1
ATOM 2948 C CA . ASP B 1 66 ? -7.082 -5.109 -3.268 1 98 66 ASP B CA 1
ATOM 2949 C C . ASP B 1 66 ? -6.258 -6.199 -3.947 1 98 66 ASP B C 1
ATOM 2951 O O . ASP B 1 66 ? -5.672 -7.051 -3.275 1 98 66 ASP B O 1
ATOM 2955 N N . HIS B 1 67 ? -6.082 -6.121 -5.273 1 98.81 67 HIS B N 1
ATOM 2956 C CA . HIS B 1 67 ? -5.285 -7.109 -5.988 1 98.81 67 HIS B CA 1
ATOM 2957 C C . HIS B 1 67 ? -4.012 -6.488 -6.555 1 98.81 67 HIS B C 1
ATOM 2959 O O . HIS B 1 67 ? -3.135 -7.203 -7.051 1 98.81 67 HIS B O 1
ATOM 2965 N N . TYR B 1 68 ? -3.855 -5.098 -6.465 1 98.75 68 TYR B N 1
ATOM 2966 C CA . TYR B 1 68 ? -2.646 -4.594 -7.105 1 98.75 68 TYR B CA 1
ATOM 2967 C C . TYR B 1 68 ? -2.164 -3.316 -6.426 1 98.75 68 TYR B C 1
ATOM 2969 O O . TYR B 1 68 ? -1.149 -2.738 -6.824 1 98.75 68 TYR B O 1
ATOM 2977 N N . PHE B 1 69 ? -2.762 -2.854 -5.355 1 98.62 69 PHE B N 1
ATOM 2978 C CA . PHE B 1 69 ? -2.422 -1.582 -4.727 1 98.62 69 PHE B CA 1
ATOM 2979 C C . PHE B 1 69 ? -0.998 -1.61 -4.188 1 98.62 69 PHE B C 1
ATOM 2981 O O . PHE B 1 69 ? -0.421 -0.563 -3.889 1 98.62 69 PHE B O 1
ATOM 2988 N N . GLY B 1 70 ? -0.426 -2.73 -4.043 1 98.62 70 GLY B N 1
ATOM 2989 C CA . GLY B 1 70 ? 0.94 -2.842 -3.555 1 98.62 70 GLY B CA 1
ATOM 2990 C C . GLY B 1 70 ? 1.965 -2.922 -4.672 1 98.62 70 GLY B C 1
ATOM 2991 O O . GLY B 1 70 ? 3.17 -2.936 -4.414 1 98.62 70 GLY B O 1
ATOM 2992 N N . LEU B 1 71 ? 1.534 -2.889 -5.898 1 98.81 71 LEU B N 1
ATOM 2993 C CA . LEU B 1 71 ? 2.395 -3.191 -7.035 1 98.81 71 LEU B CA 1
ATOM 2994 C C . LEU B 1 71 ? 3.449 -2.107 -7.227 1 98.81 71 LEU B C 1
ATOM 2996 O O . LEU B 1 71 ? 4.637 -2.408 -7.359 1 98.81 71 LEU B O 1
ATOM 3000 N N . MET B 1 72 ? 3.055 -0.841 -7.18 1 98.69 72 MET B N 1
ATOM 3001 C CA . MET B 1 72 ? 4.004 0.242 -7.426 1 98.69 72 MET B CA 1
ATOM 3002 C C . MET B 1 72 ? 5.035 0.326 -6.305 1 98.69 72 MET B C 1
ATOM 3004 O O . MET B 1 72 ? 6.195 0.668 -6.547 1 98.69 72 MET B O 1
ATOM 3008 N N . GLY B 1 73 ? 4.523 0.049 -5.074 1 98 73 GLY B N 1
ATOM 3009 C CA . GLY B 1 73 ? 5.48 -0.028 -3.98 1 98 73 GLY B CA 1
ATOM 3010 C C . GLY B 1 73 ? 6.562 -1.063 -4.211 1 98 73 GLY B C 1
ATOM 3011 O O . GLY B 1 73 ? 7.746 -0.796 -3.979 1 98 73 GLY B O 1
ATOM 3012 N N . LEU B 1 74 ? 6.184 -2.168 -4.707 1 98.25 74 LEU B N 1
ATOM 3013 C CA . LEU B 1 74 ? 7.121 -3.258 -4.953 1 98.25 74 LEU B CA 1
ATOM 3014 C C . LEU B 1 74 ? 8.07 -2.914 -6.098 1 98.25 74 LEU B C 1
ATOM 3016 O O . LEU B 1 74 ? 9.281 -3.117 -5.988 1 98.25 74 LEU B O 1
ATOM 3020 N N . ILE B 1 75 ? 7.527 -2.396 -7.172 1 98.5 75 ILE B N 1
ATOM 3021 C CA . ILE B 1 75 ? 8.328 -1.983 -8.32 1 98.5 75 ILE B CA 1
ATOM 3022 C C . ILE B 1 75 ? 9.367 -0.956 -7.879 1 98.5 75 ILE B C 1
ATOM 3024 O O . ILE B 1 75 ? 10.539 -1.045 -8.266 1 98.5 75 ILE B O 1
ATOM 3028 N N . SER B 1 76 ? 8.922 -0.011 -7.07 1 97.31 76 SER B N 1
ATOM 3029 C CA . SER B 1 76 ? 9.828 1.01 -6.555 1 97.31 76 SER B CA 1
ATOM 3030 C C . SER B 1 76 ? 10.945 0.389 -5.727 1 97.31 76 SER B C 1
ATOM 3032 O O . SER B 1 76 ? 12.102 0.796 -5.836 1 97.31 76 SER B O 1
ATOM 3034 N N . SER B 1 77 ? 10.594 -0.564 -4.914 1 96.81 77 SER B N 1
ATOM 3035 C CA . SER B 1 77 ? 11.594 -1.25 -4.102 1 96.81 77 SER B CA 1
ATOM 3036 C C . SER B 1 77 ? 12.617 -1.974 -4.973 1 96.81 77 SER B C 1
ATOM 3038 O O . SER B 1 77 ? 13.812 -1.956 -4.676 1 96.81 77 SER B O 1
ATOM 3040 N N . PHE B 1 78 ? 12.156 -2.607 -6.074 1 97.69 78 PHE B N 1
ATOM 3041 C CA . PHE B 1 78 ? 13.07 -3.256 -7.012 1 97.69 78 PHE B CA 1
ATOM 3042 C C . PHE B 1 78 ? 14.062 -2.252 -7.586 1 97.69 78 PHE B C 1
ATOM 3044 O O . PHE B 1 78 ? 15.258 -2.535 -7.68 1 97.69 78 PHE B O 1
ATOM 3051 N N . HIS B 1 79 ? 13.539 -1.121 -7.941 1 96.94 79 HIS B N 1
ATOM 3052 C CA . HIS B 1 79 ? 14.359 -0.056 -8.508 1 96.94 79 HIS B CA 1
ATOM 3053 C C . HIS B 1 79 ? 15.422 0.407 -7.508 1 96.94 79 HIS B C 1
ATOM 3055 O O . HIS B 1 79 ? 16.594 0.516 -7.855 1 96.94 79 HIS B O 1
ATOM 3061 N N . LEU B 1 80 ? 15.031 0.624 -6.309 1 94.12 80 LEU B N 1
ATOM 3062 C CA . LEU B 1 80 ? 15.906 1.17 -5.277 1 94.12 80 LEU B CA 1
ATOM 3063 C C . LEU B 1 80 ? 16.953 0.148 -4.859 1 94.12 80 LEU B C 1
ATOM 3065 O O . LEU B 1 80 ? 18.062 0.518 -4.441 1 94.12 80 LEU B O 1
ATOM 3069 N N . HIS B 1 81 ? 16.609 -1.116 -5.016 1 94.25 81 HIS B N 1
ATOM 3070 C CA . HIS B 1 81 ? 17.547 -2.178 -4.688 1 94.25 81 HIS B CA 1
ATOM 3071 C C . HIS B 1 81 ? 18.406 -2.545 -5.895 1 94.25 81 HIS B C 1
ATOM 3073 O O . HIS B 1 81 ? 19.031 -3.604 -5.91 1 94.25 81 HIS B O 1
ATOM 3079 N N . LYS B 1 82 ? 18.359 -1.793 -6.922 1 94.62 82 LYS B N 1
ATOM 3080 C CA . LYS B 1 82 ? 19.234 -1.853 -8.094 1 94.62 82 LYS B CA 1
ATOM 3081 C C . LYS B 1 82 ? 19.016 -3.146 -8.875 1 94.62 82 LYS B C 1
ATOM 3083 O O . LYS B 1 82 ? 19.984 -3.783 -9.305 1 94.62 82 LYS B O 1
ATOM 3088 N N . ARG B 1 83 ? 17.734 -3.543 -8.883 1 95.88 83 ARG B N 1
ATOM 3089 C CA . ARG B 1 83 ? 17.406 -4.637 -9.789 1 95.88 83 ARG B CA 1
ATOM 3090 C C . ARG B 1 83 ? 17.875 -4.336 -11.203 1 95.88 83 ARG B C 1
ATOM 3092 O O . ARG B 1 83 ? 17.781 -3.201 -11.672 1 95.88 83 ARG B O 1
ATOM 3099 N N . SER B 1 84 ? 18.406 -5.375 -11.836 1 96.31 84 SER B N 1
ATOM 3100 C CA . SER B 1 84 ? 18.812 -5.203 -13.227 1 96.31 84 SER B CA 1
ATOM 3101 C C . SER B 1 84 ? 18.094 -6.188 -14.141 1 96.31 84 SER B C 1
ATOM 3103 O O . SER B 1 84 ? 17.969 -5.949 -15.344 1 96.31 84 SER B O 1
ATOM 3105 N N . ARG B 1 85 ? 17.578 -7.238 -13.57 1 96.5 85 ARG B N 1
ATOM 3106 C CA . ARG B 1 85 ? 16.938 -8.281 -14.359 1 96.5 85 ARG B CA 1
ATOM 3107 C C . ARG B 1 85 ? 15.555 -7.832 -14.836 1 96.5 85 ARG B C 1
ATOM 3109 O O . ARG B 1 85 ? 14.906 -7.012 -14.195 1 96.5 85 ARG B O 1
ATOM 3116 N N . LEU B 1 86 ? 15.133 -8.484 -15.875 1 98.25 86 LEU B N 1
ATOM 3117 C CA . LEU B 1 86 ? 13.82 -8.227 -16.469 1 98.25 86 LEU B CA 1
ATOM 3118 C C . LEU B 1 86 ? 12.711 -8.594 -15.492 1 98.25 86 LEU B C 1
ATOM 3120 O O . LEU B 1 86 ? 12.758 -9.648 -14.852 1 98.25 86 LEU B O 1
ATOM 3124 N N . LEU B 1 87 ? 11.789 -7.664 -15.297 1 98.69 87 LEU B N 1
ATOM 3125 C CA . LEU B 1 87 ? 10.523 -7.953 -14.633 1 98.69 87 LEU B CA 1
ATOM 3126 C C . LEU B 1 87 ? 9.383 -8.016 -15.641 1 98.69 87 LEU B C 1
ATOM 3128 O O . LEU B 1 87 ? 9.188 -7.09 -16.422 1 98.69 87 LEU B O 1
ATOM 3132 N N . THR B 1 88 ? 8.672 -9.117 -15.656 1 98.94 88 THR B N 1
ATOM 3133 C CA . THR B 1 88 ? 7.5 -9.242 -16.516 1 98.94 88 THR B CA 1
ATOM 3134 C C . THR B 1 88 ? 6.219 -9.219 -15.695 1 98.94 88 THR B C 1
ATOM 3136 O O . THR B 1 88 ? 6.066 -9.992 -14.75 1 98.94 88 THR B O 1
ATOM 3139 N N . ILE B 1 89 ? 5.328 -8.312 -16.078 1 98.94 89 ILE B N 1
ATOM 3140 C CA . ILE B 1 89 ? 4.039 -8.195 -15.406 1 98.94 89 ILE B CA 1
ATOM 3141 C C . ILE B 1 89 ? 2.924 -8.602 -16.359 1 98.94 89 ILE B C 1
ATOM 3143 O O . ILE B 1 89 ? 2.836 -8.086 -17.484 1 98.94 89 ILE B O 1
ATOM 3147 N N . PHE B 1 90 ? 2.168 -9.57 -15.93 1 98.94 90 PHE B N 1
ATOM 3148 C CA . PHE B 1 90 ? 0.981 -10.016 -16.656 1 98.94 90 PHE B CA 1
ATOM 3149 C C . PHE B 1 90 ? -0.282 -9.438 -16.016 1 98.94 90 PHE B C 1
ATOM 3151 O O . PHE B 1 90 ? -0.445 -9.477 -14.797 1 98.94 90 PHE B O 1
ATOM 3158 N N . GLY B 1 91 ? -1.166 -8.891 -16.781 1 98.75 91 GLY B N 1
ATOM 3159 C CA . GLY B 1 91 ? -2.406 -8.359 -16.25 1 98.75 91 GLY B CA 1
ATOM 3160 C C . GLY B 1 91 ? -3.307 -7.754 -17.312 1 98.75 91 GLY B C 1
ATOM 3161 O O . GLY B 1 91 ? -2.951 -7.723 -18.484 1 98.75 91 GLY B O 1
ATOM 3162 N N . PRO B 1 92 ? -4.484 -7.344 -16.953 1 98.5 92 PRO B N 1
ATOM 3163 C CA . PRO B 1 92 ? -5.406 -6.77 -17.938 1 98.5 92 PRO B CA 1
ATOM 3164 C C . PRO B 1 92 ? -4.949 -5.402 -18.438 1 98.5 92 PRO B C 1
ATOM 3166 O O . PRO B 1 92 ? -4.16 -4.727 -17.781 1 98.5 92 PRO B O 1
ATOM 3169 N N . ASN B 1 93 ? -5.488 -5.094 -19.625 1 97.69 93 ASN B N 1
ATOM 3170 C CA . ASN B 1 93 ? -5.266 -3.734 -20.109 1 97.69 93 ASN B CA 1
ATOM 3171 C C . ASN B 1 93 ? -5.703 -2.695 -19.078 1 97.69 93 ASN B C 1
ATOM 3173 O O . ASN B 1 93 ? -6.719 -2.871 -18.406 1 97.69 93 ASN B O 1
ATOM 3177 N N . GLY B 1 94 ? -5.023 -1.639 -19.062 1 98.44 94 GLY B N 1
ATOM 3178 C CA . GLY B 1 94 ? -5.281 -0.624 -18.047 1 98.44 94 GLY B CA 1
ATOM 3179 C C . GLY B 1 94 ? -4.219 -0.575 -16.969 1 98.44 94 GLY B C 1
ATOM 3180 O O . GLY B 1 94 ? -3.893 0.498 -16.453 1 98.44 94 GLY B O 1
ATOM 3181 N N . LEU B 1 95 ? -3.758 -1.764 -16.672 1 98.75 95 LEU B N 1
ATOM 3182 C CA . LEU B 1 95 ? -2.688 -1.818 -15.68 1 98.75 95 LEU B CA 1
ATOM 3183 C C . LEU B 1 95 ? -1.439 -1.104 -16.188 1 98.75 95 LEU B C 1
ATOM 3185 O O . LEU B 1 95 ? -0.748 -0.432 -15.422 1 98.75 95 LEU B O 1
ATOM 3189 N N . ASP B 1 96 ? -1.122 -1.29 -17.406 1 98.62 96 ASP B N 1
ATOM 3190 C CA . ASP B 1 96 ? 0.023 -0.625 -18.016 1 98.62 96 ASP B CA 1
ATOM 3191 C C . ASP B 1 96 ? -0.094 0.893 -17.906 1 98.62 96 ASP B C 1
ATOM 3193 O O . ASP B 1 96 ? 0.888 1.575 -17.609 1 98.62 96 ASP B O 1
ATOM 3197 N N . GLU B 1 97 ? -1.293 1.411 -18.094 1 98.75 97 GLU B N 1
ATOM 3198 C CA . GLU B 1 97 ? -1.522 2.846 -17.969 1 98.75 97 GLU B CA 1
ATOM 3199 C C . GLU B 1 97 ? -1.325 3.307 -16.531 1 98.75 97 GLU B C 1
ATOM 3201 O O . GLU B 1 97 ? -0.721 4.352 -16.281 1 98.75 97 GLU B O 1
ATOM 3206 N N . ILE B 1 98 ? -1.832 2.547 -15.633 1 98.75 98 ILE B N 1
ATOM 3207 C CA . ILE B 1 98 ? -1.706 2.863 -14.211 1 98.75 98 ILE B CA 1
ATOM 3208 C C . ILE B 1 98 ? -0.23 2.924 -13.828 1 98.75 98 ILE B C 1
ATOM 3210 O O . ILE B 1 98 ? 0.205 3.861 -13.156 1 98.75 98 ILE B O 1
ATOM 3214 N N . ILE B 1 99 ? 0.529 1.947 -14.281 1 98.81 99 ILE B N 1
ATOM 3215 C CA . ILE B 1 99 ? 1.955 1.892 -13.984 1 98.81 99 ILE B CA 1
ATOM 3216 C C . ILE B 1 99 ? 2.666 3.078 -14.633 1 98.81 99 ILE B C 1
ATOM 3218 O O . ILE B 1 99 ? 3.426 3.791 -13.969 1 98.81 99 ILE B O 1
ATOM 3222 N N . THR B 1 100 ? 2.381 3.377 -15.867 1 98.56 100 THR B N 1
ATOM 3223 C CA . THR B 1 100 ? 3.113 4.375 -16.641 1 98.56 100 THR B CA 1
ATOM 3224 C C . THR B 1 100 ? 2.838 5.777 -16.109 1 98.56 100 THR B C 1
ATOM 3226 O O . THR B 1 100 ? 3.748 6.605 -16.031 1 98.56 100 THR B O 1
ATOM 3229 N N . VAL B 1 101 ? 1.6 6.039 -15.734 1 98.69 101 VAL B N 1
ATOM 3230 C CA . VAL B 1 101 ? 1.243 7.379 -15.273 1 98.69 101 VAL B CA 1
ATOM 3231 C C . VAL B 1 101 ? 1.972 7.684 -13.969 1 98.69 101 VAL B C 1
ATOM 3233 O O . VAL B 1 101 ? 2.398 8.82 -13.742 1 98.69 101 VAL B O 1
ATOM 3236 N N . GLN B 1 102 ? 2.082 6.719 -13.141 1 98.5 102 GLN B N 1
ATOM 3237 C CA . GLN B 1 102 ? 2.762 6.922 -11.867 1 98.5 102 GLN B CA 1
ATOM 3238 C C . GLN B 1 102 ? 4.262 7.109 -12.07 1 98.5 102 GLN B C 1
ATOM 3240 O O . GLN B 1 102 ? 4.879 7.953 -11.414 1 98.5 102 GLN B O 1
ATOM 3245 N N . LEU B 1 103 ? 4.848 6.332 -12.953 1 98.44 103 LEU B N 1
ATOM 3246 C CA . LEU B 1 103 ? 6.258 6.512 -13.266 1 98.44 103 LEU B CA 1
ATOM 3247 C C . LEU B 1 103 ? 6.508 7.879 -13.898 1 98.44 103 LEU B C 1
ATOM 3249 O O . LEU B 1 103 ? 7.508 8.539 -13.594 1 98.44 103 LEU B O 1
ATOM 3253 N N . LYS B 1 104 ? 5.594 8.312 -14.727 1 98.31 104 LYS B N 1
ATOM 3254 C CA . LYS B 1 104 ? 5.699 9.609 -15.391 1 98.31 104 LYS B CA 1
ATOM 3255 C C . LYS B 1 104 ? 5.703 10.742 -14.367 1 98.31 104 LYS B C 1
ATOM 3257 O O . LYS B 1 104 ? 6.609 11.578 -14.375 1 98.31 104 LYS B O 1
ATOM 3262 N N . HIS B 1 105 ? 4.785 10.742 -13.438 1 97.88 105 HIS B N 1
ATOM 3263 C CA . HIS B 1 105 ? 4.59 11.875 -12.539 1 97.88 105 HIS B CA 1
ATOM 3264 C C . HIS B 1 105 ? 5.633 11.875 -11.422 1 97.88 105 HIS B C 1
ATOM 3266 O O . HIS B 1 105 ? 5.871 12.906 -10.797 1 97.88 105 HIS B O 1
ATOM 3272 N N . SER B 1 106 ? 6.223 10.734 -11.195 1 96 106 SER B N 1
ATOM 3273 C CA . SER B 1 106 ? 7.328 10.688 -10.242 1 96 106 SER B CA 1
ATOM 3274 C C . SER B 1 106 ? 8.664 10.922 -10.938 1 96 106 SER B C 1
ATOM 3276 O O . SER B 1 106 ? 9.719 10.891 -10.297 1 96 106 SER B O 1
ATOM 3278 N N . ASN B 1 107 ? 8.617 11.07 -12.266 1 96.25 107 ASN B N 1
ATOM 3279 C CA . ASN B 1 107 ? 9.828 11.219 -13.07 1 96.25 107 ASN B CA 1
ATOM 3280 C C . ASN B 1 107 ? 10.836 10.109 -12.781 1 96.25 107 ASN B C 1
ATOM 3282 O O . ASN B 1 107 ? 12.008 10.375 -12.516 1 96.25 107 ASN B O 1
ATOM 3286 N N . THR B 1 108 ? 10.289 8.883 -12.781 1 96.38 108 THR B N 1
ATOM 3287 C CA . THR B 1 108 ? 11.125 7.723 -12.477 1 96.38 108 THR B CA 1
ATOM 3288 C C . THR B 1 108 ? 11.445 6.934 -13.742 1 96.38 108 THR B C 1
ATOM 3290 O O . THR B 1 108 ? 10.539 6.543 -14.484 1 96.38 108 THR B O 1
ATOM 3293 N N . ARG B 1 109 ? 12.766 6.785 -14 1 96.25 109 ARG B N 1
ATOM 3294 C CA . ARG B 1 109 ? 13.258 5.812 -14.969 1 96.25 109 ARG B CA 1
ATOM 3295 C C . ARG B 1 109 ? 13.812 4.574 -14.266 1 96.25 109 ARG B C 1
ATOM 3297 O O . ARG B 1 109 ? 14.828 4.645 -13.578 1 96.25 109 ARG B O 1
ATOM 3304 N N . LEU B 1 110 ? 13.133 3.49 -14.461 1 97.81 110 LEU B N 1
ATOM 3305 C CA . LEU B 1 110 ? 13.523 2.262 -13.781 1 97.81 110 LEU B CA 1
ATOM 3306 C C . LEU B 1 110 ? 14.906 1.809 -14.234 1 97.81 110 LEU B C 1
ATOM 3308 O O . LEU B 1 110 ? 15.266 1.965 -15.398 1 97.81 110 LEU B O 1
ATOM 3312 N N . ASN B 1 111 ? 15.664 1.193 -13.367 1 96.94 111 ASN B N 1
ATOM 3313 C CA . ASN B 1 111 ? 17 0.71 -13.672 1 96.94 111 ASN B CA 1
ATOM 3314 C C . ASN B 1 111 ? 16.969 -0.697 -14.266 1 96.94 111 ASN B C 1
ATOM 3316 O O . ASN B 1 111 ? 18.016 -1.317 -14.461 1 96.94 111 ASN B O 1
ATOM 3320 N N . PHE B 1 112 ? 15.836 -1.224 -14.492 1 98.12 112 PHE B N 1
ATOM 3321 C CA . PHE B 1 112 ? 15.648 -2.549 -15.062 1 98.12 112 PHE B CA 1
ATOM 3322 C C . PHE B 1 112 ? 14.547 -2.531 -16.125 1 98.12 112 PHE B C 1
ATOM 3324 O O . PHE B 1 112 ? 13.664 -1.668 -16.094 1 98.12 112 PHE B O 1
ATOM 3331 N N . PRO B 1 113 ? 14.617 -3.447 -17.016 1 98.25 113 PRO B N 1
ATOM 3332 C CA . PRO B 1 113 ? 13.547 -3.5 -18.016 1 98.25 113 PRO B CA 1
ATOM 3333 C C . PRO B 1 113 ? 12.242 -4.055 -17.453 1 98.25 113 PRO B C 1
ATOM 3335 O O . PRO B 1 113 ? 12.258 -5.004 -16.672 1 98.25 113 PRO B O 1
ATOM 3338 N N . LEU B 1 114 ? 11.148 -3.4 -17.781 1 98.44 114 LEU B N 1
ATOM 3339 C CA . LEU B 1 114 ? 9.805 -3.838 -17.422 1 98.44 114 LEU B CA 1
ATOM 3340 C C . LEU B 1 114 ? 9 -4.207 -18.672 1 98.44 114 LEU B C 1
ATOM 3342 O O . LEU B 1 114 ? 8.828 -3.381 -19.562 1 98.44 114 LEU B O 1
ATOM 3346 N N . ARG B 1 115 ? 8.609 -5.469 -18.703 1 98.75 115 ARG B N 1
ATOM 3347 C CA . ARG B 1 115 ? 7.762 -5.941 -19.781 1 98.75 115 ARG B CA 1
ATOM 3348 C C . ARG B 1 115 ? 6.332 -6.18 -19.312 1 98.75 115 ARG B C 1
ATOM 3350 O O . ARG B 1 115 ? 6.113 -6.844 -18.297 1 98.75 115 ARG B O 1
ATOM 3357 N N . PHE B 1 116 ? 5.387 -5.602 -20.031 1 98.75 116 PHE B N 1
ATOM 3358 C CA . PHE B 1 116 ? 3.975 -5.82 -19.734 1 98.75 116 PHE B CA 1
ATOM 3359 C C . PHE B 1 116 ? 3.342 -6.758 -20.766 1 98.75 116 PHE B C 1
ATOM 3361 O O . PHE B 1 116 ? 3.5 -6.566 -21.969 1 98.75 116 PHE B O 1
ATOM 3368 N N . VAL B 1 117 ? 2.691 -7.801 -20.281 1 98.75 117 VAL B N 1
ATOM 3369 C CA . VAL B 1 117 ? 1.978 -8.758 -21.125 1 98.75 117 VAL B CA 1
ATOM 3370 C C . VAL B 1 117 ? 0.489 -8.734 -20.781 1 98.75 117 VAL B C 1
ATOM 3372 O O . VAL B 1 117 ? 0.08 -9.234 -19.734 1 98.75 117 VAL B O 1
ATOM 3375 N N . PRO B 1 118 ? -0.334 -8.219 -21.688 1 98.5 118 PRO B N 1
ATOM 3376 C CA . PRO B 1 118 ? -1.77 -8.164 -21.391 1 98.5 118 PRO B CA 1
ATOM 3377 C C . PRO B 1 118 ? -2.414 -9.547 -21.359 1 98.5 118 PRO B C 1
ATOM 3379 O O . PRO B 1 118 ? -2.092 -10.406 -22.188 1 98.5 118 PRO B O 1
ATOM 3382 N N . THR B 1 119 ? -3.23 -9.734 -20.312 1 98.44 119 THR B N 1
ATOM 3383 C CA . THR B 1 119 ? -4.047 -10.945 -20.266 1 98.44 119 THR B CA 1
ATOM 3384 C C . THR B 1 119 ? -5.41 -10.703 -20.906 1 98.44 119 THR B C 1
ATOM 3386 O O . THR B 1 119 ? -5.891 -9.57 -20.953 1 98.44 119 THR B O 1
ATOM 3389 N N . GLN B 1 120 ? -5.957 -11.781 -21.422 1 95.75 120 GLN B N 1
ATOM 3390 C CA . GLN B 1 120 ? -7.285 -11.727 -22.031 1 95.75 120 GLN B CA 1
ATOM 3391 C C . GLN B 1 120 ? -8.273 -12.594 -21.266 1 95.75 120 GLN B C 1
ATOM 3393 O O . GLN B 1 120 ? -7.922 -13.664 -20.766 1 95.75 120 GLN B O 1
ATOM 3398 N N . SER B 1 121 ? -9.492 -12.102 -21.172 1 93.94 121 SER B N 1
ATOM 3399 C CA . SER B 1 121 ? -10.492 -12.828 -20.406 1 93.94 121 SER B CA 1
ATOM 3400 C C . SER B 1 121 ? -11.523 -13.492 -21.312 1 93.94 121 SER B C 1
ATOM 3402 O O . SER B 1 121 ? -12.711 -13.523 -21 1 93.94 121 SER B O 1
ATOM 3404 N N . ASP B 1 122 ? -11.094 -13.953 -22.469 1 93.5 122 ASP B N 1
ATOM 3405 C CA . ASP B 1 122 ? -12.039 -14.547 -23.406 1 93.5 122 ASP B CA 1
ATOM 3406 C C . ASP B 1 122 ? -11.719 -16.016 -23.656 1 93.5 122 ASP B C 1
ATOM 3408 O O . ASP B 1 122 ? -12.375 -16.688 -24.453 1 93.5 122 ASP B O 1
ATOM 3412 N N . GLY B 1 123 ? -10.727 -16.578 -23.047 1 95.38 123 GLY B N 1
ATOM 3413 C CA . GLY B 1 123 ? -10.344 -17.984 -23.156 1 95.38 123 GLY B CA 1
ATOM 3414 C C . GLY B 1 123 ? -9.016 -18.297 -22.484 1 95.38 123 GLY B C 1
ATOM 3415 O O . GLY B 1 123 ? -8.352 -17.391 -21.969 1 95.38 123 GLY B O 1
ATOM 3416 N N . ILE B 1 124 ? -8.75 -19.531 -22.469 1 97.5 124 ILE B N 1
ATOM 3417 C CA . ILE B 1 124 ? -7.477 -19.969 -21.906 1 97.5 124 ILE B CA 1
ATOM 3418 C C . ILE B 1 124 ? -6.332 -19.578 -22.828 1 97.5 124 ILE B C 1
ATOM 3420 O O . ILE B 1 124 ? -6.453 -19.656 -24.062 1 97.5 124 ILE B O 1
ATOM 3424 N N . GLN B 1 125 ? -5.27 -19.031 -22.281 1 98.31 125 GLN B N 1
ATOM 3425 C CA . GLN B 1 125 ? -4.121 -18.578 -23.062 1 98.31 125 GLN B CA 1
ATOM 3426 C C . GLN B 1 125 ? -2.811 -18.953 -22.391 1 98.31 125 GLN B C 1
ATOM 3428 O O . GLN B 1 125 ? -2.66 -18.766 -21.172 1 98.31 125 GLN B O 1
ATOM 3433 N N . LEU B 1 126 ? -1.893 -19.562 -23.188 1 98.62 126 LEU B N 1
ATOM 3434 C CA . LEU B 1 126 ? -0.524 -19.719 -22.703 1 98.62 126 LEU B CA 1
ATOM 3435 C C . LEU B 1 126 ? 0.178 -18.359 -22.625 1 98.62 126 LEU B C 1
ATOM 3437 O O . LEU B 1 126 ? 0.409 -17.719 -23.656 1 98.62 126 LEU B O 1
AT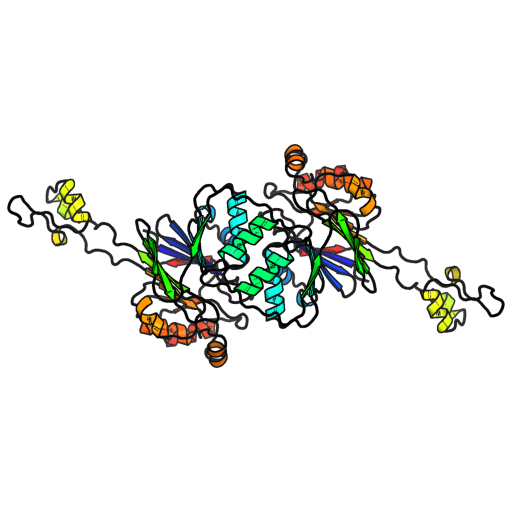OM 3441 N N . ILE B 1 127 ? 0.604 -17.922 -21.422 1 98.75 127 ILE B N 1
ATOM 3442 C CA . ILE B 1 127 ? 1.116 -16.562 -21.328 1 98.75 127 ILE B CA 1
ATOM 3443 C C . ILE B 1 127 ? 2.596 -16.594 -20.953 1 98.75 127 ILE B C 1
ATOM 3445 O O . ILE B 1 127 ? 3.305 -15.594 -21.109 1 98.75 127 ILE B O 1
ATOM 3449 N N . LEU B 1 128 ? 3.035 -17.656 -20.406 1 98.75 128 LEU B N 1
ATOM 3450 C CA . LEU B 1 128 ? 4.438 -17.797 -20.031 1 98.75 128 LEU B CA 1
ATOM 3451 C C . LEU B 1 128 ? 4.902 -19.25 -20.219 1 98.75 128 LEU B C 1
ATOM 3453 O O . LEU B 1 128 ? 4.207 -20.188 -19.828 1 98.75 128 LEU B O 1
ATOM 3457 N N . GLU B 1 129 ? 5.973 -19.422 -20.875 1 98.19 129 GLU B N 1
ATOM 3458 C CA . GLU B 1 129 ? 6.613 -20.719 -21.031 1 98.19 129 GLU B CA 1
ATOM 3459 C C . GLU B 1 129 ? 8.078 -20.672 -20.594 1 98.19 129 GLU B C 1
ATOM 3461 O O . GLU B 1 129 ? 8.883 -19.984 -21.219 1 98.19 129 GLU B O 1
ATOM 3466 N N . GLU B 1 130 ? 8.336 -21.312 -19.547 1 97 130 GLU B N 1
ATOM 3467 C CA . GLU B 1 130 ? 9.703 -21.438 -19.047 1 97 130 GLU B CA 1
ATOM 3468 C C . GLU B 1 130 ? 10.219 -22.859 -19.219 1 97 130 GLU B C 1
ATOM 3470 O O . GLU B 1 130 ? 9.523 -23.719 -19.766 1 97 130 GLU B O 1
ATOM 3475 N N . LYS B 1 131 ? 11.469 -23.156 -18.859 1 93.19 131 LYS B N 1
ATOM 3476 C CA . LYS B 1 131 ? 12.117 -24.453 -19.078 1 93.19 131 LYS B CA 1
ATOM 3477 C C . LYS B 1 131 ? 11.359 -25.578 -18.375 1 93.19 131 LYS B C 1
ATOM 3479 O O . LYS B 1 131 ? 11.18 -26.656 -18.938 1 93.19 131 LYS B O 1
ATOM 3484 N N . ASN B 1 132 ? 10.797 -25.266 -17.219 1 93.5 132 ASN B N 1
ATOM 3485 C CA . ASN B 1 132 ? 10.281 -26.375 -16.422 1 93.5 132 ASN B CA 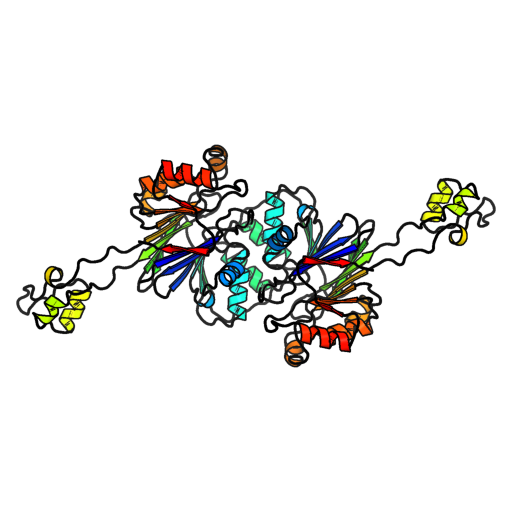1
ATOM 3486 C C . ASN B 1 132 ? 8.797 -26.203 -16.109 1 93.5 132 ASN B C 1
ATOM 3488 O O . ASN B 1 132 ? 8.195 -27.047 -15.461 1 93.5 132 ASN B O 1
ATOM 3492 N N . PHE B 1 133 ? 8.211 -25.047 -16.578 1 97.31 133 PHE B N 1
ATOM 3493 C CA . PHE B 1 133 ? 6.797 -24.844 -16.281 1 97.31 133 PHE B CA 1
ATOM 3494 C C . PHE B 1 133 ? 6.156 -23.922 -17.312 1 97.31 133 PHE B C 1
ATOM 3496 O O . PHE B 1 133 ? 6.855 -23.281 -18.094 1 97.31 133 PHE B O 1
ATOM 3503 N N . ARG B 1 134 ? 4.867 -23.953 -17.344 1 98.31 134 ARG B N 1
ATOM 3504 C CA . ARG B 1 134 ? 4.027 -23.078 -18.141 1 98.31 134 ARG B CA 1
ATOM 3505 C C . ARG B 1 134 ? 2.955 -22.406 -17.281 1 98.31 134 ARG B C 1
ATOM 3507 O O . ARG B 1 134 ? 2.531 -22.969 -16.266 1 98.31 134 ARG B O 1
ATOM 3514 N N . VAL B 1 135 ? 2.584 -21.188 -17.703 1 98.88 135 VAL B N 1
ATOM 3515 C CA . VAL B 1 135 ? 1.475 -20.516 -17.031 1 98.88 135 VAL B CA 1
ATOM 3516 C C . VAL B 1 135 ? 0.391 -20.172 -18.062 1 98.88 135 VAL B C 1
ATOM 3518 O O . VAL B 1 135 ? 0.682 -19.625 -19.125 1 98.88 135 VAL B O 1
ATOM 3521 N N . PHE B 1 136 ? -0.783 -20.578 -17.703 1 98.81 136 PHE B N 1
ATOM 3522 C CA . PHE B 1 136 ? -1.957 -20.234 -18.5 1 98.81 136 PHE B CA 1
ATOM 3523 C C . PHE B 1 136 ? -2.85 -19.25 -17.734 1 98.81 136 PHE B C 1
ATOM 3525 O O . PHE B 1 136 ? -2.969 -19.344 -16.516 1 98.81 136 PHE B O 1
ATOM 3532 N N . SER B 1 137 ? -3.424 -18.312 -18.469 1 98.81 137 SER B N 1
ATOM 3533 C CA . SER B 1 137 ? -4.551 -17.562 -17.938 1 98.81 137 SER B CA 1
ATOM 3534 C C . SER B 1 137 ? -5.879 -18.094 -18.453 1 98.81 137 SER B C 1
ATOM 3536 O O . SER B 1 137 ? -5.945 -18.641 -19.562 1 98.81 137 SER B O 1
ATOM 3538 N N . PHE B 1 138 ? -6.918 -18.047 -17.688 1 98.69 138 PHE B N 1
ATOM 3539 C CA . PHE B 1 138 ? -8.258 -18.438 -18.109 1 98.69 138 PHE B CA 1
ATOM 3540 C C . PHE B 1 138 ? -9.297 -17.469 -17.562 1 98.69 138 PHE B C 1
ATOM 3542 O O . PHE B 1 138 ? -9.07 -16.812 -16.547 1 98.69 138 PHE B O 1
ATOM 3549 N N . PRO B 1 139 ? -10.438 -17.344 -18.203 1 98.31 139 PRO B N 1
ATOM 3550 C CA . PRO B 1 139 ? -11.406 -16.312 -17.828 1 98.31 139 PRO B CA 1
ATOM 3551 C C . PRO B 1 139 ? -12.18 -16.672 -16.562 1 98.31 139 PRO B C 1
ATOM 3553 O O . PRO B 1 139 ? -12.516 -17.828 -16.344 1 98.31 139 PRO B O 1
ATOM 3556 N N . LEU B 1 140 ? -12.391 -15.688 -15.781 1 98.62 140 LEU B N 1
ATOM 3557 C CA . LEU B 1 140 ? -13.32 -15.719 -14.656 1 98.62 140 LEU B CA 1
ATOM 3558 C C . LEU B 1 140 ? -14.453 -14.711 -14.859 1 98.62 140 LEU B C 1
ATOM 3560 O O . LEU B 1 140 ? -14.344 -13.82 -15.695 1 98.62 140 LEU B O 1
ATOM 3564 N N . LYS B 1 141 ? -15.547 -14.922 -14.141 1 98.31 141 LYS B N 1
ATOM 3565 C CA . LYS B 1 141 ? -16.703 -14.055 -14.297 1 98.31 141 LYS B CA 1
ATOM 3566 C C . LYS B 1 141 ? -16.812 -13.07 -13.141 1 98.31 141 LYS B C 1
ATOM 3568 O O . LYS B 1 141 ? -17.234 -13.43 -12.039 1 98.31 141 LYS B O 1
ATOM 3573 N N . HIS B 1 142 ? -16.484 -11.852 -13.422 1 97.81 142 HIS B N 1
ATOM 3574 C CA . HIS B 1 142 ? -16.5 -10.758 -12.461 1 97.81 142 HIS B CA 1
ATOM 3575 C C . HIS B 1 142 ? -16.891 -9.438 -13.133 1 97.81 142 HIS B C 1
ATOM 3577 O O . HIS B 1 142 ? -17.234 -9.422 -14.312 1 97.81 142 HIS B O 1
ATOM 3583 N N . ARG B 1 143 ? -17 -8.375 -12.383 1 95.69 143 ARG B N 1
ATOM 3584 C CA . ARG B 1 143 ? -17.484 -7.09 -12.883 1 95.69 143 ARG B CA 1
ATOM 3585 C C . ARG B 1 143 ? -16.5 -6.488 -13.891 1 95.69 143 ARG B C 1
ATOM 3587 O O . ARG B 1 143 ? -16.906 -5.754 -14.797 1 95.69 143 ARG B O 1
ATOM 3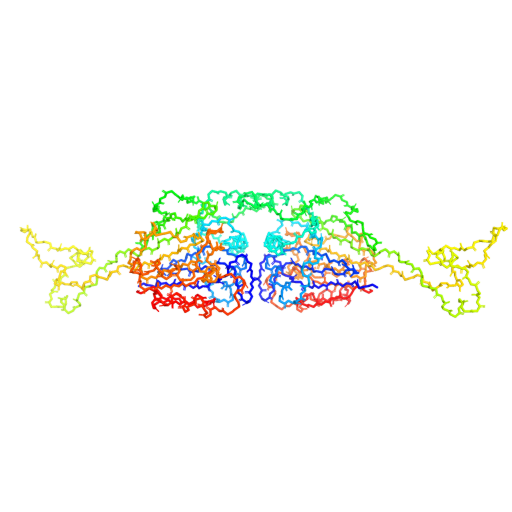594 N N . LEU B 1 144 ? -15.219 -6.789 -13.695 1 96.75 144 LEU B N 1
ATOM 3595 C CA . LEU B 1 144 ? -14.133 -6.383 -14.57 1 96.75 144 LEU B CA 1
ATOM 3596 C C . LEU B 1 144 ? -13.508 -7.59 -15.266 1 96.75 144 LEU B C 1
ATOM 3598 O O . LEU B 1 144 ? -13.711 -8.727 -14.836 1 96.75 144 LEU B O 1
ATOM 3602 N N . PRO B 1 145 ? -12.82 -7.266 -16.422 1 97.31 145 PRO B N 1
ATOM 3603 C CA . PRO B 1 145 ? -12.023 -8.375 -16.953 1 97.31 145 PRO B CA 1
ATOM 3604 C C . PRO B 1 145 ? -11.141 -9.023 -15.891 1 97.31 145 PRO B C 1
ATOM 3606 O O . PRO B 1 145 ? -10.375 -8.336 -15.211 1 97.31 145 PRO B O 1
ATOM 3609 N N . CYS B 1 146 ? -11.352 -10.242 -15.695 1 98.31 146 CYS B N 1
ATOM 3610 C CA . CYS B 1 146 ? -10.703 -10.992 -14.625 1 98.31 146 CYS B CA 1
ATOM 3611 C C . CYS B 1 146 ? -10.227 -12.352 -15.117 1 98.31 146 CYS B C 1
ATOM 3613 O O . CYS B 1 146 ? -10.93 -13.016 -15.883 1 98.31 146 CYS B O 1
ATOM 3615 N N . THR B 1 147 ? -9.047 -12.711 -14.711 1 98.69 147 THR B N 1
ATOM 3616 C CA . THR B 1 147 ? -8.5 -14.008 -15.125 1 98.69 147 THR B CA 1
ATOM 3617 C C . THR B 1 147 ? -8.008 -14.789 -13.914 1 98.69 147 THR B C 1
ATOM 3619 O O . THR B 1 147 ? -7.641 -14.203 -12.891 1 98.69 147 THR B O 1
ATOM 3622 N N . GLY B 1 148 ? -8.094 -16.125 -14.016 1 98.81 148 GLY B N 1
ATOM 3623 C CA . GLY B 1 148 ? -7.312 -17.031 -13.188 1 98.81 148 GLY B CA 1
ATOM 3624 C C . GLY B 1 148 ? -6 -17.438 -13.836 1 98.81 148 GLY B C 1
ATOM 3625 O O . GLY B 1 148 ? -5.727 -17.078 -14.977 1 98.81 148 GLY B O 1
ATOM 3626 N N . PHE B 1 149 ? -5.203 -18.125 -13.047 1 98.94 149 PHE B N 1
ATOM 3627 C CA . PHE B 1 149 ? -3.906 -18.562 -13.539 1 98.94 149 PHE B CA 1
ATOM 3628 C C . PHE B 1 149 ? -3.689 -20.047 -13.242 1 98.94 149 PHE B C 1
ATOM 3630 O O . PHE B 1 149 ? -4.047 -20.516 -12.156 1 98.94 149 PHE B O 1
ATOM 3637 N N . LEU B 1 150 ? -3.199 -20.75 -14.203 1 98.88 150 LEU B N 1
ATOM 3638 C CA . LEU B 1 150 ? -2.842 -22.156 -14.086 1 98.88 150 LEU B CA 1
ATOM 3639 C C . LEU B 1 150 ? -1.35 -22.359 -14.32 1 98.88 150 LEU B C 1
ATOM 3641 O O . LEU B 1 150 ? -0.845 -22.094 -15.414 1 98.88 150 LEU B O 1
ATOM 3645 N N . ILE B 1 151 ? -0.657 -22.75 -13.281 1 98.88 151 ILE B N 1
ATOM 3646 C CA . ILE B 1 151 ? 0.768 -23.062 -13.352 1 98.88 151 ILE B CA 1
ATOM 3647 C C . ILE B 1 151 ? 0.972 -24.562 -13.445 1 98.88 151 ILE B C 1
ATOM 3649 O O . ILE B 1 151 ? 0.573 -25.312 -12.547 1 98.88 151 ILE B O 1
ATOM 3653 N N . LYS B 1 152 ? 1.607 -25.016 -14.516 1 97.94 152 LYS B N 1
ATOM 3654 C CA . LYS B 1 152 ? 1.798 -26.453 -14.758 1 97.94 152 LYS B CA 1
ATOM 3655 C C . LYS B 1 152 ? 3.277 -26.781 -14.914 1 97.94 152 LYS B C 1
ATOM 3657 O O . LYS B 1 152 ? 3.971 -26.188 -15.742 1 97.94 152 LYS B O 1
ATOM 3662 N N . GLU B 1 153 ? 3.666 -27.719 -14.156 1 96.25 153 GLU B N 1
ATOM 3663 C CA . GLU B 1 153 ? 4.996 -28.281 -14.367 1 96.25 153 GLU B CA 1
ATOM 3664 C C . GLU B 1 153 ? 5.102 -28.984 -15.719 1 96.25 153 GLU B C 1
ATOM 3666 O O . GLU B 1 153 ? 4.141 -29.609 -16.172 1 96.25 153 GLU B O 1
ATOM 3671 N N . LYS B 1 154 ? 6.27 -28.812 -16.297 1 92.44 154 LYS B N 1
ATOM 3672 C CA . LYS B 1 154 ? 6.582 -29.641 -17.469 1 92.44 154 LYS B CA 1
ATOM 3673 C C . LYS B 1 154 ? 7.152 -30.984 -17.062 1 92.44 154 LYS B C 1
ATOM 3675 O O . LYS B 1 154 ? 7.789 -31.109 -16.016 1 92.44 154 LYS B O 1
ATOM 3680 N N . PRO B 1 155 ? 6.797 -31.969 -17.984 1 87 155 PRO B N 1
ATOM 3681 C CA . PRO B 1 155 ? 7.41 -33.25 -17.656 1 87 155 PRO B CA 1
ATOM 3682 C C . PRO B 1 155 ? 8.938 -33.188 -17.625 1 87 155 PRO B C 1
ATOM 3684 O O . PRO B 1 155 ? 9.547 -32.531 -18.453 1 87 155 PRO B O 1
ATOM 3687 N N . GLY B 1 156 ? 9.461 -33.625 -16.578 1 81.56 156 GLY B N 1
ATOM 3688 C CA . GLY B 1 156 ? 10.914 -33.656 -16.484 1 81.56 156 GLY B CA 1
ATOM 3689 C C . GLY B 1 156 ? 11.516 -34.906 -17.125 1 81.56 156 GLY B C 1
ATOM 3690 O O . GLY B 1 156 ? 10.812 -35.656 -17.797 1 81.56 156 GLY B O 1
ATOM 3691 N N . LEU B 1 157 ? 12.859 -34.938 -17.031 1 83.69 157 LEU B N 1
ATOM 3692 C CA . LEU B 1 157 ? 13.57 -36.094 -17.5 1 83.69 157 LEU B CA 1
ATOM 3693 C C . LEU B 1 157 ? 13.234 -37.312 -16.641 1 83.69 157 LEU B C 1
ATOM 3695 O O . LEU B 1 157 ? 12.969 -37.188 -15.445 1 83.69 157 LEU B O 1
ATOM 3699 N N . LEU B 1 158 ? 13.211 -38.406 -17.344 1 87.94 158 LEU B N 1
ATOM 3700 C CA . LEU B 1 158 ? 12.93 -39.625 -16.609 1 87.94 158 LEU B CA 1
ATOM 3701 C C . LEU B 1 158 ? 14.117 -40.031 -15.75 1 87.94 158 LEU B C 1
ATOM 3703 O O . LEU B 1 158 ? 15.273 -39.844 -16.141 1 87.94 158 LEU B O 1
ATOM 3707 N N . ASN B 1 159 ? 13.766 -40.469 -14.594 1 88.69 159 ASN B N 1
ATOM 3708 C CA . ASN B 1 159 ? 14.789 -41.094 -13.758 1 88.69 159 ASN B CA 1
ATOM 3709 C C . ASN B 1 159 ? 15.055 -42.531 -14.18 1 88.69 159 ASN B C 1
ATOM 3711 O O . ASN B 1 159 ? 14.125 -43.344 -14.289 1 88.69 159 ASN B O 1
ATOM 3715 N N . LEU B 1 160 ? 16.328 -42.812 -14.297 1 91.88 160 LEU B N 1
ATOM 3716 C CA . LEU B 1 160 ? 16.688 -44.156 -14.742 1 91.88 160 LEU B CA 1
ATOM 3717 C C . LEU B 1 160 ? 16.938 -45.062 -13.547 1 91.88 160 LEU B C 1
ATOM 3719 O O . LEU B 1 160 ? 17.312 -44.594 -12.469 1 91.88 160 LEU B O 1
ATOM 3723 N N . ILE B 1 161 ? 16.672 -46.375 -13.727 1 92.5 161 ILE B N 1
ATOM 3724 C CA . ILE B 1 161 ? 16.875 -47.375 -12.695 1 92.5 161 ILE B CA 1
ATOM 3725 C C . ILE B 1 161 ? 18.359 -47.688 -12.547 1 92.5 161 ILE B C 1
ATOM 3727 O O . ILE B 1 161 ? 18.953 -48.344 -13.422 1 92.5 161 ILE B O 1
ATOM 3731 N N . LYS B 1 162 ? 18.891 -47.25 -11.461 1 91.5 162 LYS B N 1
ATOM 3732 C CA . LYS B 1 162 ? 20.328 -47.375 -11.234 1 91.5 162 LYS B CA 1
ATOM 3733 C C . LYS B 1 162 ? 20.781 -48.844 -11.367 1 91.5 162 LYS B C 1
ATOM 3735 O O . LYS B 1 162 ? 21.812 -49.125 -11.977 1 91.5 162 LYS B O 1
ATOM 3740 N N . GLU B 1 163 ? 20.047 -49.781 -10.727 1 91.5 163 GLU B N 1
ATOM 3741 C CA . GLU B 1 163 ? 20.406 -51.188 -10.734 1 91.5 163 GLU B CA 1
ATOM 3742 C C . GLU B 1 163 ? 20.5 -51.719 -12.156 1 91.5 163 GLU B C 1
ATOM 3744 O O . GLU B 1 163 ? 21.406 -52.5 -12.469 1 91.5 163 GLU B O 1
ATOM 3749 N N . LYS B 1 164 ? 19.578 -51.25 -12.984 1 91.25 164 LYS B N 1
ATOM 3750 C CA . LYS B 1 164 ? 19.562 -51.688 -14.375 1 91.25 164 LYS B CA 1
ATOM 3751 C C . LYS B 1 164 ? 20.766 -51.125 -15.141 1 91.25 164 LYS B C 1
ATOM 3753 O O . LYS B 1 164 ? 21.328 -51.812 -16 1 91.25 164 LYS B O 1
ATOM 3758 N N . LEU B 1 165 ? 21.125 -50 -14.844 1 89.62 165 LEU B N 1
ATOM 3759 C CA . LEU B 1 165 ? 22.25 -49.375 -15.5 1 89.62 165 LEU B CA 1
ATOM 3760 C C . LEU B 1 165 ? 23.562 -50.062 -15.133 1 89.62 165 LEU B C 1
ATOM 3762 O O . LEU B 1 165 ? 24.5 -50.062 -15.922 1 89.62 165 LEU B O 1
ATOM 3766 N N . GLN B 1 166 ? 23.578 -50.5 -13.93 1 88.38 166 GLN B N 1
ATOM 3767 C CA . GLN B 1 166 ? 24.766 -51.219 -13.477 1 88.38 166 GLN B CA 1
ATOM 3768 C C . GLN B 1 166 ? 24.859 -52.594 -14.133 1 88.38 166 GLN B C 1
ATOM 3770 O O . GLN B 1 166 ? 25.969 -53.062 -14.414 1 88.38 166 GLN B O 1
ATOM 3775 N N . GLU B 1 167 ? 23.75 -53.219 -14.305 1 91.19 167 GLU B N 1
ATOM 3776 C CA . GLU B 1 167 ? 23.719 -54.594 -14.867 1 91.19 167 GLU B CA 1
ATOM 3777 C C . GLU B 1 167 ? 24 -54.562 -16.375 1 91.19 167 GLU B C 1
ATOM 3779 O O . GLU B 1 167 ? 24.469 -55.562 -16.938 1 91.19 167 GLU B O 1
ATOM 3784 N N . THR B 1 168 ? 23.594 -53.531 -16.922 1 87.5 168 THR B N 1
ATOM 3785 C CA . THR B 1 168 ? 23.719 -53.406 -18.359 1 87.5 168 THR B CA 1
ATOM 3786 C C . THR B 1 168 ? 24.547 -52.156 -18.719 1 87.5 168 THR B C 1
ATOM 3788 O O . THR B 1 168 ? 24.328 -51.062 -18.188 1 87.5 168 THR B O 1
ATOM 3791 N N . HIS B 1 169 ? 25.609 -52.375 -19.469 1 87.75 169 HIS B N 1
ATOM 3792 C CA . HIS B 1 169 ? 26.375 -51.25 -19.953 1 87.75 169 HIS B CA 1
ATOM 3793 C C . HIS B 1 169 ? 25.562 -50.406 -20.938 1 87.75 169 HIS B C 1
ATOM 3795 O O . HIS B 1 169 ? 25.406 -50.781 -22.094 1 87.75 169 HIS B O 1
ATOM 3801 N N . VAL B 1 170 ? 25 -49.312 -20.578 1 91.06 170 VAL B N 1
ATOM 3802 C CA . VAL B 1 170 ? 24.203 -48.406 -21.422 1 91.06 170 VAL B CA 1
ATOM 3803 C C . VAL B 1 170 ? 25.047 -47.188 -21.781 1 91.06 170 VAL B C 1
ATOM 3805 O O . VAL B 1 170 ? 25.531 -46.469 -20.906 1 91.06 170 VAL B O 1
ATOM 3808 N N . PRO B 1 171 ? 25.25 -46.938 -23.094 1 92.69 171 PRO B N 1
ATOM 3809 C CA . PRO B 1 171 ? 26.031 -45.781 -23.531 1 92.69 171 PRO B CA 1
ATOM 3810 C C . PRO B 1 171 ? 25.375 -44.438 -23.141 1 92.69 171 PRO B C 1
ATOM 3812 O O . PRO B 1 171 ? 24.156 -44.375 -22.953 1 92.69 171 PRO B O 1
ATOM 3815 N N . ILE B 1 172 ? 26.234 -43.375 -23.062 1 91.69 172 ILE B N 1
ATOM 3816 C CA . ILE B 1 172 ? 25.812 -42.062 -22.594 1 91.69 172 ILE B CA 1
ATOM 3817 C C . ILE B 1 172 ? 24.703 -41.5 -23.5 1 91.69 172 ILE B C 1
ATOM 3819 O O . ILE B 1 172 ? 23.75 -40.875 -23.031 1 91.69 172 ILE B O 1
ATOM 3823 N N . ASP B 1 173 ? 24.859 -41.656 -24.75 1 92.69 173 ASP B N 1
ATOM 3824 C CA . ASP B 1 173 ? 23.859 -41.188 -25.688 1 92.69 173 ASP B CA 1
ATOM 3825 C C . ASP B 1 173 ? 22.531 -41.875 -25.484 1 92.69 173 ASP B C 1
ATOM 3827 O O . ASP B 1 173 ? 21.469 -41.281 -25.609 1 92.69 173 ASP B O 1
ATOM 3831 N N . ALA B 1 174 ? 22.578 -43.156 -25.203 1 92.44 174 ALA B N 1
ATOM 3832 C CA . ALA B 1 174 ? 21.375 -43.938 -24.922 1 92.44 174 ALA B CA 1
ATOM 3833 C C . ALA B 1 174 ? 20.734 -43.469 -23.609 1 92.44 174 ALA B C 1
ATOM 3835 O O . ALA B 1 174 ? 19.5 -43.406 -23.5 1 92.44 174 ALA B O 1
ATOM 3836 N N . ILE B 1 175 ? 21.562 -43.188 -22.672 1 93 175 ILE B N 1
ATOM 3837 C CA . ILE B 1 175 ? 21.078 -42.688 -21.375 1 93 175 ILE B CA 1
ATOM 3838 C C . ILE B 1 175 ? 20.266 -41.406 -21.594 1 93 175 ILE B C 1
ATOM 3840 O O . ILE B 1 175 ? 19.172 -41.281 -21.047 1 93 175 ILE B O 1
ATOM 3844 N N . ASN B 1 176 ? 20.703 -40.531 -22.391 1 92.5 176 ASN B N 1
ATOM 3845 C CA . ASN B 1 176 ? 20.016 -39.25 -22.656 1 92.5 176 ASN B CA 1
ATOM 3846 C C . ASN B 1 176 ? 18.672 -39.5 -23.328 1 92.5 176 ASN B C 1
ATOM 3848 O O . ASN B 1 176 ? 17.688 -38.844 -22.984 1 92.5 176 ASN B O 1
ATOM 3852 N N . LYS B 1 177 ? 18.672 -40.344 -24.25 1 92 177 LYS B N 1
ATOM 3853 C CA . LYS B 1 177 ? 17.438 -40.656 -24.938 1 92 177 LYS B CA 1
ATOM 3854 C C . LYS B 1 177 ? 16.422 -41.281 -24 1 92 177 LYS B C 1
ATOM 3856 O O . LYS B 1 177 ? 15.234 -40.938 -24.016 1 92 177 LYS B O 1
ATOM 3861 N N . LEU B 1 178 ? 16.891 -42.219 -23.219 1 92.5 178 LEU B N 1
ATOM 3862 C CA . LEU B 1 178 ? 16.016 -42.875 -22.266 1 92.5 178 LEU B CA 1
ATOM 3863 C C . LEU B 1 178 ? 15.445 -41.875 -21.266 1 92.5 178 LEU B C 1
ATOM 3865 O O . LEU B 1 178 ? 14.25 -41.906 -20.938 1 92.5 178 LEU B O 1
ATOM 3869 N N . ARG B 1 179 ? 16.25 -40.875 -20.828 1 91.38 179 ARG B N 1
ATOM 3870 C CA . ARG B 1 179 ? 15.812 -39.844 -19.875 1 91.38 179 ARG B CA 1
ATOM 3871 C C . ARG B 1 179 ? 14.742 -38.969 -20.484 1 91.38 179 ARG B C 1
ATOM 3873 O O . ARG B 1 179 ? 13.906 -38.406 -19.766 1 91.38 179 ARG B O 1
ATOM 3880 N N . GLN B 1 180 ? 14.781 -38.938 -21.797 1 90 180 GLN B N 1
ATOM 3881 C CA . GLN B 1 180 ? 13.805 -38.125 -22.516 1 90 180 GLN B CA 1
ATOM 3882 C C . GLN B 1 180 ? 12.547 -38.938 -22.828 1 90 180 GLN B C 1
ATOM 3884 O O . GLN B 1 180 ? 11.625 -38.438 -23.469 1 90 180 GLN B O 1
ATOM 3889 N N . GLY B 1 181 ? 12.547 -40.125 -22.391 1 88 181 GLY B N 1
ATOM 3890 C CA . GLY B 1 181 ? 11.391 -40.969 -22.562 1 88 181 GLY B CA 1
ATOM 3891 C C . GLY B 1 181 ? 11.344 -41.656 -23.922 1 88 181 GLY B C 1
ATOM 3892 O O . GLY B 1 181 ? 10.266 -42 -24.422 1 88 181 GLY B O 1
ATOM 3893 N N . ARG B 1 182 ? 12.531 -41.719 -24.516 1 92.94 182 ARG B N 1
ATOM 3894 C CA . ARG B 1 182 ? 12.594 -42.312 -25.844 1 92.94 182 ARG B CA 1
ATOM 3895 C C . ARG B 1 182 ? 13.352 -43.656 -25.812 1 92.94 182 ARG B C 1
ATOM 3897 O O . ARG B 1 182 ? 14.445 -43.719 -25.234 1 92.94 182 ARG B O 1
ATOM 3904 N N . ASP B 1 183 ? 12.734 -44.594 -26.328 1 94.06 183 ASP B N 1
ATOM 3905 C CA . ASP B 1 183 ? 13.43 -45.875 -26.484 1 94.06 183 ASP B CA 1
ATOM 3906 C C . ASP B 1 183 ? 14.656 -45.719 -27.391 1 94.06 183 ASP B C 1
ATOM 3908 O O . ASP B 1 183 ? 14.688 -44.844 -28.266 1 94.06 183 ASP B O 1
ATOM 3912 N N . VAL B 1 184 ? 15.625 -46.469 -27.156 1 93.94 184 VAL B N 1
ATOM 3913 C CA . VAL B 1 184 ? 16.828 -46.5 -28 1 93.94 184 VAL B CA 1
ATOM 3914 C C . VAL B 1 184 ? 16.797 -47.688 -28.922 1 93.94 184 VAL B C 1
ATOM 3916 O O . VAL B 1 184 ? 16.656 -48.844 -28.469 1 93.94 184 VAL B O 1
ATOM 3919 N N . LEU B 1 185 ? 16.859 -47.438 -30.156 1 93.75 185 LEU B N 1
ATOM 3920 C CA . LEU B 1 185 ? 16.781 -48.5 -31.156 1 93.75 185 LEU B CA 1
ATOM 3921 C C . LEU B 1 185 ? 18.172 -48.906 -31.609 1 93.75 185 LEU B C 1
ATOM 3923 O O . LEU B 1 185 ? 19.109 -48.125 -31.562 1 93.75 185 LEU B O 1
ATOM 3927 N N . ASP B 1 186 ? 18.375 -50.219 -32.094 1 91.19 186 ASP B N 1
ATOM 3928 C CA . ASP B 1 186 ? 19.625 -50.656 -32.688 1 91.19 186 ASP B CA 1
ATOM 3929 C C . ASP B 1 186 ? 19.641 -50.406 -34.188 1 91.19 186 ASP B C 1
ATOM 3931 O O . ASP B 1 186 ? 18.719 -49.781 -34.719 1 91.19 186 ASP B O 1
ATOM 3935 N N . GLU B 1 187 ? 20.75 -50.812 -34.812 1 90.25 187 GLU B N 1
ATOM 3936 C CA . GLU B 1 187 ? 20.938 -50.562 -36.25 1 90.25 187 GLU B CA 1
ATOM 3937 C C . GLU B 1 187 ? 19.844 -51.219 -37.062 1 90.25 187 GLU B C 1
ATOM 3939 O O . GLU B 1 187 ? 19.531 -50.75 -38.188 1 90.25 187 GLU B O 1
ATOM 3944 N N . ALA B 1 188 ? 19.172 -52.281 -36.594 1 93.94 188 ALA B N 1
ATOM 3945 C CA . ALA B 1 188 ? 18.141 -53.031 -37.312 1 93.94 188 ALA B CA 1
ATOM 3946 C C . ALA B 1 188 ? 16.75 -52.438 -37.031 1 93.94 188 ALA B C 1
ATOM 3948 O O . ALA B 1 188 ? 15.75 -52.938 -37.562 1 93.94 188 ALA B O 1
ATOM 3949 N N . GLY B 1 189 ? 16.688 -51.406 -36.156 1 92.44 189 GLY B N 1
ATOM 3950 C CA . GLY B 1 189 ? 15.43 -50.75 -35.844 1 92.44 189 GLY B CA 1
ATOM 3951 C C . GLY B 1 189 ? 14.688 -51.406 -34.688 1 92.44 189 GLY B C 1
ATOM 3952 O O . GLY B 1 189 ? 13.539 -51.062 -34.406 1 92.44 189 GLY B O 1
ATOM 3953 N N . ASN B 1 190 ? 15.352 -52.438 -34.125 1 92.62 190 ASN B N 1
ATOM 3954 C CA . ASN B 1 190 ? 14.742 -53.062 -32.969 1 92.62 190 ASN B CA 1
ATOM 3955 C C . ASN B 1 190 ? 15.062 -52.312 -31.688 1 92.62 190 ASN B C 1
ATOM 3957 O O . ASN B 1 190 ? 16.094 -51.625 -31.594 1 92.62 190 ASN B O 1
ATOM 3961 N N . ILE B 1 191 ? 14.148 -52.406 -30.562 1 94 191 ILE B N 1
ATOM 3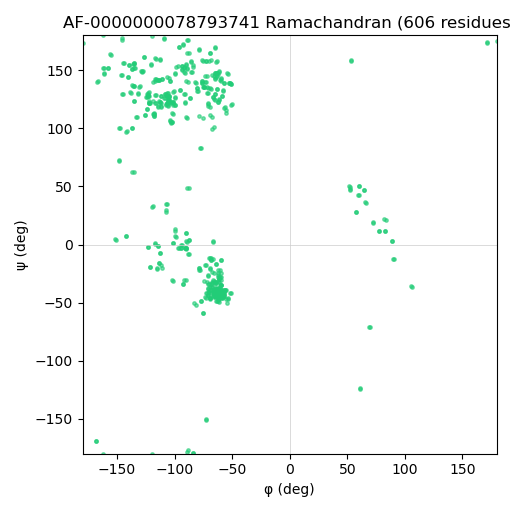962 C CA . ILE B 1 191 ? 14.375 -51.719 -29.281 1 94 191 ILE B CA 1
ATOM 3963 C C . ILE B 1 191 ? 15.562 -52.375 -28.562 1 94 191 ILE B C 1
ATOM 3965 O O . ILE B 1 191 ? 15.531 -53.531 -28.219 1 94 191 ILE B O 1
ATOM 3969 N N . ARG B 1 192 ? 16.641 -51.656 -28.453 1 93.5 192 ARG B N 1
ATOM 3970 C CA . ARG B 1 192 ? 17.812 -52.094 -27.703 1 93.5 192 ARG B CA 1
ATOM 3971 C C . ARG B 1 192 ? 17.656 -51.812 -26.219 1 93.5 192 ARG B C 1
ATOM 3973 O O . ARG B 1 192 ? 17.953 -52.688 -25.391 1 93.5 192 ARG B O 1
ATOM 3980 N N . PHE B 1 193 ? 17.312 -50.656 -25.859 1 94.5 193 PHE B N 1
ATOM 3981 C CA . PHE B 1 193 ? 17.016 -50.219 -24.484 1 94.5 193 PHE B CA 1
ATOM 3982 C C . PHE B 1 193 ? 15.617 -49.625 -24.406 1 94.5 193 PHE B C 1
ATOM 3984 O O . PHE B 1 193 ? 15.328 -48.625 -25.062 1 94.5 193 PHE B O 1
ATOM 3991 N N . ALA B 1 194 ? 14.75 -50.219 -23.672 1 94.25 194 ALA B N 1
ATOM 3992 C CA . ALA B 1 194 ? 13.375 -49.75 -23.531 1 94.25 194 ALA B CA 1
ATOM 3993 C C . ALA B 1 194 ? 13.219 -48.875 -22.297 1 94.25 194 ALA B C 1
ATOM 3995 O O . ALA B 1 194 ? 13.727 -49.188 -21.219 1 94.25 194 ALA B O 1
ATOM 3996 N N . VAL B 1 195 ? 12.531 -47.688 -22.5 1 94.31 195 VAL B N 1
ATOM 3997 C CA . VAL B 1 195 ? 12.227 -46.781 -21.391 1 94.31 195 VAL B CA 1
ATOM 3998 C C . VAL B 1 195 ? 11.555 -47.562 -20.266 1 94.31 195 VAL B C 1
ATOM 4000 O O . VAL B 1 195 ? 11.914 -47.438 -19.094 1 94.31 195 VAL B O 1
ATOM 4003 N N . GLU B 1 196 ? 10.656 -48.438 -20.578 1 92.75 196 GLU B N 1
ATOM 4004 C CA . GLU B 1 196 ? 9.891 -49.219 -19.609 1 92.75 196 GLU B CA 1
ATOM 4005 C C . GLU B 1 196 ? 10.797 -50.062 -18.734 1 92.75 196 GLU B C 1
ATOM 4007 O O . GLU B 1 196 ? 10.469 -50.375 -17.578 1 92.75 196 GLU B O 1
ATOM 4012 N N . GLU B 1 197 ? 11.852 -50.438 -19.297 1 92 197 GLU B N 1
ATOM 4013 C CA . GLU B 1 197 ? 12.773 -51.344 -18.609 1 92 197 GLU B CA 1
ATOM 4014 C C . GLU B 1 197 ? 13.805 -50.562 -17.797 1 92 197 GLU B C 1
ATOM 4016 O O . GLU B 1 197 ? 14.266 -51.031 -16.766 1 92 197 GLU B O 1
ATOM 4021 N N . PHE B 1 198 ? 14.117 -49.438 -18.266 1 93.69 198 PHE B N 1
ATOM 4022 C CA . PHE B 1 198 ? 15.297 -48.781 -17.703 1 93.69 198 PHE B CA 1
ATOM 4023 C C . PHE B 1 198 ? 14.906 -47.562 -16.906 1 93.69 198 PHE B C 1
ATOM 4025 O O . PHE B 1 198 ? 15.734 -46.969 -16.188 1 93.69 198 PHE B O 1
ATOM 4032 N N . ALA B 1 199 ? 13.742 -47 -17.109 1 92 199 ALA B N 1
ATOM 4033 C CA . ALA B 1 199 ? 13.352 -45.75 -16.438 1 92 199 ALA B CA 1
ATOM 4034 C C . ALA B 1 199 ? 12.195 -46 -15.469 1 92 199 ALA B C 1
ATOM 4036 O O . ALA B 1 199 ? 11.344 -46.875 -15.711 1 92 199 ALA B O 1
ATOM 4037 N N . HIS B 1 200 ? 12.266 -45.312 -14.32 1 90.56 200 HIS B N 1
ATOM 4038 C CA . HIS B 1 200 ? 11.086 -45.25 -13.469 1 90.56 200 HIS B CA 1
ATOM 4039 C C . HIS B 1 200 ? 9.922 -44.562 -14.188 1 90.56 200 HIS B C 1
ATOM 4041 O O . HIS B 1 200 ? 10.125 -43.75 -15.07 1 90.56 200 HIS B O 1
ATOM 4047 N N . PRO B 1 201 ? 8.695 -45 -13.891 1 84.5 201 PRO B N 1
ATOM 4048 C CA . PRO B 1 201 ? 7.555 -44.281 -14.469 1 84.5 201 PRO B CA 1
ATOM 4049 C C . PRO B 1 201 ? 7.625 -42.781 -14.219 1 84.5 201 PRO B C 1
ATOM 4051 O O . PRO B 1 201 ? 8.102 -42.344 -13.164 1 84.5 201 PRO B O 1
ATOM 4054 N N . PRO B 1 202 ? 7.254 -42.125 -15.273 1 80.25 202 PRO B N 1
ATOM 4055 C CA . PRO B 1 202 ? 7.297 -40.656 -15.102 1 80.25 202 PRO B CA 1
ATOM 4056 C C . PRO B 1 202 ? 6.391 -40.156 -13.977 1 80.25 202 PRO B C 1
ATOM 4058 O O . PRO B 1 202 ? 5.309 -40.719 -13.766 1 80.25 202 PRO B O 1
ATOM 4061 N N . LYS B 1 203 ? 6.977 -39.188 -13.305 1 80.12 203 LYS B N 1
ATOM 4062 C CA . LYS B 1 203 ? 6.117 -38.531 -12.328 1 80.12 203 LYS B CA 1
ATOM 4063 C C . LYS B 1 203 ? 5.113 -37.594 -13.023 1 80.12 203 LYS B C 1
ATOM 4065 O O . LYS B 1 203 ? 5.445 -36.938 -14.008 1 80.12 203 LYS B O 1
ATOM 4070 N N . THR B 1 204 ? 3.867 -37.656 -12.578 1 86.5 204 THR B N 1
ATOM 4071 C CA . THR B 1 204 ? 2.848 -36.781 -13.133 1 86.5 204 THR B CA 1
ATOM 4072 C C . THR B 1 204 ? 3.156 -35.312 -12.812 1 86.5 204 THR B C 1
ATOM 4074 O O . THR B 1 204 ? 3.393 -34.969 -11.648 1 86.5 204 THR B O 1
ATOM 4077 N N . PRO B 1 205 ? 3.225 -34.531 -13.805 1 93.19 205 PRO B N 1
ATOM 4078 C CA . PRO B 1 205 ? 3.488 -33.094 -13.547 1 93.19 205 PRO B CA 1
ATOM 4079 C C . PRO B 1 205 ? 2.455 -32.469 -12.617 1 93.19 205 PRO B C 1
ATOM 4081 O O . PRO B 1 205 ? 1.261 -32.75 -12.727 1 93.19 205 PRO B O 1
ATOM 4084 N N . ARG B 1 206 ? 2.959 -31.641 -11.719 1 97 206 ARG B N 1
ATOM 4085 C CA . ARG B 1 206 ? 2.088 -30.969 -10.766 1 97 206 ARG B CA 1
ATOM 4086 C C . ARG B 1 206 ? 1.523 -29.688 -11.359 1 97 206 ARG B C 1
ATOM 4088 O O . ARG B 1 206 ? 2.084 -29.125 -12.305 1 97 206 ARG B O 1
ATOM 4095 N N . SER B 1 207 ? 0.389 -29.266 -10.773 1 98.5 207 SER B N 1
ATOM 4096 C CA . SER B 1 207 ? -0.206 -28.016 -11.234 1 98.5 207 SER B CA 1
ATOM 4097 C C . SER B 1 207 ? -0.881 -27.266 -10.094 1 98.5 207 SER B C 1
ATOM 4099 O O . SER B 1 207 ? -1.319 -27.891 -9.117 1 98.5 207 SER B O 1
ATOM 4101 N N . TYR B 1 208 ? -0.831 -25.984 -10.148 1 98.88 208 TYR B N 1
ATOM 4102 C CA . TYR B 1 208 ? -1.485 -25.062 -9.227 1 98.88 208 TYR B CA 1
ATOM 4103 C C . TYR B 1 208 ? -2.395 -24.094 -9.984 1 98.88 208 TYR B C 1
ATOM 4105 O O . TYR B 1 208 ? -1.982 -23.484 -10.969 1 98.88 208 TYR B O 1
ATOM 4113 N N . ALA B 1 209 ? -3.627 -23.984 -9.523 1 98.94 209 ALA B N 1
ATOM 4114 C CA . ALA B 1 209 ? -4.559 -23.031 -10.141 1 98.94 209 ALA B CA 1
ATOM 4115 C C . ALA B 1 209 ? -5.008 -21.984 -9.133 1 98.94 209 ALA B C 1
ATOM 4117 O O . ALA B 1 209 ? -5.25 -22.281 -7.965 1 98.94 209 ALA B O 1
ATOM 4118 N N . PHE B 1 210 ? -5.09 -20.797 -9.609 1 98.94 210 PHE B N 1
ATOM 4119 C CA . PHE B 1 210 ? -5.527 -19.641 -8.844 1 98.94 210 PHE B CA 1
ATOM 4120 C C . PHE B 1 210 ? -6.797 -19.047 -9.438 1 98.94 210 PHE B C 1
ATOM 4122 O O . PHE B 1 210 ? -6.77 -18.484 -10.539 1 98.94 210 PHE B O 1
ATOM 4129 N N . CYS B 1 211 ? -7.855 -19.172 -8.703 1 98.75 211 CYS B N 1
ATOM 4130 C CA . CYS B 1 211 ? -9.102 -18.516 -9.094 1 98.75 211 CYS B CA 1
ATOM 4131 C C . CYS B 1 211 ? -9.359 -17.266 -8.25 1 98.75 211 CYS B C 1
ATOM 4133 O O . CYS B 1 211 ? -9.789 -17.375 -7.102 1 98.75 211 CYS B O 1
ATOM 4135 N N . SER B 1 212 ? -9.156 -16.156 -8.922 1 96.62 212 SER B N 1
ATOM 4136 C CA . SER B 1 212 ? -9.406 -14.883 -8.258 1 96.62 212 SER B CA 1
ATOM 4137 C C . SER B 1 212 ? -10.898 -14.633 -8.086 1 96.62 212 SER B C 1
ATOM 4139 O O . SER B 1 212 ? -11.68 -15.578 -7.938 1 96.62 212 SER B O 1
ATOM 4141 N N . ASP B 1 213 ? -11.328 -13.375 -8.07 1 98.5 213 ASP B N 1
ATOM 4142 C CA . ASP B 1 213 ? -12.727 -13 -7.891 1 98.5 213 ASP B CA 1
ATOM 4143 C C . ASP B 1 213 ? -13.594 -13.547 -9.023 1 98.5 213 ASP B C 1
ATOM 4145 O O . ASP B 1 213 ? -13.336 -13.273 -10.195 1 98.5 213 ASP B O 1
ATOM 4149 N N . THR B 1 214 ? -14.594 -14.328 -8.609 1 98.81 214 THR B N 1
ATOM 4150 C CA . THR B 1 214 ? -15.508 -14.891 -9.594 1 98.81 214 THR B CA 1
ATOM 4151 C C . THR B 1 214 ? -16.812 -15.352 -8.93 1 98.81 214 THR B C 1
ATOM 4153 O O . THR B 1 214 ? -16.797 -15.836 -7.797 1 98.81 214 THR B O 1
ATOM 4156 N N . VAL B 1 215 ? -17.828 -15.219 -9.68 1 98.75 215 VAL B N 1
ATOM 4157 C CA . VAL B 1 215 ? -19.078 -15.844 -9.281 1 98.75 215 VAL B CA 1
ATOM 4158 C C . VAL B 1 215 ? -18.984 -17.359 -9.461 1 98.75 215 VAL B C 1
ATOM 4160 O O . VAL B 1 215 ? -18.094 -17.859 -10.156 1 98.75 215 VAL B O 1
ATOM 4163 N N . PHE B 1 216 ? -19.875 -18.062 -8.695 1 98.75 216 PHE B N 1
ATOM 4164 C CA . PHE B 1 216 ? -19.953 -19.484 -8.953 1 98.75 216 PHE B CA 1
ATOM 4165 C C . PHE B 1 216 ? -20.25 -19.766 -10.422 1 98.75 216 PHE B C 1
ATOM 4167 O O . PHE B 1 216 ? -21.312 -19.406 -10.922 1 98.75 216 PHE B O 1
ATOM 4174 N N . ASP B 1 217 ? -19.281 -20.359 -11.094 1 98.31 217 ASP B N 1
ATOM 4175 C CA . ASP B 1 217 ? -19.375 -20.625 -12.523 1 98.31 217 ASP B CA 1
ATOM 4176 C C . ASP B 1 217 ? -18.781 -21.969 -12.883 1 98.31 217 ASP B C 1
ATOM 4178 O O . ASP B 1 217 ? -17.594 -22.078 -13.172 1 98.31 217 ASP B O 1
ATOM 4182 N N . PRO B 1 218 ? -19.641 -22.984 -13.008 1 98.25 218 PRO B N 1
ATOM 4183 C CA . PRO B 1 218 ? -19.156 -24.328 -13.336 1 98.25 218 PRO B CA 1
ATOM 4184 C C . PRO B 1 218 ? -18.406 -24.375 -14.664 1 98.25 218 PRO B C 1
ATOM 4186 O O . PRO B 1 218 ? -17.688 -25.344 -14.945 1 98.25 218 PRO B O 1
ATOM 4189 N N . GLU B 1 219 ? -18.5 -23.359 -15.469 1 97.69 219 GLU B N 1
ATOM 4190 C CA . GLU B 1 219 ? -17.844 -23.344 -16.781 1 97.69 219 GLU B CA 1
ATOM 4191 C C . GLU B 1 219 ? -16.328 -23.281 -16.625 1 97.69 219 GLU B C 1
ATOM 4193 O O . GLU B 1 219 ? -15.594 -23.516 -17.594 1 97.69 219 GLU B O 1
ATOM 4198 N N . ILE B 1 220 ? -15.836 -23.016 -15.406 1 98.38 220 ILE B N 1
ATOM 4199 C CA . ILE B 1 220 ? -14.383 -22.922 -15.234 1 98.38 220 ILE B CA 1
ATOM 4200 C C . ILE B 1 220 ? -13.805 -24.297 -14.945 1 98.38 220 ILE B C 1
ATOM 4202 O O . ILE B 1 220 ? -12.586 -24.484 -14.961 1 98.38 220 ILE B O 1
ATOM 4206 N N . VAL B 1 221 ? -14.609 -25.312 -14.719 1 98.69 221 VAL B N 1
ATOM 4207 C CA . VAL B 1 221 ? -14.211 -26.641 -14.25 1 98.69 221 VAL B CA 1
ATOM 4208 C C . VAL B 1 221 ? -13.242 -27.266 -15.25 1 98.69 221 VAL B C 1
ATOM 4210 O O . VAL B 1 221 ? -12.211 -27.828 -14.859 1 98.69 221 VAL B O 1
ATOM 4213 N N . PRO B 1 222 ? -13.438 -27.125 -16.578 1 98.38 222 PRO B N 1
ATOM 4214 C CA . PRO B 1 222 ? -12.5 -27.734 -17.531 1 98.38 222 PRO B CA 1
ATOM 4215 C C . PRO B 1 222 ? -11.078 -27.188 -17.391 1 98.38 222 PRO B C 1
ATOM 4217 O O . PRO B 1 222 ? -10.109 -27.891 -17.688 1 98.38 222 PRO B O 1
ATOM 4220 N N . TYR B 1 223 ? -10.914 -25.953 -16.969 1 98.19 223 TYR B N 1
ATOM 4221 C CA . TYR B 1 223 ? -9.594 -25.359 -16.797 1 98.19 223 TYR B CA 1
ATOM 4222 C C . TYR B 1 223 ? -8.898 -25.938 -15.562 1 98.19 223 TYR B C 1
ATOM 4224 O O . TYR B 1 223 ? -7.676 -25.828 -15.422 1 98.19 223 TYR B O 1
ATOM 4232 N N . LEU B 1 224 ? -9.656 -26.594 -14.617 1 98.69 224 LEU B N 1
ATOM 4233 C CA . LEU B 1 224 ? -9.164 -26.906 -13.281 1 98.69 224 LEU B CA 1
ATOM 4234 C C . LEU B 1 224 ? -9.047 -28.422 -13.086 1 98.69 224 LEU B C 1
ATOM 4236 O O . LEU B 1 224 ? -8.641 -28.875 -12.016 1 98.69 224 LEU B O 1
ATOM 4240 N N . GLU B 1 225 ? -9.406 -29.141 -14.086 1 98.38 225 GLU B N 1
ATOM 4241 C CA . GLU B 1 225 ? -9.523 -30.578 -13.945 1 98.38 225 GLU B CA 1
ATOM 4242 C C . GLU B 1 225 ? -8.219 -31.203 -13.469 1 98.38 225 GLU B C 1
ATOM 4244 O O . GLU B 1 225 ? -7.184 -31.062 -14.117 1 98.38 225 GLU B O 1
ATOM 4249 N N . GLY B 1 226 ? -8.266 -31.797 -12.336 1 98 226 GLY B N 1
ATOM 4250 C CA . GLY B 1 226 ? -7.168 -32.594 -11.844 1 98 226 GLY B CA 1
ATOM 4251 C C . GLY B 1 226 ? -6.023 -31.781 -11.281 1 98 226 GLY B C 1
ATOM 4252 O O . GLY B 1 226 ? -4.945 -32.312 -11.016 1 98 226 GLY B O 1
ATOM 4253 N N . VAL B 1 227 ? -6.195 -30.531 -11.07 1 98.44 227 VAL B N 1
ATOM 4254 C CA . VAL B 1 227 ? -5.113 -29.719 -10.531 1 98.44 227 VAL B CA 1
ATOM 4255 C C . VAL B 1 227 ? -4.758 -30.203 -9.125 1 98.44 227 VAL B C 1
ATOM 4257 O O . VAL B 1 227 ? -5.633 -30.641 -8.375 1 98.44 227 VAL B O 1
ATOM 4260 N N . ASN B 1 228 ? -3.49 -30.156 -8.789 1 98.62 228 ASN B N 1
ATOM 4261 C CA . ASN B 1 228 ? -3.029 -30.672 -7.508 1 98.62 228 ASN B CA 1
ATOM 4262 C C . ASN B 1 228 ? -3.455 -29.766 -6.355 1 98.62 228 ASN B C 1
ATOM 4264 O O . ASN B 1 228 ? -3.852 -30.234 -5.293 1 98.62 228 ASN B O 1
ATOM 4268 N N . LEU B 1 229 ? -3.35 -28.469 -6.535 1 98.88 229 LEU B N 1
ATOM 4269 C CA . LEU B 1 229 ? -3.744 -27.453 -5.562 1 98.88 229 LEU B CA 1
ATOM 4270 C C . LEU B 1 229 ? -4.531 -26.328 -6.23 1 98.88 229 LEU B C 1
ATOM 4272 O O . LEU B 1 229 ? -4.078 -25.75 -7.223 1 98.88 229 LEU B O 1
ATOM 4276 N N . LEU B 1 230 ? -5.715 -26.109 -5.723 1 98.94 230 LEU B N 1
ATOM 4277 C CA . LEU B 1 230 ? -6.578 -25.047 -6.203 1 98.94 230 LEU B CA 1
ATOM 4278 C C . LEU B 1 230 ? -6.754 -23.969 -5.137 1 98.94 230 LEU B C 1
ATOM 4280 O O . LEU B 1 230 ? -7.098 -24.281 -3.99 1 98.94 230 LEU B O 1
ATOM 4284 N N . TYR B 1 231 ? -6.418 -22.781 -5.445 1 98.94 231 TYR B N 1
ATOM 4285 C CA . TYR B 1 231 ? -6.895 -21.641 -4.68 1 98.94 231 TYR B CA 1
ATOM 4286 C C . TYR B 1 231 ? -8.18 -21.078 -5.281 1 98.94 231 TYR B C 1
ATOM 4288 O O . TYR B 1 231 ? -8.25 -20.828 -6.484 1 98.94 231 TYR B O 1
ATOM 4296 N N . HIS B 1 232 ? -9.172 -20.891 -4.531 1 98.94 232 HIS B N 1
ATOM 4297 C CA . HIS B 1 232 ? -10.43 -20.297 -4.973 1 98.94 232 HIS B CA 1
ATOM 4298 C C . HIS B 1 232 ? -10.93 -19.266 -3.975 1 98.94 232 HIS B C 1
ATOM 4300 O O . HIS B 1 232 ? -10.867 -19.469 -2.762 1 98.94 232 HIS B O 1
ATOM 4306 N N . GLU B 1 233 ? -11.391 -18.141 -4.496 1 98.75 233 GLU B N 1
ATOM 4307 C CA . GLU B 1 233 ? -11.961 -17.172 -3.574 1 98.75 233 GLU B CA 1
ATOM 4308 C C . GLU B 1 233 ? -13.141 -17.766 -2.811 1 98.75 233 GLU B C 1
ATOM 4310 O O . GLU B 1 233 ? -13.867 -18.609 -3.34 1 98.75 233 GLU B O 1
ATOM 4315 N N . ALA B 1 234 ? -13.234 -17.406 -1.655 1 98.62 234 ALA B N 1
ATOM 4316 C CA . ALA B 1 234 ? -14.336 -17.719 -0.753 1 98.62 234 ALA B CA 1
ATOM 4317 C C . ALA B 1 234 ? -14.742 -16.484 0.057 1 98.62 234 ALA B C 1
ATOM 4319 O O . ALA B 1 234 ? -14.734 -16.516 1.29 1 98.62 234 ALA B O 1
ATOM 4320 N N . THR B 1 235 ? -15.172 -15.508 -0.665 1 98.75 235 THR B N 1
ATOM 4321 C CA . THR B 1 235 ? -15.438 -14.203 -0.074 1 98.75 235 THR B CA 1
ATOM 4322 C C . THR B 1 235 ? -16.547 -14.297 0.974 1 98.75 235 THR B C 1
ATOM 4324 O O . THR B 1 235 ? -16.453 -13.68 2.037 1 98.75 235 THR B O 1
ATOM 4327 N N . PHE B 1 236 ? -17.531 -15.156 0.63 1 98.81 236 PHE B N 1
ATOM 4328 C CA . PHE B 1 236 ? -18.719 -15.164 1.492 1 98.81 236 PHE B CA 1
ATOM 4329 C C . PHE B 1 236 ? -19.016 -16.578 1.974 1 98.81 236 PHE B C 1
ATOM 4331 O O . PHE B 1 236 ? -18.5 -17.562 1.433 1 98.81 236 PHE B O 1
ATOM 4338 N N . GLY B 1 237 ? -19.812 -16.609 3.041 1 98.56 237 GLY B N 1
ATOM 4339 C CA . GLY B 1 237 ? -20.469 -17.844 3.445 1 98.56 237 GLY B CA 1
ATOM 4340 C C . GLY B 1 237 ? -21.812 -18.047 2.785 1 98.56 237 GLY B C 1
ATOM 4341 O O . GLY B 1 237 ? -22.297 -17.172 2.053 1 98.56 237 GLY B O 1
ATOM 4342 N N . GLN B 1 238 ? -22.359 -19.188 3.086 1 97.69 238 GLN B N 1
ATOM 4343 C CA . GLN B 1 238 ? -23.672 -19.5 2.535 1 97.69 238 GLN B CA 1
ATOM 4344 C C . GLN B 1 238 ? -24.719 -18.516 3.016 1 97.69 238 GLN B C 1
ATOM 4346 O O . GLN B 1 238 ? -25.703 -18.266 2.326 1 97.69 238 GLN B O 1
ATOM 4351 N N . ASP B 1 239 ? -24.531 -17.938 4.129 1 97.5 239 ASP B N 1
ATOM 4352 C CA . ASP B 1 239 ? -25.438 -16.938 4.707 1 97.5 239 ASP B CA 1
ATOM 4353 C C . ASP B 1 239 ? -25.531 -15.711 3.814 1 97.5 239 ASP B C 1
ATOM 4355 O O . ASP B 1 239 ? -26.5 -14.961 3.889 1 97.5 239 ASP B O 1
ATOM 4359 N N . GLU B 1 240 ? -24.547 -15.508 2.977 1 98.38 240 GLU B N 1
ATOM 4360 C CA . GLU B 1 240 ? -24.531 -14.359 2.076 1 98.38 240 GLU B CA 1
ATOM 4361 C C . GLU B 1 240 ? -24.516 -14.797 0.616 1 98.38 240 GLU B C 1
ATOM 4363 O O . GLU B 1 240 ? -23.875 -14.172 -0.224 1 98.38 240 GLU B O 1
ATOM 4368 N N . GLU B 1 241 ? -25.125 -15.852 0.33 1 98.25 241 GLU B N 1
ATOM 4369 C CA . GLU B 1 241 ? -25.141 -16.406 -1.019 1 98.25 241 GLU B CA 1
ATOM 4370 C C . GLU B 1 241 ? -25.703 -15.414 -2.025 1 98.25 241 GLU B C 1
ATOM 4372 O O . GLU B 1 241 ? -25.188 -15.273 -3.133 1 98.25 241 GLU B O 1
ATOM 4377 N N . LYS B 1 242 ? -26.797 -14.727 -1.689 1 98.31 242 LYS B N 1
ATOM 4378 C CA . LYS B 1 242 ? -27.391 -13.734 -2.582 1 98.31 242 LYS B CA 1
ATOM 4379 C C . LYS B 1 242 ? -26.422 -12.594 -2.869 1 98.31 242 LYS B C 1
ATOM 4381 O O . LYS B 1 242 ? -26.281 -12.172 -4.02 1 98.31 242 LYS B O 1
ATOM 4386 N N . ARG B 1 243 ? -25.812 -12.102 -1.864 1 98 243 ARG B N 1
ATOM 4387 C CA . ARG B 1 243 ? -24.812 -11.047 -2.023 1 98 243 ARG B CA 1
ATOM 4388 C C . ARG B 1 243 ? -23.656 -11.508 -2.906 1 98 243 ARG B C 1
ATOM 4390 O O . ARG B 1 243 ? -23.156 -10.742 -3.727 1 98 243 ARG B O 1
ATOM 4397 N N . ALA B 1 244 ? -23.203 -12.719 -2.652 1 98.56 244 ALA B N 1
ATOM 4398 C CA . ALA B 1 244 ? -22.141 -13.289 -3.471 1 98.56 244 ALA B CA 1
ATOM 4399 C C . ALA B 1 244 ? -22.5 -13.242 -4.953 1 98.56 244 ALA B C 1
ATOM 4401 O O . ALA B 1 244 ? -21.703 -12.805 -5.781 1 98.56 244 ALA B O 1
ATOM 4402 N N . ALA B 1 245 ? -23.656 -13.633 -5.266 1 98.44 245 ALA B N 1
ATOM 4403 C CA . ALA B 1 245 ? -24.125 -13.633 -6.648 1 98.44 245 ALA B CA 1
ATOM 4404 C C . ALA B 1 245 ? -24.219 -12.211 -7.191 1 98.44 245 ALA B C 1
ATOM 4406 O O . ALA B 1 245 ? -23.781 -11.93 -8.305 1 98.44 245 ALA B O 1
ATOM 4407 N N . ASP B 1 246 ? -24.766 -11.297 -6.418 1 98.12 246 ASP B N 1
ATOM 4408 C CA . ASP B 1 246 ? -24.984 -9.914 -6.832 1 98.12 246 ASP B CA 1
ATOM 4409 C C . ASP B 1 246 ? -23.672 -9.195 -7.094 1 98.12 246 ASP B C 1
ATOM 4411 O O . ASP B 1 246 ? -23.578 -8.344 -7.98 1 98.12 246 ASP B O 1
ATOM 4415 N N . THR B 1 247 ? -22.672 -9.562 -6.332 1 97.25 247 THR B N 1
ATOM 4416 C CA . THR B 1 247 ? -21.391 -8.875 -6.43 1 97.25 247 THR B CA 1
ATOM 4417 C C . THR B 1 247 ? -20.406 -9.695 -7.242 1 97.25 247 THR B C 1
ATOM 4419 O O . THR B 1 247 ? -19.219 -9.336 -7.344 1 97.25 247 THR B O 1
ATOM 4422 N N . LEU B 1 248 ? -20.844 -10.852 -7.746 1 98.62 248 LEU B N 1
ATOM 4423 C CA . LEU B 1 248 ? -20.078 -11.734 -8.617 1 98.62 248 LEU B CA 1
ATOM 4424 C C . LEU B 1 248 ? -18.859 -12.289 -7.879 1 98.62 248 LEU B C 1
ATOM 4426 O O . LEU B 1 248 ? -17.734 -12.242 -8.391 1 98.62 248 LEU B O 1
ATOM 4430 N N . HIS B 1 249 ? -19.141 -12.742 -6.684 1 98.81 249 HIS B N 1
ATOM 4431 C CA . HIS B 1 249 ? -18.203 -13.5 -5.875 1 98.81 249 HIS B CA 1
ATOM 4432 C C . HIS B 1 249 ? -18.75 -14.891 -5.551 1 98.81 249 HIS B C 1
ATOM 4434 O O . HIS B 1 249 ? -19.828 -15.258 -5.996 1 98.81 249 HIS B O 1
ATOM 4440 N N . SER B 1 250 ? -17.984 -15.68 -4.816 1 98.88 250 SER B N 1
ATOM 4441 C CA . SER B 1 250 ? -18.391 -17.047 -4.477 1 98.88 250 SER B CA 1
ATOM 4442 C C . SER B 1 250 ? -18.469 -17.234 -2.965 1 98.88 250 SER B C 1
ATOM 4444 O O . SER B 1 250 ? -17.812 -16.516 -2.207 1 98.88 250 SER B O 1
ATOM 4446 N N . THR B 1 251 ? -19.297 -18.203 -2.578 1 98.88 251 THR B N 1
ATOM 4447 C CA . THR B 1 251 ? -19.281 -18.656 -1.196 1 98.88 251 THR B CA 1
ATOM 4448 C C . THR B 1 251 ? -18.266 -19.781 -1.011 1 98.88 251 THR B C 1
ATOM 4450 O O . THR B 1 251 ? -17.797 -20.359 -1.988 1 98.88 251 THR B O 1
ATOM 4453 N N . ALA B 1 252 ? -17.953 -20.031 0.26 1 98.94 252 ALA B N 1
ATOM 4454 C CA . ALA B 1 252 ? -17.016 -21.125 0.569 1 98.94 252 ALA B CA 1
ATOM 4455 C C . ALA B 1 252 ? -17.562 -22.469 0.09 1 98.94 252 ALA B C 1
ATOM 4457 O O . ALA B 1 252 ? -16.812 -23.297 -0.435 1 98.94 252 ALA B O 1
ATOM 4458 N N . ALA B 1 253 ? -18.797 -22.703 0.239 1 98.94 253 ALA B N 1
ATOM 4459 C CA . ALA B 1 253 ? -19.438 -23.922 -0.249 1 98.94 253 ALA B CA 1
ATOM 4460 C C . ALA B 1 253 ? -19.312 -24.031 -1.766 1 98.94 253 ALA B C 1
ATOM 4462 O O . ALA B 1 253 ? -19.047 -25.125 -2.295 1 98.94 253 ALA B O 1
ATOM 4463 N N . GLN B 1 254 ? -19.484 -22.969 -2.424 1 98.94 254 GLN B N 1
ATOM 4464 C CA . GLN B 1 254 ? -19.391 -22.938 -3.879 1 98.94 254 GLN B CA 1
ATOM 4465 C C . GLN B 1 254 ? -17.953 -23.234 -4.336 1 98.94 254 GLN B C 1
ATOM 4467 O O . GLN B 1 254 ? -17.75 -23.953 -5.32 1 98.94 254 GLN B O 1
ATOM 4472 N N . ALA B 1 255 ? -17.016 -22.672 -3.633 1 98.94 255 ALA B N 1
ATOM 4473 C CA . ALA B 1 255 ? -15.633 -23.031 -3.908 1 98.94 255 ALA B CA 1
ATOM 4474 C C . ALA B 1 255 ? -15.406 -24.531 -3.756 1 98.94 255 ALA B C 1
ATOM 4476 O O . ALA B 1 255 ? -14.742 -25.156 -4.59 1 98.94 255 ALA B O 1
ATOM 4477 N N . GLY B 1 256 ? -15.93 -25.094 -2.703 1 98.94 256 GLY B N 1
ATOM 4478 C CA . GLY B 1 256 ? -15.852 -26.531 -2.5 1 98.94 256 GLY B CA 1
ATOM 4479 C C . GLY B 1 256 ? -16.484 -27.328 -3.619 1 98.94 256 GLY B C 1
ATOM 4480 O O . GLY B 1 256 ? -15.945 -28.344 -4.051 1 98.94 256 GLY B O 1
ATOM 4481 N N . LYS B 1 257 ? -17.609 -26.875 -4.059 1 98.94 257 LYS B N 1
ATOM 4482 C CA . LYS B 1 257 ? -18.297 -27.547 -5.152 1 98.94 257 LYS B CA 1
ATOM 4483 C C . LYS B 1 257 ? -17.453 -27.547 -6.418 1 98.94 257 LYS B C 1
ATOM 4485 O O . LYS B 1 257 ? -17.359 -28.562 -7.105 1 98.94 257 LYS B O 1
ATOM 4490 N N . ILE B 1 258 ? -16.859 -26.391 -6.723 1 98.94 258 ILE B N 1
ATOM 4491 C CA . ILE B 1 258 ? -15.992 -26.297 -7.891 1 98.94 258 ILE B CA 1
ATOM 4492 C C . ILE B 1 258 ? -14.836 -27.297 -7.746 1 98.94 258 ILE B C 1
ATOM 4494 O O . ILE B 1 258 ? -14.5 -28 -8.695 1 98.94 258 ILE B O 1
ATOM 4498 N N . ALA B 1 259 ? -14.25 -27.312 -6.57 1 98.94 259 ALA B N 1
ATOM 4499 C CA . ALA B 1 259 ? -13.148 -28.219 -6.305 1 98.94 259 ALA B CA 1
ATOM 4500 C C . ALA B 1 259 ? -13.57 -29.672 -6.527 1 98.94 259 ALA B C 1
ATOM 4502 O O . ALA B 1 259 ? -12.836 -30.453 -7.141 1 98.94 259 ALA B O 1
ATOM 4503 N N . SER B 1 260 ? -14.711 -30 -6.035 1 98.88 260 SER B N 1
ATOM 4504 C CA . SER B 1 260 ? -15.242 -31.344 -6.199 1 98.88 260 SER B CA 1
ATOM 4505 C C . SER B 1 260 ? -15.492 -31.672 -7.668 1 98.88 260 SER B C 1
ATOM 4507 O O . SER B 1 260 ? -15.086 -32.719 -8.156 1 98.88 260 SER B O 1
ATOM 4509 N N . MET B 1 261 ? -16.141 -30.781 -8.344 1 98.81 261 MET B N 1
ATOM 4510 C CA . MET B 1 261 ? -16.469 -30.969 -9.758 1 98.81 261 MET B CA 1
ATOM 4511 C C . MET B 1 261 ? -15.195 -31.141 -10.594 1 98.81 261 MET B C 1
ATOM 4513 O O . MET B 1 261 ? -15.195 -31.875 -11.578 1 98.81 261 MET B O 1
ATOM 4517 N N . ALA B 1 262 ? -14.141 -30.469 -10.227 1 98.81 262 ALA B N 1
ATOM 4518 C CA . ALA B 1 262 ? -12.898 -30.469 -11 1 98.81 262 ALA B CA 1
ATOM 4519 C C . ALA B 1 262 ? -11.969 -31.578 -10.547 1 98.81 262 ALA B C 1
ATOM 4521 O O . ALA B 1 262 ? -10.898 -31.781 -11.133 1 98.81 262 ALA B O 1
ATOM 4522 N N . ASN B 1 263 ? -12.367 -32.312 -9.508 1 98.5 263 ASN B N 1
ATOM 4523 C CA . ASN B 1 263 ? -11.562 -33.406 -8.961 1 98.5 263 ASN B CA 1
ATOM 4524 C C . ASN B 1 263 ? -10.141 -32.938 -8.648 1 98.5 263 ASN B C 1
ATOM 4526 O O . ASN B 1 263 ? -9.18 -33.531 -9.125 1 98.5 263 ASN B O 1
ATOM 4530 N N . VAL B 1 264 ? -10.047 -31.828 -7.945 1 98.75 264 VAL B N 1
ATOM 4531 C CA . VAL B 1 264 ? -8.734 -31.297 -7.621 1 98.75 264 VAL B CA 1
ATOM 4532 C C . VAL B 1 264 ? -8.133 -32.062 -6.445 1 98.75 264 VAL B C 1
ATOM 4534 O O . VAL B 1 264 ? -8.812 -32.906 -5.824 1 98.75 264 VAL B O 1
ATOM 4537 N N . GLY B 1 265 ? -6.848 -31.891 -6.164 1 98.69 265 GLY B N 1
ATOM 4538 C CA . GLY B 1 265 ? -6.207 -32.531 -5.023 1 98.69 265 GLY B CA 1
ATOM 4539 C C . GLY B 1 265 ? -6.562 -31.875 -3.701 1 98.69 265 GLY B C 1
ATOM 4540 O O . GLY B 1 265 ? -7.113 -32.531 -2.811 1 98.69 265 GLY B O 1
ATOM 4541 N N . LYS B 1 266 ? -6.262 -30.594 -3.582 1 98.88 266 LYS B N 1
ATOM 4542 C CA . LYS B 1 266 ? -6.555 -29.781 -2.404 1 98.88 266 LYS B CA 1
ATOM 4543 C C . LYS B 1 266 ? -7.148 -28.438 -2.797 1 98.88 266 LYS B C 1
ATOM 4545 O O . LYS B 1 266 ? -6.875 -27.922 -3.887 1 98.88 266 LYS B O 1
ATOM 4550 N N . LEU B 1 267 ? -7.977 -27.906 -1.863 1 98.94 267 LEU B N 1
ATOM 4551 C CA . LEU B 1 267 ? -8.578 -26.594 -2.051 1 98.94 267 LEU B CA 1
ATOM 4552 C C . LEU B 1 267 ? -8.102 -25.625 -0.974 1 98.94 267 LEU B C 1
ATOM 4554 O O . LEU B 1 267 ? -8.211 -25.922 0.219 1 98.94 267 LEU B O 1
ATOM 4558 N N . LEU B 1 268 ? -7.52 -24.578 -1.382 1 98.94 268 LEU B N 1
ATOM 4559 C CA . LEU B 1 268 ? -7.176 -23.469 -0.509 1 98.94 268 LEU B CA 1
ATOM 4560 C C . LEU B 1 268 ? -8.18 -22.328 -0.663 1 98.94 268 LEU B C 1
ATOM 4562 O O . LEU B 1 268 ? -8.383 -21.812 -1.768 1 98.94 268 LEU B O 1
ATOM 4566 N N . LEU B 1 269 ? -8.797 -21.953 0.465 1 98.88 269 LEU B N 1
ATOM 4567 C CA . LEU B 1 269 ? -9.75 -20.844 0.463 1 98.88 269 LEU B CA 1
ATOM 4568 C C . LEU B 1 269 ? -9.047 -19.516 0.73 1 98.88 269 LEU B C 1
ATOM 4570 O O . LEU B 1 269 ? -8.023 -19.484 1.419 1 98.88 269 LEU B O 1
ATOM 4574 N N . GLY B 1 270 ? -9.648 -18.438 0.162 1 98.56 270 GLY B N 1
ATOM 4575 C CA . GLY B 1 270 ? -9.109 -17.125 0.44 1 98.56 270 GLY B CA 1
ATOM 4576 C C . GLY B 1 270 ? -10.023 -15.992 -0.009 1 98.56 270 GLY B C 1
ATOM 4577 O O . GLY B 1 270 ? -11.219 -16.203 -0.235 1 98.56 270 GLY B O 1
ATOM 4578 N N . HIS B 1 271 ? -9.438 -14.766 0.028 1 98.81 271 HIS B N 1
ATOM 4579 C CA . HIS B 1 271 ? -10.164 -13.555 -0.35 1 98.81 271 HIS B CA 1
ATOM 4580 C C . HIS B 1 271 ? -11.383 -13.344 0.541 1 98.81 271 HIS B C 1
ATOM 4582 O O . HIS B 1 271 ? -12.5 -13.18 0.043 1 98.81 271 HIS B O 1
ATOM 4588 N N . TYR B 1 272 ? -11.195 -13.406 1.825 1 98.62 272 TYR B N 1
ATOM 4589 C CA . TYR B 1 272 ? -12.266 -13.406 2.818 1 98.62 272 TYR B CA 1
ATOM 4590 C C . TYR B 1 272 ? -12.836 -12.008 2.996 1 98.62 272 TYR B C 1
ATOM 4592 O O . TYR B 1 272 ? -12.094 -11.023 3.088 1 98.62 272 TYR B O 1
ATOM 4600 N N . SER B 1 273 ? -14.125 -11.977 3.107 1 98 273 SER B N 1
ATOM 4601 C CA . SER B 1 273 ? -14.781 -10.719 3.465 1 98 273 SER B CA 1
ATOM 4602 C C . SER B 1 273 ? -14.398 -10.281 4.875 1 98 273 SER B C 1
ATOM 4604 O O . SER B 1 273 ? -14.258 -11.109 5.773 1 98 273 SER B O 1
ATOM 4606 N N . THR B 1 274 ? -14.344 -8.984 5.047 1 94.62 274 THR B N 1
ATOM 4607 C CA . THR B 1 274 ? -13.977 -8.43 6.344 1 94.62 274 THR B CA 1
ATOM 4608 C C . THR B 1 274 ? -15.078 -8.68 7.371 1 94.62 274 THR B C 1
ATOM 4610 O O . THR B 1 274 ? -14.859 -8.508 8.57 1 94.62 274 THR B O 1
ATOM 4613 N N . ARG B 1 275 ? -16.203 -9.102 6.938 1 96 275 ARG B N 1
ATOM 4614 C CA . ARG B 1 275 ? -17.312 -9.375 7.852 1 96 275 ARG B CA 1
ATOM 4615 C C . ARG B 1 275 ? -17.016 -10.602 8.711 1 96 275 ARG B C 1
ATOM 4617 O O . ARG B 1 275 ? -17.641 -10.797 9.75 1 96 275 ARG B O 1
ATOM 4624 N N . TYR B 1 276 ? -16.109 -11.398 8.219 1 97.56 276 TYR B N 1
ATOM 4625 C CA . TYR B 1 276 ? -15.828 -12.641 8.93 1 97.56 276 TYR B CA 1
ATOM 4626 C C . TYR B 1 276 ? -14.539 -12.539 9.734 1 97.56 276 TYR B C 1
ATOM 4628 O O . TYR B 1 276 ? -13.445 -12.602 9.172 1 97.56 276 TYR B O 1
ATOM 4636 N N . GLN B 1 277 ? -14.688 -12.414 10.992 1 96.19 277 GLN B N 1
ATOM 4637 C CA . GLN B 1 277 ? -13.523 -12.516 11.867 1 96.19 277 GLN B CA 1
ATOM 4638 C C . GLN B 1 277 ? -13.109 -13.969 12.062 1 96.19 277 GLN B C 1
ATOM 4640 O O . GLN B 1 277 ? -11.93 -14.305 11.938 1 96.19 277 GLN B O 1
ATOM 4645 N N . ASP B 1 278 ? -14.094 -14.766 12.367 1 97.62 278 ASP B N 1
ATOM 4646 C CA . ASP B 1 278 ? -13.914 -16.219 12.461 1 97.62 278 ASP B CA 1
ATOM 4647 C C . ASP B 1 278 ? -14.188 -16.891 11.125 1 97.62 278 ASP B C 1
ATOM 4649 O O . ASP B 1 278 ? -15.281 -16.781 10.578 1 97.62 278 ASP B O 1
ATOM 4653 N N . LEU B 1 279 ? -13.203 -17.594 10.633 1 98.38 279 LEU B N 1
ATOM 4654 C CA . LEU B 1 279 ? -13.305 -18.172 9.305 1 98.38 279 LEU B CA 1
ATOM 4655 C C . LEU B 1 279 ? -13.758 -19.625 9.383 1 98.38 279 LEU B C 1
ATOM 4657 O O . LEU B 1 279 ? -13.961 -20.281 8.352 1 98.38 279 LEU B O 1
ATOM 4661 N N . SER B 1 280 ? -13.93 -20.172 10.562 1 98.38 280 SER B N 1
ATOM 4662 C CA . SER B 1 280 ? -14.242 -21.594 10.758 1 98.38 280 SER B CA 1
ATOM 4663 C C . SER B 1 280 ? -15.523 -21.984 10.039 1 98.38 280 SER B C 1
ATOM 4665 O O . SER B 1 280 ? -15.602 -23.047 9.438 1 98.38 280 SER B O 1
ATOM 4667 N N . PRO B 1 281 ? -16.516 -21.094 10.086 1 98.62 281 PRO B N 1
ATOM 4668 C CA . PRO B 1 281 ? -17.734 -21.469 9.359 1 98.62 281 PRO B CA 1
ATOM 4669 C C . PRO B 1 281 ? -17.5 -21.594 7.855 1 98.62 281 PRO B C 1
ATOM 4671 O O . PRO B 1 281 ? -18.078 -22.484 7.215 1 98.62 281 PRO B O 1
ATOM 4674 N N . LEU B 1 282 ? -16.688 -20.734 7.289 1 98.81 282 LEU B N 1
ATOM 4675 C CA . LEU B 1 282 ? -16.375 -20.828 5.867 1 98.81 282 LEU B CA 1
ATOM 4676 C C . LEU B 1 282 ? -15.703 -22.156 5.547 1 98.81 282 LEU B C 1
ATOM 4678 O O . LEU B 1 282 ? -16.062 -22.812 4.562 1 98.81 282 LEU B O 1
ATOM 4682 N N . LEU B 1 283 ? -14.758 -22.5 6.395 1 98.88 283 LEU B N 1
ATOM 4683 C CA . LEU B 1 283 ? -14.031 -23.75 6.191 1 98.88 283 LEU B CA 1
ATOM 4684 C C . LEU B 1 283 ? -14.984 -24.938 6.246 1 98.88 283 LEU B C 1
ATOM 4686 O O . LEU B 1 283 ? -14.891 -25.844 5.426 1 98.88 283 LEU B O 1
ATOM 4690 N N . GLN B 1 284 ? -15.852 -24.953 7.195 1 98.88 284 GLN B N 1
ATOM 4691 C CA . GLN B 1 284 ? -16.797 -26.047 7.359 1 98.88 284 GLN B CA 1
ATOM 4692 C C . GLN B 1 284 ? -17.703 -26.188 6.145 1 98.88 284 GLN B C 1
ATOM 4694 O O . GLN B 1 284 ? -17.984 -27.297 5.691 1 98.88 284 GLN B O 1
ATOM 4699 N N . GLU B 1 285 ? -18.125 -25.078 5.652 1 98.88 285 GLU B N 1
ATOM 4700 C CA . GLU B 1 285 ? -18.984 -25.094 4.469 1 98.88 285 GLU B CA 1
ATOM 4701 C C . GLU B 1 285 ? -18.25 -25.672 3.262 1 98.88 285 GLU B C 1
ATOM 4703 O O . GLU B 1 285 ? -18.828 -26.453 2.494 1 98.88 285 GLU B O 1
ATOM 4708 N N . ALA B 1 286 ? -17.031 -25.297 3.092 1 98.94 286 ALA B N 1
ATOM 4709 C CA . ALA B 1 286 ? -16.234 -25.828 1.989 1 98.94 286 ALA B CA 1
ATOM 4710 C C . ALA B 1 286 ? -15.977 -27.312 2.168 1 98.94 286 ALA B C 1
ATOM 4712 O O . ALA B 1 286 ? -16.109 -28.094 1.219 1 98.94 286 ALA B O 1
ATOM 4713 N N . LYS B 1 287 ? -15.641 -27.766 3.393 1 98.88 287 LYS B N 1
ATOM 4714 C CA . LYS B 1 287 ? -15.32 -29.172 3.688 1 98.88 287 LYS B CA 1
ATOM 4715 C C . LYS B 1 287 ? -16.531 -30.078 3.459 1 98.88 287 LYS B C 1
ATOM 4717 O O . LYS B 1 287 ? -16.375 -31.234 3.096 1 98.88 287 LYS B O 1
ATOM 4722 N N . ALA B 1 288 ? -17.656 -29.547 3.689 1 98.81 288 ALA B N 1
ATOM 4723 C CA . ALA B 1 288 ? -18.875 -30.328 3.457 1 98.81 288 ALA B CA 1
ATOM 4724 C C . ALA B 1 288 ? -19 -30.719 1.987 1 98.81 288 ALA B C 1
ATOM 4726 O O . ALA B 1 288 ? -19.547 -31.781 1.667 1 98.81 288 ALA B O 1
ATOM 4727 N N . GLU B 1 289 ? -18.5 -29.875 1.11 1 98.88 289 GLU B N 1
ATOM 4728 C CA . GLU B 1 289 ? -18.562 -30.125 -0.327 1 98.88 289 GLU B CA 1
ATOM 4729 C C . GLU B 1 289 ? -17.312 -30.828 -0.821 1 98.88 289 GLU B C 1
ATOM 4731 O O . GLU B 1 289 ? -17.359 -31.609 -1.771 1 98.88 289 GLU B O 1
ATOM 4736 N N . PHE B 1 290 ? -16.219 -30.5 -0.198 1 98.88 290 PHE B N 1
ATOM 4737 C CA . PHE B 1 290 ? -14.898 -31.016 -0.57 1 98.88 290 PHE B CA 1
ATOM 4738 C C . PHE B 1 290 ? -14 -31.141 0.654 1 98.88 290 PHE B C 1
ATOM 4740 O O . PHE B 1 290 ? -13.305 -30.188 1.02 1 98.88 290 PHE B O 1
ATOM 4747 N N . PRO B 1 291 ? -13.836 -32.312 1.214 1 98.81 291 PRO B N 1
ATOM 4748 C CA . PRO B 1 291 ? -13.203 -32.531 2.52 1 98.81 291 PRO B CA 1
ATOM 4749 C C . PRO B 1 291 ? -11.766 -32.031 2.561 1 98.81 291 PRO B C 1
ATOM 4751 O O . PRO B 1 291 ? -11.289 -31.578 3.609 1 98.81 291 PRO B O 1
ATOM 4754 N N . GLU B 1 292 ? -11.07 -32 1.446 1 98.81 292 GLU B N 1
ATOM 4755 C CA . GLU B 1 292 ? -9.672 -31.578 1.41 1 98.81 292 GLU B CA 1
ATOM 4756 C C . GLU B 1 292 ? -9.57 -30.062 1.188 1 98.81 292 GLU B C 1
ATOM 4758 O O . GLU B 1 292 ? -8.844 -29.609 0.3 1 98.81 292 GLU B O 1
ATOM 4763 N N . SER B 1 293 ? -10.359 -29.328 1.99 1 98.88 293 SER B N 1
ATOM 4764 C CA . SER B 1 293 ? -10.367 -27.875 1.948 1 98.88 293 SER B CA 1
ATOM 4765 C C . SER B 1 293 ? -9.602 -27.281 3.131 1 98.88 293 SER B C 1
ATOM 4767 O O . SER B 1 293 ? -9.695 -27.781 4.25 1 98.88 293 SER B O 1
ATOM 4769 N N . TYR B 1 294 ? -8.828 -26.172 2.883 1 98.88 294 TYR B N 1
ATOM 4770 C CA . TYR B 1 294 ? -8.016 -25.516 3.898 1 98.88 294 TYR B CA 1
ATOM 4771 C C . TYR B 1 294 ? -8.141 -24 3.799 1 98.88 294 TYR B C 1
ATOM 4773 O O . TYR B 1 294 ? -8.406 -23.469 2.719 1 98.88 294 TYR B O 1
ATOM 4781 N N . LEU B 1 295 ? -7.969 -23.359 4.949 1 98.75 295 LEU B N 1
ATOM 4782 C CA . LEU B 1 295 ? -7.867 -21.906 4.953 1 98.75 295 LEU B CA 1
ATOM 4783 C C . LEU B 1 295 ? -6.461 -21.453 4.57 1 98.75 295 LEU B C 1
ATOM 4785 O O . LEU B 1 295 ? -5.477 -22.062 4.996 1 98.75 295 LEU B O 1
ATOM 4789 N N . SER B 1 296 ? -6.418 -20.422 3.662 1 98.12 296 SER B N 1
ATOM 4790 C CA . SER B 1 296 ? -5.129 -19.766 3.473 1 98.12 296 SER B CA 1
ATOM 4791 C C . SER B 1 296 ? -4.758 -18.922 4.688 1 98.12 296 SER B C 1
ATOM 4793 O O . SER B 1 296 ? -5.57 -18.125 5.172 1 98.12 296 SER B O 1
ATOM 4795 N N . GLU B 1 297 ? -3.602 -19.109 5.125 1 97.44 297 GLU B N 1
ATOM 4796 C CA . GLU B 1 297 ? -3.086 -18.359 6.258 1 97.44 297 GLU B CA 1
ATOM 4797 C C . GLU B 1 297 ? -1.792 -17.625 5.895 1 97.44 297 GLU B C 1
ATOM 4799 O O . GLU B 1 297 ? -0.875 -18.234 5.332 1 97.44 297 GLU B O 1
ATOM 4804 N N . GLU B 1 298 ? -1.763 -16.391 6.219 1 97.88 298 GLU B N 1
ATOM 4805 C CA . GLU B 1 298 ? -0.602 -15.57 5.883 1 97.88 298 GLU B CA 1
ATOM 4806 C C . GLU B 1 298 ? 0.673 -16.141 6.496 1 97.88 298 GLU B C 1
ATOM 4808 O O . GLU B 1 298 ? 0.679 -16.547 7.66 1 97.88 298 GLU B O 1
ATOM 4813 N N . GLY B 1 299 ? 1.688 -16.219 5.695 1 97.94 299 GLY B N 1
ATOM 4814 C CA . GLY B 1 299 ? 2.986 -16.688 6.148 1 97.94 299 GLY B CA 1
ATOM 4815 C C . GLY B 1 299 ? 3.156 -18.188 6.016 1 97.94 299 GLY B C 1
ATOM 4816 O O . GLY B 1 299 ? 4.27 -18.703 6.148 1 97.94 299 GLY B O 1
ATOM 4817 N N . ILE B 1 300 ? 2.121 -18.922 5.777 1 98.38 300 ILE B N 1
ATOM 4818 C CA . ILE B 1 300 ? 2.189 -20.375 5.652 1 98.38 300 ILE B CA 1
ATOM 4819 C C . ILE B 1 300 ? 2.477 -20.75 4.199 1 98.38 300 ILE B C 1
ATOM 4821 O O . ILE B 1 300 ? 1.942 -20.141 3.275 1 98.38 300 ILE B O 1
ATOM 4825 N N . THR B 1 301 ? 3.291 -21.719 4.055 1 98.38 301 THR B N 1
ATOM 4826 C CA . THR B 1 301 ? 3.648 -22.266 2.748 1 98.38 301 THR B CA 1
ATOM 4827 C C . THR B 1 301 ? 2.955 -23.594 2.508 1 98.38 301 THR B C 1
ATOM 4829 O O . THR B 1 301 ? 3.059 -24.516 3.328 1 98.38 301 THR B O 1
ATOM 4832 N N . TYR B 1 302 ? 2.275 -23.703 1.381 1 98.56 302 TYR B N 1
ATOM 4833 C CA . TYR B 1 302 ? 1.567 -24.906 0.983 1 98.56 302 TYR B CA 1
ATOM 4834 C C . TYR B 1 302 ? 2.275 -25.594 -0.175 1 98.56 302 TYR B C 1
ATOM 4836 O O . TYR B 1 302 ? 2.529 -24.984 -1.213 1 98.56 302 TYR B O 1
ATOM 4844 N N . GLU B 1 303 ? 2.5 -26.859 -0.026 1 98 303 GLU B N 1
ATOM 4845 C CA . GLU B 1 303 ? 3.156 -27.641 -1.073 1 98 303 GLU B CA 1
ATOM 4846 C C . GLU B 1 303 ? 2.164 -28.062 -2.152 1 98 303 GLU B C 1
ATOM 4848 O O . GLU B 1 303 ? 1.028 -28.438 -1.849 1 98 303 GLU B O 1
ATOM 4853 N N . VAL B 1 304 ? 2.602 -27.984 -3.346 1 98.12 304 VAL B N 1
ATOM 4854 C CA . VAL B 1 304 ? 1.827 -28.531 -4.453 1 98.12 304 VAL B CA 1
ATOM 4855 C C . VAL B 1 304 ? 2.221 -29.984 -4.684 1 98.12 304 VAL B C 1
ATOM 4857 O O . VAL B 1 304 ? 3.342 -30.281 -5.109 1 98.12 304 VAL B O 1
ATOM 4860 N N . GLU B 1 305 ? 1.29 -31 -4.344 1 92.69 305 GLU B N 1
ATOM 4861 C CA . GLU B 1 305 ? 1.642 -32.406 -4.383 1 92.69 305 GLU B CA 1
ATOM 4862 C C . GLU B 1 305 ? 0.545 -33.25 -5.059 1 92.69 305 GLU B C 1
ATOM 4864 O O . GLU B 1 305 ? -0.623 -32.844 -5.055 1 92.69 305 GLU B O 1
#

Nearest PDB structures (foldseek):
  2fk6-assembly1_A-2  TM=8.945E-01  e=3.945E-32  Bacillus subtilis
  4gcw-assembly1_A  TM=8.977E-01  e=3.875E-31  Bacillus subtilis subsp. subtilis str. 168
  1y44-assembly1_A  TM=9.253E-01  e=3.135E-29  Bacillus subtilis
  2cbn-assembly1_A-2  TM=8.824E-01  e=3.010E-30  Escherichia coli
  3zwf-assembly1_A  TM=8.377E-01  e=3.414E-24  Homo sapiens

pLDDT: mean 96.46, std 3.54, range [80.12, 98.94]

Radius of gyration: 30.78 Å; Cα contacts (8 Å, |Δi|>4): 1494; chains: 2; bounding box: 56×114×78 Å

InterPro domains:
  IPR013471 Ribonuclease Z/BN [MF_01818] (3-304)
  IPR013471 Ribonuclease Z/BN [cd07717] (5-303)
  IPR036866 Ribonuclease Z/Hydroxyacylglutathione hydrolase-like [G3DSA:3.60.15.10] (3-304)
  IPR036866 Ribonuclease Z/Hydroxyacylglutathione hydrolase-like [SSF56281] (4-304)

Organism: Cecembia lonarensis (strain CCUG 58316 / KCTC 22772 / LW9) (NCBI:txid1225176)

Sequence (610 aa):
MEFQVTVLGANSAIPAHGRNQTSQLVNIGNNYLLIDCGEASQIQLRKFKLKFSKIDFIFISHLHGDHYFGLMGLISSFHLHKRSRLLTIFGPNGLDEIITVQLKHSNTRLNFPLRFVPTQSDGIQLILEEKNFRVFSFPLKHRLPCTGFLIKEKPGLLNLIKEKLQETHVPIDAINKLRQGRDVLDEAGNIRFAVEEFAHPPKTPRSYAFCSDTVFDPEIVPYLEGVNLLYHEATFGQDEEKRAADTLHSTAAQAGKIASMANVGKLLLGHYSTRYQDLSPLLQEAKAEFPESYLSEEGITYEVEMEFQVTVLGANSAIPAHGRNQTSQLVNIGNNYLLIDCGEASQIQLRKFKLKFSKIDFIFISHLHGDHYFGLMGLISSFHLHKRSRLLTIFGPNGLDEIITVQLKHSNTRLNFPLRFVPTQSDGIQLILEEKNFRVFSFPLKHRLPCTGFLIKEKPGLLNLIKEKLQETHVPIDAINKLRQGRDVLDEAGNIRFAVEEFAHPPKTPRSYAFCSDTVFDPEIVPYLEGVNLLYHEATFGQDEEKRAADTLHSTAAQAGKIASMANVGKLLLGHYSTRYQDLSPLLQEAKAEFPESYLSEEGITYEVE

Foldseek 3Di:
DFWKKAWLFFAADQDALNGAFGWIWTDDPQAIEIEFAAACSVVSCVVLVHDLLRHQEYEFFAPDRSRHVCPLVSQVVNQVVQPAEEHEYEEAPPVVVVNVVVCVVVVDDGNYHYHYDYDAQPAKDFGDDDPFKTKIWYHAAAPTTGIKIKIKTDFFFFAWDPVVCVVDVDDPVQVRCLRVVHFDADPVRHGPGHNVVTTDPTDHIAMEMEADFAALDLVCLVVQAAHQEYEAEAAAAPVCNVVCVVRGGYHLLSQLQSCVSNVYNAYEYGNYYNVDSDCVRSQVSSCVSPVRYDYRDHSDMGGGD/DFWKKAWLFFAADQDALNGAFGWIWTDDPQAIEIEFAAACSVVSCVVLVHDLLRHQEYEFFAPDRSRHVNPLVSQVVNQVVQPAEEHEYEEAPPVVVVNVVVCVVVVDDGNYHYHYDYDAQPAKDFGDDDPFKTKIWYHAAAPTGGIKIKIKTDFFFFAWDPVVCVVDPADPVQVRCLRVVHFDADPVRHGPGHNVVTTDPTDHIAMEMEADFAALDLVCLVVQAAHQEYEAEAAAAPVCNVVCVVRGGYHLLSQLQSCVSRVYNAYEYGNYYNVDSDCVRSQVSSCVSPVRYDYRDHSDMGGGD

Solvent-accessible surface area (backbone atoms only — not comparable to full-atom values): 30646 Å² total; per-residue (Å²): 125,58,42,35,40,31,28,53,16,33,17,31,74,47,69,45,92,91,31,32,14,25,20,32,42,33,38,48,58,93,42,32,36,33,43,27,24,2,50,45,42,59,57,38,33,56,72,64,69,46,74,65,88,58,50,37,36,36,38,33,40,37,58,52,57,27,27,42,49,14,43,65,60,41,53,49,47,41,39,76,68,62,38,61,64,64,33,38,38,35,25,37,80,54,52,64,56,51,53,50,51,49,33,57,61,40,70,56,80,71,64,34,54,75,46,80,44,72,50,58,55,84,42,74,40,84,76,44,80,57,96,57,33,36,32,29,33,26,46,40,54,39,95,53,73,16,26,24,41,38,39,33,43,43,76,69,70,34,51,65,39,64,72,50,50,70,75,35,93,70,54,71,71,49,49,54,37,30,23,69,67,32,62,33,60,45,98,86,68,45,78,69,45,46,30,83,75,38,28,49,78,72,73,81,58,50,28,40,35,40,39,50,68,21,30,79,55,79,83,47,32,80,82,40,57,57,24,22,27,34,36,32,32,23,37,27,39,74,92,37,44,68,58,18,56,76,68,24,27,17,20,16,36,49,37,14,41,49,40,47,75,15,52,38,59,32,35,33,35,29,34,29,36,72,87,52,80,71,56,62,65,37,50,52,40,12,28,74,50,24,70,56,48,42,77,62,45,68,74,44,71,44,76,50,102,125,57,40,34,41,30,29,53,16,35,17,32,73,47,68,45,94,91,31,31,15,25,19,32,43,33,37,48,60,95,42,32,35,33,42,28,24,2,50,46,41,58,56,39,34,56,72,62,71,47,73,65,88,58,51,38,37,37,39,33,39,37,58,52,57,28,26,41,48,14,42,65,60,40,53,49,47,40,40,76,67,62,39,60,64,65,33,39,38,34,23,38,82,54,52,64,55,51,53,48,51,49,32,58,63,42,70,56,77,70,65,34,54,77,44,79,44,73,52,59,54,85,42,75,39,86,75,44,80,57,97,55,34,35,34,29,33,28,46,40,52,40,95,53,72,17,28,24,40,38,40,33,43,42,77,70,70,36,52,64,38,64,71,51,51,71,76,36,94,68,53,70,72,50,50,54,37,32,23,69,67,31,62,33,61,44,98,87,68,45,79,68,46,47,30,84,75,38,30,50,80,74,71,79,57,49,28,41,34,40,38,51,67,22,29,82,52,78,84,48,31,81,83,40,55,58,25,21,27,32,37,33,31,22,38,27,37,74,93,36,44,68,56,18,57,76,68,23,27,18,20,16,37,48,37,14,41,50,40,46,75,16,52,37,60,32,36,34,35,28,33,29,35,74,88,51,80,71,57,62,66,34,52,52,41,13,28,74,50,24,70,56,48,43,77,61,44,67,71,44,72,45,74,52,102

Secondary structure (DSSP, 8-state):
--EEEEEEE-BSSS-BTTBPBSEEEEEETTEEEEEEE-TTHHHHHHHTT--GGGEEEEE---SSGGGTTTHHHHHHHHHHTT--S-EEEEE-TTHHHHHHHHHHHTT---SS-EEEEE--SSS-EEEEE-SSEEEEEEEE-SSS-EEEEEEEEPP-PPPB-HHHHHHS---HHHHHHHHTT-PEE-TTS-EEE-HHHHBPPPPPPPEEEEE-S----GGGHHHHTT-SEEEEE--B-GGGHHHHHHTT--BHHHHHHHHHHHT-SEEEEE-B-TT-S--HHHHHHHHHH-SSEEE--TT-EEE--/--EEEEEEE-BSSS-BTTBPBSEEEEEETTEEEEEEE-TTHHHHHHHTT--GGGEEEEE---SSGGGTTTHHHHHHHHHHTT--S-EEEEE-TTHHHHHHHHHHHTT---SS-EEEEE--SSS-EEEEE-SSEEEEEEEE-SSS-EEEEEEEEPP-PPPB-HHHHHHS---HHHHHHHHTT-PEE-TTS-EEE-HHHHBPPPPPPPEEEEE-S----GGGHHHHTT-SEEEEE--B-GGGHHHHHHTT--BHHHHHHHHHHHT-SEEEEE-B-TT-S--HHHHHHHHHH-SSEEE--TT-EEE--

=== Feature glossary ===
Feature key, reading from the visual/contextual features back to the raw sequence:

Rendered structure images. Six rendered views show the 3D structure from the faces of a cube — i.e. along ±x, ±y, ±z. Rendering representation is drawn randomly per protein from cartoon (secondary-structure ribbons), sticks (backbone bonds), or molecular surface; coloring is either N→C rainbow (blue at the N-terminus through red at the C-terminus) or one color per chain.

Contact-map, Ramachandran, and PAE plots. The contact map is a binary N×N matrix image: pixel (i, j) is dark where Cα_i and Cα_j are within 8 Å and |i−j|>4. Because the |i−j|>4 filter removes local helical contacts, off-diagonal stripes parallel to the main diagonal indicate parallel β-sheets; stripes perpendicular to it indicate antiparallel β-sheets. The Ramachandran plot scatters every residue's (φ, ψ) pair against the sterically allowed regions. The PAE heatmap renders the predicted-aligned-error matrix.

InterPro / GO / CATH / organism. Database cross-references. InterPro integrates a dozen domain/family signature databases into unified entries with residue-range hits. GO terms attach function/process/location labels with evidence codes. CATH codes position the fold in a four-level structural taxonomy. Organism is the NCBI-taxonomy species name.

Nearest PDB structures. The Foldseek neighbor list gives the closest experimentally determined structures in the PDB, ranked by structural alignment. TM-score near 1 means near-identical fold; near 0.3 means only rough topology match. This is how one finds what a novel AlphaFold prediction most resembles in the solved-structure universe.

Predicted aligned error. PAE(i, j) answers: if I align the predicted and true structures on residue i, how far off (in Å) do I expect residue j to be? A block-diagonal PAE matrix with low values on the blocks and high values off-diagonal is the signature of a multi-domain protein with confidently predicted domains but uncertain inter-domain orientation.

Solvent-accessible surface area. Accessible surface area quantifies burial. A residue with SASA near zero is packed into the hydrophobic core; one with SASA >100 Å² sits on the surface. Computed here via the Shrake–Rupley numerical algorithm with a 1.4 Å probe.

B-factor. B-factor (Debye–Waller factor) reflects atomic displacement in the crystal lattice. It is an experimental observable (units Å²), not a prediction; low values mean the atom is pinned down, high values mean it moves or is heterogeneous across the crystal.

pLDDT. For AlphaFold models, the B-factor field carries pLDDT — the model's own estimate of local accuracy on a 0–100 scale. Regions with pLDDT<50 should be treated as essentially unmodeled; they often correspond to intrinsically disordered segments.

Backbone torsions (φ/ψ). φ (phi) and ψ (psi) are the two rotatable backbone dihedrals per residue: φ is the C(i-1)–N–Cα–C torsion, ψ is the N–Cα–C–N(i+1) torsion, both in degrees on (−180°, 180°]. α-helical residues cluster near (−60°, −45°); β-strand residues near (−120°, +130°). A Ramachandran plot is simply a scatter of (φ, ψ) for every residue.

Radius of gyration, Cα contacts, bounding box. Radius of gyration (Rg) is the root-mean-square distance of Cα atoms from their centroid — a single number for overall size and compactness. A globular domain of N residues has Rg ≈ 2.2·N^0.38 Å; an extended or disordered chain has a much larger Rg. The Cα contact count is the number of residue pairs whose Cα atoms are within 8 Å and are more than four positions apart in sequence — a standard proxy for tertiary packing density. The bounding box is the smallest axis-aligned box enclosing all Cα atoms.

Secondary structure (3-state, P-SEA). Three-state secondary structure (P-SEA) collapses the eight DSSP classes into helix (a), strand (b), and coil (c). P-SEA assigns these from Cα geometry alone — distances and angles — without requiring backbone oxygens, so it works on any Cα trace.

Secondary structure (8-state, DSSP). DSSP 8-state secondary structure assigns each residue one of H (α-helix), G (3₁₀-helix), I (π-helix), E (extended β-strand), B (isolated β-bridge), T (hydrogen-bonded turn), S (bend), or '-' (coil). The assignment is computed from backbone hydrogen-bond geometry via the Kabsch–Sander algorithm.

Foldseek 3Di. A 3Di character summarizes, for each residue, the relative orientation of the Cα frame of its nearest spatial neighbor. Because it encodes fold topology rather than chemistry, 3Di alignments detect remote structural similarity that sequence alignment misses.

mmCIF coordinates. The mmCIF block holds the 3D Cartesian coordinates of each backbone atom (N, Cα, C, O) in ångströms. mmCIF is the PDB's canonical archive format — a tagged-loop text representation of the atomic model.

Sequence. Sequence gives the chain of amino acids in standard one-letter code (A=alanine, C=cysteine, …, Y=tyrosine), read N→C. It is the only feature that is directly encoded by the gene; all structural features are derived from the folded form of this sequence.